Protein AF-0000000079382988 (afdb_homodimer)

Solvent-accessible surface area (backbone atoms only — not comparable to full-atom values): 29580 Å² total; per-residue (Å²): 130,78,81,57,63,56,57,67,66,56,51,52,54,51,56,72,70,46,50,72,68,53,40,51,51,52,42,60,50,43,35,82,81,36,66,88,46,69,82,50,52,55,66,58,42,53,50,49,33,30,74,67,66,71,32,39,59,64,40,53,51,49,50,37,53,73,70,66,39,56,65,53,32,42,70,72,69,65,40,53,71,67,56,51,47,50,44,54,57,13,34,80,64,78,56,56,67,56,50,52,49,52,52,53,50,45,73,71,50,49,72,68,56,41,50,51,48,53,60,61,42,44,78,76,38,69,79,50,80,69,59,92,82,54,51,59,64,57,48,48,54,52,33,38,74,68,66,61,40,46,88,88,36,55,64,62,60,43,51,50,32,57,74,70,65,36,60,69,59,41,51,52,51,47,48,52,50,52,47,49,50,52,48,50,53,34,50,53,51,48,52,53,49,43,46,55,74,61,50,77,87,74,85,76,70,70,78,60,73,75,64,87,70,79,86,82,78,81,66,88,69,84,70,74,70,71,85,38,44,50,39,67,62,30,62,59,70,48,80,76,75,74,76,75,80,77,74,82,123,130,77,81,58,61,56,58,66,66,56,52,52,54,50,56,72,70,47,51,72,68,52,41,52,51,52,41,59,50,42,35,80,81,37,67,87,46,70,81,48,53,56,65,57,41,53,51,50,32,30,75,67,65,71,32,37,60,64,41,53,50,47,51,36,52,73,71,66,38,58,66,53,33,41,69,73,69,65,39,52,72,67,57,51,46,49,44,55,56,12,32,78,64,80,56,56,67,56,50,54,49,53,50,52,50,46,74,73,50,49,72,67,55,41,50,51,46,53,60,62,42,44,78,75,38,69,80,52,81,72,57,90,84,54,50,58,64,58,49,50,53,52,35,37,75,67,65,63,40,47,89,89,35,55,62,62,60,43,52,50,31,57,72,70,66,37,60,69,60,43,50,52,50,47,48,53,51,50,48,50,50,52,47,51,53,35,49,53,52,48,51,52,49,45,45,55,72,62,49,77,87,76,84,77,71,69,79,64,73,75,64,88,70,78,86,82,73,83,66,87,74,74,75,74,72,71,83,43,40,50,39,66,61,29,62,59,69,46,81,77,75,75,76,76,81,78,73,83,126

InterPro domains:
  IPR001875 Death effector domain [PF01335] (9-81)
  IPR001875 Death effector domain [PF01335] (98-179)
  IPR001875 Death effector domain [PS50168] (6-78)
  IPR001875 Death effector domain [PS50168] (97-175)
  IPR001875 Death effector domain [SM00031] (6-78)
  IPR001875 Death effector domain [SM00031] (96-175)
  IPR011029 Death-like domain superfamily [G3DSA:1.10.533.10] (2-89)
  IPR011029 Death-like domain superfamily [G3DSA:1.10.533.10] (93-186)
  IPR011029 Death-like domain superfamily [SSF47986] (9-79)
  IPR011029 Death-like domain superfamily [SSF47986] (95-177)

Radius of gyration: 27.56 Å; Cα contacts (8 Å, |Δi|>4): 396; chains: 2; bounding box: 71×77×60 Å

Organism: Pavo cristatus (NCBI:txid9049)

Foldseek 3Di:
DPLPQDDLVLLVVVVVPDDPVLQVLLLLQCCVVCVPCNPPGSSVSSVVCSVVSLDGLLQVLVSCVLSVVQVSCCPRVVDGNVRNVVCVVVDFYSGAPLSSLQSVVLVVDDQVLLQQLLVVCCVVCVVQPPDNRDRSSNVVVSCVVVVCDDLQHCVSVLVSCVVVPNVVSNVSSVVSNVVLVVLVVVLVVVVVVVVVVPDPDDDPDCPPPDDPDPDDDCPPPPPPVPPPPVCVVCVRRPPDPPPDDPPPD/DPLPQDDLVLLVVVVVPDDPVLQVLLLLQCCVVCVPCNPPGSSVSSVVCSVVSLDGLLQVLVSCVLSVVQVSCCPRVVDGNVRNVVCVVVDFYSGAPLSSLQSVVLVVDDQVLLQQLLVVCCVVCVVQPPDNRDRSSNVVVSCVVVVCDDLQHCVSVLVSCVVVPNVVSNVSNVVSNVVLVVLVVVLVVVVVVVVVVPDPDDDPDPPPPDDPDPDDDDPPPPPCPDPPPVCVVCVRRPPDPPPDDPPPD

pLDDT: mean 73.17, std 24.28, range [19.59, 94.69]

Secondary structure (DSSP, 8-state):
-------HHHHHHHHHH--HHHHHHHHHHTTTT-GGGTTS-HHHHHHHHHHTT---HHHHHHHHHHTT-HHHHHHTS---HHHHHHHHHHS--SS-HHHHHHHHHHHH--HHHHHHHHHHHTTT-TT----TT--HHHHHHHHHHTTS-BTTB-HHHHHHHHHTT-HHHHHHHHHHHHHHHHHHHHHHHHHHHHHHHHS-SS------------S-------------SHHHHHHHHS-----------/-------HHHHHHHHHH--HHHHHHHHHHTTTT-GGGTTS-HHHHHHHHHHTT---HHHHHHHHHHTT-HHHHHHTS---HHHHHHHHHHS--SS-HHHHHHHHHHHH--HHHHHHHHHHHTTT-TT----TT--HHHHHHHHHHTTS-BTTB-HHHHHHHHHTT-HHHHHHHHHHHHHHHHHHHHHHHHHHHHHHHH--SS------------S-------------SHHHHHHHHS-----------

Nearest PDB structures (foldseek):
  8ym4-assembly1_H  TM=9.661E-01  e=4.777E-15  Homo sapiens
  8ym6-assembly1_I  TM=9.714E-01  e=2.505E-14  Homo sapiens
  8ym6-assembly1_O  TM=9.677E-01  e=5.873E-14  Homo sapiens
  8yni-assembly1_K  TM=9.560E-01  e=5.184E-13  Homo sapiens
  6m6o-assembly1_A  TM=8.059E-01  e=3.722E-13  Homo sapiens

Structure (mmCIF, N/CA/C/O backbone):
data_AF-0000000079382988-model_v1
#
loop_
_entity.id
_entity.type
_entity.pdbx_description
1 polymer 'CASP8 and FADD-like apoptosis regulator'
#
loop_
_atom_site.group_PDB
_atom_site.id
_atom_site.type_symbol
_atom_site.label_atom_id
_atom_site.label_alt_id
_atom_site.label_comp_id
_atom_site.label_asym_id
_atom_site.label_entity_id
_atom_site.label_seq_id
_atom_site.pdbx_PDB_ins_code
_atom_site.Cartn_x
_atom_site.Cartn_y
_atom_site.Cartn_z
_atom_site.occupancy
_atom_site.B_iso_or_equiv
_atom_site.auth_seq_id
_atom_site.auth_comp_id
_atom_site.auth_asym_id
_atom_site.auth_atom_id
_atom_site.pdbx_PDB_model_num
ATOM 1 N N . MET A 1 1 ? -2.197 -8.273 17.25 1 30.02 1 MET A N 1
ATOM 2 C CA . MET A 1 1 ? -2.762 -9.469 16.641 1 30.02 1 MET A CA 1
ATOM 3 C C . MET A 1 1 ? -1.728 -10.586 16.562 1 30.02 1 MET A C 1
ATOM 5 O O . MET A 1 1 ? -0.638 -10.398 16.016 1 30.02 1 MET A O 1
ATOM 9 N N . THR A 1 2 ? -1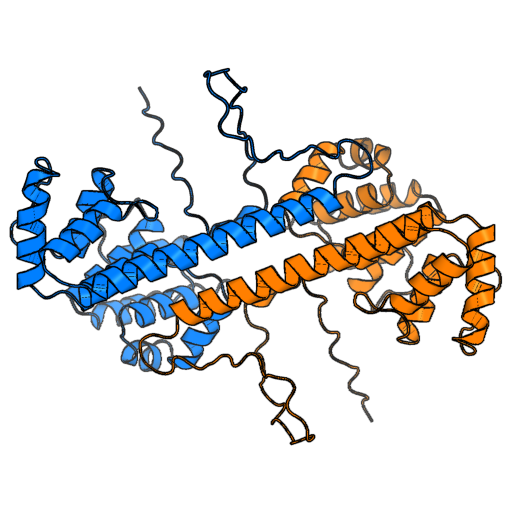.641 -11.367 17.5 1 36.91 2 THR A N 1
ATOM 10 C CA . THR A 1 2 ? -0.778 -12.523 17.734 1 36.91 2 THR A CA 1
ATOM 11 C C . THR A 1 2 ? -0.63 -13.344 16.453 1 36.91 2 THR A C 1
ATOM 13 O O . THR A 1 2 ? -1.626 -13.773 15.867 1 36.91 2 THR A O 1
ATOM 16 N N . LYS A 1 3 ? 0.309 -13.086 15.656 1 48.47 3 LYS A N 1
ATOM 17 C CA . LYS A 1 3 ? 0.659 -13.867 14.477 1 48.47 3 LYS A CA 1
ATOM 18 C C . LYS A 1 3 ? 0.378 -15.352 14.703 1 48.47 3 LYS A C 1
ATOM 20 O O . LYS A 1 3 ? 1.012 -15.992 15.547 1 48.47 3 LYS A O 1
ATOM 25 N N . CYS A 1 4 ? -0.885 -15.75 14.914 1 55.47 4 CYS A N 1
ATOM 26 C CA . CYS A 1 4 ? -1.25 -17.109 15.281 1 55.47 4 CYS A CA 1
ATOM 27 C C . CYS A 1 4 ? -0.63 -18.125 14.32 1 55.47 4 CYS A C 1
ATOM 29 O O . CYS A 1 4 ? -0.864 -18.062 13.109 1 55.47 4 CYS A O 1
ATOM 31 N N . GLN A 1 5 ? 0.523 -18.672 14.688 1 69.25 5 GLN A N 1
ATOM 32 C CA . GLN A 1 5 ? 1.224 -19.797 14.094 1 69.25 5 GLN A CA 1
ATOM 33 C C . GLN A 1 5 ? 0.253 -20.922 13.75 1 69.25 5 GLN A C 1
ATOM 35 O O . GLN A 1 5 ? -0.755 -21.109 14.43 1 69.25 5 GLN A O 1
ATOM 40 N N . VAL A 1 6 ? 0.289 -21.375 12.594 1 77.94 6 VAL A N 1
ATOM 41 C CA . VAL A 1 6 ? -0.535 -22.484 12.141 1 77.94 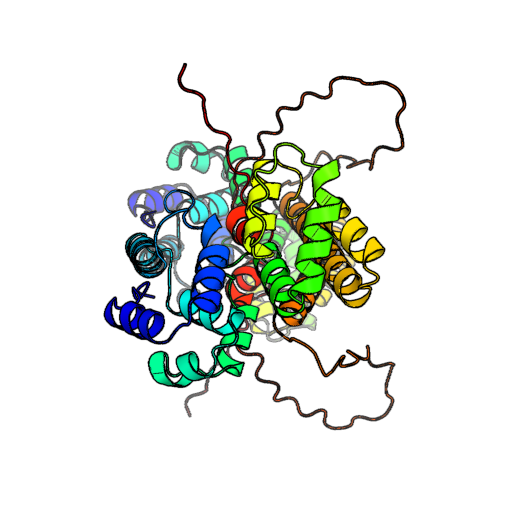6 VAL A CA 1
ATOM 42 C C . VAL A 1 6 ? -0.129 -23.766 12.875 1 77.94 6 VAL A C 1
ATOM 44 O O . VAL A 1 6 ? 1.05 -24.125 12.898 1 77.94 6 VAL A O 1
ATOM 47 N N . PRO A 1 7 ? -1.012 -24.344 13.57 1 80.69 7 PRO A N 1
ATOM 48 C CA . PRO A 1 7 ? -0.685 -25.609 14.25 1 80.69 7 PRO A CA 1
ATOM 49 C C . PRO A 1 7 ? -0.154 -26.672 13.297 1 80.69 7 PRO A C 1
ATOM 51 O O . PRO A 1 7 ? -0.667 -26.828 12.188 1 80.69 7 PRO A O 1
ATOM 54 N N . ALA A 1 8 ? 0.83 -27.359 13.727 1 82.75 8 ALA A N 1
ATOM 55 C CA . ALA A 1 8 ? 1.47 -28.391 12.93 1 82.75 8 ALA A CA 1
ATOM 56 C C . ALA A 1 8 ? 0.476 -29.5 12.562 1 82.75 8 ALA A C 1
ATOM 58 O O . ALA A 1 8 ? 0.608 -30.141 11.516 1 82.75 8 ALA A O 1
ATOM 59 N N . VAL A 1 9 ? -0.496 -29.688 13.438 1 83.25 9 VAL A N 1
ATOM 60 C CA . VAL A 1 9 ? -1.49 -30.734 13.211 1 83.25 9 VAL A CA 1
ATOM 61 C C . VAL A 1 9 ? -2.285 -30.422 11.945 1 83.25 9 VAL A C 1
ATOM 63 O O . VAL A 1 9 ? -2.609 -31.328 11.164 1 83.25 9 VAL A O 1
ATOM 66 N N . LEU A 1 10 ? -2.508 -29.219 11.734 1 85.5 10 LEU A N 1
ATOM 67 C CA . LEU A 1 10 ? -3.273 -28.812 10.562 1 85.5 10 LEU A CA 1
ATOM 68 C C . LEU A 1 10 ? -2.48 -29.047 9.281 1 85.5 10 LEU A C 1
ATOM 70 O O . LEU A 1 10 ? -3.033 -29.5 8.273 1 85.5 10 LEU A O 1
ATOM 74 N N . ILE A 1 11 ? -1.199 -28.812 9.422 1 87.62 11 ILE A N 1
ATOM 75 C CA . ILE A 1 11 ? -0.327 -29 8.266 1 87.62 11 ILE A CA 1
ATOM 76 C C . ILE A 1 11 ? -0.275 -30.484 7.91 1 87.62 11 ILE A C 1
ATOM 78 O O . ILE A 1 11 ? -0.345 -30.859 6.734 1 87.62 11 ILE A O 1
ATOM 82 N N . HIS A 1 12 ? -0.202 -31.25 8.969 1 88.81 12 HIS A N 1
ATOM 83 C CA . HIS A 1 12 ? -0.167 -32.688 8.75 1 88.81 12 HIS A CA 1
ATOM 84 C C . HIS A 1 12 ? -1.459 -33.188 8.109 1 88.81 12 HIS A C 1
ATOM 86 O O . HIS A 1 12 ? -1.426 -34 7.191 1 88.81 12 HIS A O 1
ATOM 92 N N . GLN A 1 13 ? -2.566 -32.719 8.578 1 88.88 13 GLN A N 1
ATOM 93 C CA . GLN A 1 13 ? -3.867 -33.094 8.039 1 88.88 13 GLN A CA 1
ATOM 94 C C . GLN A 1 13 ? -3.996 -32.719 6.57 1 88.88 13 GLN A C 1
ATOM 96 O O . GLN A 1 13 ? -4.508 -33.469 5.758 1 88.88 13 GLN A O 1
ATOM 101 N N . ILE A 1 14 ? -3.588 -31.609 6.281 1 89.88 14 ILE A N 1
ATOM 102 C CA . ILE A 1 14 ? -3.705 -31.109 4.914 1 89.88 14 ILE A CA 1
ATOM 103 C C . ILE A 1 14 ? -2.814 -31.922 3.984 1 89.88 14 ILE A C 1
ATOM 105 O O . ILE A 1 14 ? -3.229 -32.281 2.883 1 89.88 14 ILE A O 1
ATOM 109 N N . GLU A 1 15 ? -1.656 -32.188 4.438 1 88.25 15 GLU A N 1
ATOM 110 C CA . GLU A 1 15 ? -0.722 -32.938 3.611 1 88.25 15 GLU A CA 1
ATOM 111 C C . GLU A 1 15 ? -1.247 -34.344 3.336 1 88.25 15 GLU A C 1
ATOM 113 O O . GLU A 1 15 ? -1.048 -34.875 2.246 1 88.25 15 GLU A O 1
ATOM 118 N N . GLU A 1 16 ? -1.877 -34.938 4.285 1 87.81 16 GLU A N 1
ATOM 119 C CA . GLU A 1 16 ? -2.391 -36.281 4.152 1 87.81 16 GLU A CA 1
ATOM 120 C C . GLU A 1 16 ? -3.539 -36.344 3.146 1 87.81 16 GLU A C 1
ATOM 122 O O . GLU A 1 16 ? -3.752 -37.375 2.5 1 87.81 16 GLU A O 1
ATOM 127 N N . GLU A 1 17 ? -4.18 -35.25 2.998 1 90.5 17 GLU A N 1
ATOM 128 C CA . GLU A 1 17 ? -5.355 -35.25 2.129 1 90.5 17 GLU A CA 1
ATOM 129 C C . GLU A 1 17 ? -4.992 -34.781 0.72 1 90.5 17 GLU A C 1
ATOM 131 O O . GLU A 1 17 ? -5.773 -34.969 -0.217 1 90.5 17 GLU A O 1
ATOM 136 N N . LEU A 1 18 ? -3.9 -34.281 0.521 1 89.81 18 LEU A N 1
ATOM 137 C CA . LEU A 1 18 ? -3.502 -33.75 -0.779 1 89.81 18 LEU A CA 1
ATOM 138 C C . LEU A 1 18 ? -2.893 -34.844 -1.647 1 89.81 18 LEU A C 1
ATOM 140 O O . LEU A 1 18 ? -2.25 -35.75 -1.136 1 89.81 18 LEU A O 1
ATOM 144 N N . ASP A 1 19 ? -3.188 -34.812 -2.916 1 89.31 19 ASP A N 1
ATOM 145 C CA . ASP A 1 19 ? -2.58 -35.75 -3.857 1 89.31 19 ASP A CA 1
ATOM 146 C C . ASP A 1 19 ? -1.194 -35.281 -4.289 1 89.31 19 ASP A C 1
ATOM 148 O O . ASP A 1 19 ? -0.775 -34.156 -3.936 1 89.31 19 ASP A O 1
ATOM 152 N N . LYS A 1 20 ? -0.545 -36.062 -5.008 1 87.44 20 LYS A N 1
ATOM 153 C CA . LYS A 1 20 ? 0.827 -35.781 -5.418 1 87.44 20 LYS A CA 1
ATOM 154 C C . LYS A 1 20 ? 0.891 -34.531 -6.285 1 87.44 20 LYS A C 1
ATOM 156 O O . LYS A 1 20 ? 1.8 -33.688 -6.133 1 87.44 20 LYS A O 1
ATOM 161 N N . GLU A 1 21 ? -0.07 -34.438 -7.18 1 87.5 21 GLU A N 1
ATOM 162 C CA . GLU A 1 21 ? -0.09 -33.281 -8.062 1 87.5 21 GLU A CA 1
ATOM 163 C C . GLU A 1 21 ? -0.317 -32 -7.281 1 87.5 21 GLU A C 1
ATOM 165 O O . GLU A 1 21 ? 0.332 -30.984 -7.543 1 87.5 21 GLU A O 1
ATOM 170 N N . GLU A 1 22 ? -1.28 -32.125 -6.371 1 91.38 22 GLU A N 1
ATOM 171 C CA . GLU A 1 22 ? -1.596 -30.969 -5.543 1 91.38 22 GLU A CA 1
ATOM 172 C C . GLU A 1 22 ? -0.417 -30.594 -4.648 1 91.38 22 GLU A C 1
ATOM 174 O O . GLU A 1 22 ? -0.168 -29.406 -4.406 1 91.38 22 GLU A O 1
ATOM 179 N N . ASP A 1 23 ? 0.26 -31.578 -4.18 1 90.5 23 ASP A N 1
ATOM 180 C CA . ASP A 1 23 ? 1.457 -31.344 -3.375 1 90.5 23 ASP A CA 1
ATOM 181 C C . ASP A 1 23 ? 2.506 -30.562 -4.16 1 90.5 23 ASP A C 1
ATOM 183 O O . ASP A 1 23 ? 3.102 -29.609 -3.639 1 90.5 23 ASP A O 1
ATOM 187 N N . GLU A 1 24 ? 2.693 -31 -5.312 1 88.25 24 GLU A N 1
ATOM 188 C CA . GLU A 1 24 ? 3.67 -30.328 -6.164 1 88.25 24 GLU A CA 1
ATOM 189 C C . GLU A 1 24 ? 3.266 -28.891 -6.434 1 88.25 24 GLU A C 1
ATOM 191 O O . GLU A 1 24 ? 4.117 -28 -6.484 1 88.25 24 GLU A O 1
ATOM 196 N N . MET A 1 25 ? 1.979 -28.703 -6.598 1 91.12 25 MET A N 1
ATOM 197 C CA . MET A 1 25 ? 1.464 -27.359 -6.848 1 91.12 25 MET A CA 1
ATOM 198 C C . MET A 1 25 ? 1.735 -26.438 -5.656 1 91.12 25 MET A C 1
ATOM 200 O O . MET A 1 25 ? 2.193 -25.312 -5.832 1 91.12 25 MET A O 1
ATOM 204 N N . MET A 1 26 ? 1.5 -26.922 -4.496 1 90.56 26 MET A N 1
ATOM 205 C CA . MET A 1 26 ? 1.698 -26.141 -3.283 1 90.56 26 MET A CA 1
ATOM 206 C C . MET A 1 26 ? 3.174 -25.812 -3.082 1 90.56 26 MET A C 1
ATOM 208 O O . MET A 1 26 ? 3.52 -24.703 -2.689 1 90.56 26 MET A O 1
ATOM 212 N N . VAL A 1 27 ? 3.977 -26.766 -3.377 1 90.44 27 VAL A N 1
ATOM 213 C CA . VAL A 1 27 ? 5.414 -26.562 -3.236 1 90.44 27 VAL A CA 1
ATOM 214 C C . VAL A 1 27 ? 5.887 -25.5 -4.227 1 90.44 27 VAL A C 1
ATOM 216 O O . VAL A 1 27 ? 6.703 -24.641 -3.885 1 90.44 27 VAL A O 1
ATOM 219 N N . PHE A 1 28 ? 5.355 -25.625 -5.414 1 91.25 28 PHE A N 1
ATOM 220 C CA . PHE A 1 28 ? 5.707 -24.656 -6.441 1 91.25 28 PHE A CA 1
ATOM 221 C C . PHE A 1 28 ? 5.309 -23.25 -6.008 1 91.25 28 PHE A C 1
ATOM 223 O O . PHE A 1 28 ? 6.062 -22.297 -6.215 1 91.25 28 PHE A O 1
ATOM 230 N N . LEU A 1 29 ? 4.141 -23.109 -5.395 1 91.06 29 LEU A N 1
ATOM 231 C CA . LEU A 1 29 ? 3.625 -21.812 -4.98 1 91.06 29 LEU A CA 1
ATOM 232 C C . LEU A 1 29 ? 4.488 -21.203 -3.877 1 91.06 29 LEU A C 1
ATOM 234 O O . LEU A 1 29 ? 4.633 -19.984 -3.791 1 91.06 29 LEU A O 1
ATOM 238 N N . CYS A 1 30 ? 5.078 -22.062 -3.141 1 89 30 CYS A N 1
ATOM 239 C CA . CYS A 1 30 ? 5.828 -21.578 -1.984 1 89 30 CYS A CA 1
ATOM 240 C C . CYS A 1 30 ? 7.32 -21.531 -2.283 1 89 30 CYS A C 1
ATOM 242 O O . CYS A 1 30 ? 8.125 -21.25 -1.396 1 89 30 CYS A O 1
ATOM 244 N N . ARG A 1 31 ? 7.734 -21.75 -3.379 1 85.19 31 ARG A N 1
ATOM 245 C CA . ARG A 1 31 ? 9.148 -21.859 -3.738 1 85.19 31 ARG A CA 1
ATOM 246 C C . ARG A 1 31 ? 9.875 -20.547 -3.473 1 85.19 31 ARG A C 1
ATOM 248 O O . ARG A 1 31 ? 11.031 -20.547 -3.033 1 85.19 31 ARG A O 1
ATOM 255 N N . ASP A 1 32 ? 9.18 -19.5 -3.67 1 83.69 32 ASP A N 1
ATOM 256 C CA . ASP A 1 32 ? 9.805 -18.188 -3.506 1 83.69 32 ASP A CA 1
ATOM 257 C C . ASP A 1 32 ? 9.953 -17.844 -2.029 1 83.69 32 ASP A C 1
ATOM 259 O O . ASP A 1 32 ? 10.805 -17.016 -1.665 1 83.69 32 ASP A O 1
ATOM 263 N N . LEU A 1 33 ? 9.133 -18.359 -1.204 1 82.75 33 LEU A N 1
ATOM 264 C CA . LEU A 1 33 ? 9.172 -18.062 0.223 1 82.75 33 LEU A CA 1
ATOM 265 C C . LEU A 1 33 ? 10.289 -18.844 0.91 1 82.75 33 LEU A C 1
ATOM 267 O O . LEU A 1 33 ? 10.828 -18.391 1.928 1 82.75 33 LEU A O 1
ATOM 271 N N . ALA A 1 34 ? 10.57 -19.906 0.394 1 82.56 34 ALA A N 1
ATOM 272 C CA . ALA A 1 34 ? 11.617 -20.75 0.969 1 82.56 34 ALA A CA 1
ATOM 273 C C . ALA A 1 34 ? 12.547 -21.281 -0.116 1 82.56 34 ALA A C 1
ATOM 275 O O . ALA A 1 34 ? 12.523 -22.484 -0.429 1 82.56 34 ALA A O 1
ATOM 276 N N . PRO A 1 35 ? 13.414 -20.484 -0.58 1 78.38 35 PRO A N 1
ATOM 277 C CA . PRO A 1 35 ? 14.32 -20.938 -1.639 1 78.38 35 PRO A CA 1
ATOM 278 C C . PRO A 1 35 ? 15.32 -21.984 -1.151 1 78.38 35 PRO A C 1
ATOM 280 O O . PRO A 1 35 ? 15.844 -22.766 -1.95 1 78.38 35 PRO A O 1
ATOM 283 N N . ASP A 1 36 ? 15.461 -21.969 0.132 1 79.69 36 ASP A N 1
ATOM 284 C CA . ASP A 1 36 ? 16.422 -22.906 0.706 1 79.69 36 ASP A CA 1
ATOM 285 C C . ASP A 1 36 ? 15.852 -24.312 0.762 1 79.69 36 ASP A C 1
ATOM 287 O O . ASP A 1 36 ? 16.609 -25.297 0.817 1 79.69 36 ASP A O 1
ATOM 291 N N . LEU A 1 37 ? 14.547 -24.422 0.72 1 77.56 37 LEU A N 1
ATOM 292 C CA . LEU A 1 37 ? 13.906 -25.734 0.832 1 77.56 37 LEU A CA 1
ATOM 293 C C . LEU A 1 37 ? 13.352 -26.188 -0.515 1 77.56 37 LEU A C 1
ATOM 295 O O . LEU A 1 37 ? 12.266 -26.766 -0.582 1 77.56 37 LEU A O 1
ATOM 299 N N . ALA A 1 38 ? 14.008 -25.984 -1.534 1 70.19 38 ALA A N 1
ATOM 300 C CA . ALA A 1 38 ? 13.516 -26.266 -2.885 1 70.19 38 ALA A CA 1
ATOM 301 C C . ALA A 1 38 ? 13.234 -27.75 -3.074 1 70.19 38 ALA A C 1
ATOM 303 O O . ALA A 1 38 ? 12.336 -28.125 -3.828 1 70.19 38 ALA A O 1
ATOM 304 N N . THR A 1 39 ? 13.844 -28.516 -2.348 1 73.75 39 THR A N 1
ATOM 305 C CA . THR A 1 39 ? 13.695 -29.953 -2.57 1 73.75 39 THR A CA 1
ATOM 306 C C . THR A 1 39 ? 12.984 -30.609 -1.393 1 73.75 39 THR A C 1
ATOM 308 O O . THR A 1 39 ? 12.828 -31.828 -1.356 1 73.75 39 THR A O 1
ATOM 311 N N . ALA A 1 40 ? 12.57 -29.812 -0.592 1 78.88 40 ALA A N 1
ATOM 312 C CA . ALA A 1 40 ? 11.93 -30.391 0.585 1 78.88 40 ALA A CA 1
ATOM 313 C C . ALA A 1 40 ? 10.477 -30.75 0.297 1 78.88 40 ALA A C 1
ATOM 315 O O . ALA A 1 40 ? 9.867 -30.203 -0.627 1 78.88 40 ALA A O 1
ATOM 316 N N . GLY A 1 41 ? 10.086 -31.766 0.931 1 85.19 41 GLY A N 1
ATOM 317 C CA . GLY A 1 41 ? 8.68 -32.125 0.836 1 85.19 41 GLY A CA 1
ATOM 318 C C . GLY A 1 41 ? 7.746 -31.047 1.34 1 85.19 41 GLY A C 1
ATOM 319 O O . GLY A 1 41 ? 8.188 -30.078 1.979 1 85.19 41 GLY A O 1
ATOM 320 N N . LEU A 1 42 ? 6.531 -31.141 0.996 1 86.81 42 LEU A N 1
ATOM 321 C CA . LEU A 1 42 ? 5.539 -30.125 1.347 1 86.81 42 LEU A CA 1
ATOM 322 C C . LEU A 1 42 ? 5.465 -29.938 2.859 1 86.81 42 LEU A C 1
ATOM 324 O O . LEU A 1 42 ? 5.441 -28.812 3.348 1 86.81 42 LEU A O 1
ATOM 328 N N . LYS A 1 43 ? 5.441 -31.078 3.576 1 87.25 43 LYS A N 1
ATOM 329 C CA . LYS A 1 43 ? 5.32 -31.016 5.031 1 87.25 43 LYS A CA 1
ATOM 330 C C . LYS A 1 43 ? 6.488 -30.25 5.645 1 87.25 43 LYS A C 1
ATOM 332 O O . LYS A 1 43 ? 6.289 -29.375 6.48 1 87.25 43 LYS A O 1
ATOM 337 N N . GLU A 1 44 ? 7.602 -30.578 5.215 1 87.5 44 GLU A N 1
ATOM 338 C CA . GLU A 1 44 ? 8.797 -29.922 5.73 1 87.5 44 GLU A CA 1
ATOM 339 C C . GLU A 1 44 ? 8.82 -28.438 5.363 1 87.5 44 GLU A C 1
ATOM 341 O O . GLU A 1 44 ? 9.219 -27.594 6.172 1 87.5 44 GLU A O 1
ATOM 346 N N . LEU A 1 45 ? 8.352 -28.219 4.223 1 88.12 45 LEU A N 1
ATOM 347 C CA . LEU A 1 45 ? 8.344 -26.844 3.734 1 88.12 45 LEU A CA 1
ATOM 348 C C . LEU A 1 45 ? 7.367 -25.984 4.535 1 88.12 45 LEU A C 1
ATOM 350 O O . LEU A 1 45 ? 7.723 -24.906 5 1 88.12 45 LEU A O 1
ATOM 354 N N . LEU A 1 46 ? 6.148 -26.484 4.734 1 87.94 46 LEU A N 1
ATOM 355 C CA . LEU A 1 46 ? 5.113 -25.734 5.438 1 87.94 46 LEU A CA 1
ATOM 356 C C . LEU A 1 46 ? 5.484 -25.531 6.906 1 87.94 46 LEU A C 1
ATOM 358 O O . LEU A 1 46 ? 5.242 -24.469 7.477 1 87.94 46 LEU A O 1
ATOM 362 N N . VAL A 1 47 ? 6.078 -26.531 7.43 1 87.06 47 VAL A N 1
ATOM 363 C CA . VAL A 1 47 ? 6.5 -26.453 8.82 1 87.06 47 VAL A CA 1
ATOM 364 C C . VAL A 1 47 ? 7.613 -25.406 8.961 1 87.06 47 VAL A C 1
ATOM 366 O O . VAL A 1 47 ? 7.609 -24.609 9.898 1 87.06 47 VAL A O 1
ATOM 369 N N . ALA A 1 48 ? 8.516 -25.469 8.008 1 86.62 48 ALA A N 1
ATOM 370 C CA . ALA A 1 48 ? 9.609 -24.5 8.031 1 86.62 48 ALA A CA 1
ATOM 371 C C . ALA A 1 48 ? 9.086 -23.078 7.887 1 86.62 48 ALA A C 1
ATOM 373 O O . ALA A 1 48 ? 9.555 -22.172 8.57 1 86.62 48 ALA A O 1
ATOM 374 N N . LEU A 1 49 ? 8.141 -22.938 7.016 1 85.75 49 LEU A N 1
ATOM 375 C CA . LEU A 1 49 ? 7.566 -21.609 6.809 1 85.75 49 LEU A CA 1
ATOM 376 C C . LEU A 1 49 ? 6.82 -21.141 8.055 1 85.75 49 LEU A C 1
ATOM 378 O O . LEU A 1 49 ? 6.84 -19.953 8.383 1 85.75 49 LEU A O 1
ATOM 382 N N . ASN A 1 50 ? 6.168 -22.062 8.656 1 85.56 50 ASN A N 1
ATOM 383 C CA . ASN A 1 50 ? 5.465 -21.766 9.891 1 85.56 50 ASN A CA 1
ATOM 384 C C . ASN A 1 50 ? 6.43 -21.359 11 1 85.56 50 ASN A C 1
ATOM 386 O O . ASN A 1 50 ? 6.168 -20.406 11.75 1 85.56 50 ASN A O 1
ATOM 390 N N . GLU A 1 51 ? 7.496 -21.984 11.07 1 84 51 GLU A N 1
ATOM 391 C CA . GLU A 1 51 ? 8.508 -21.688 12.078 1 84 51 GLU A CA 1
ATOM 392 C C . GLU A 1 51 ? 9.141 -20.328 11.852 1 84 51 GLU A C 1
ATOM 394 O O . GLU A 1 51 ? 9.531 -19.641 12.805 1 84 51 GLU A O 1
ATOM 399 N N . ARG A 1 52 ? 9.227 -20.016 10.609 1 81.94 52 ARG A N 1
ATOM 400 C CA . ARG A 1 52 ? 9.812 -18.734 10.25 1 81.94 52 ARG A CA 1
ATOM 401 C C . ARG A 1 52 ? 8.773 -17.609 10.281 1 81.94 52 ARG A C 1
ATOM 403 O O . ARG A 1 52 ? 9.07 -16.469 9.938 1 81.94 52 ARG A O 1
ATOM 410 N N . ASP A 1 53 ? 7.594 -17.953 10.617 1 80.12 53 ASP A N 1
ATOM 411 C CA . ASP A 1 53 ? 6.484 -17.016 10.719 1 80.12 53 ASP A CA 1
ATOM 412 C C . ASP A 1 53 ? 6.137 -16.422 9.359 1 80.12 53 ASP A C 1
ATOM 414 O O . ASP A 1 53 ? 5.828 -15.227 9.258 1 80.12 53 ASP A O 1
ATOM 418 N N . LYS A 1 54 ? 6.355 -17.203 8.414 1 80.5 54 LYS A N 1
ATOM 419 C CA . LYS A 1 54 ? 6.035 -16.734 7.066 1 80.5 54 LYS A CA 1
ATOM 420 C C . LYS A 1 54 ? 4.703 -17.312 6.59 1 80.5 54 LYS A C 1
ATOM 422 O O . LYS A 1 54 ? 4.195 -16.922 5.539 1 80.5 54 LYS A O 1
ATOM 427 N N . LEU A 1 55 ? 4.25 -18.156 7.414 1 81.94 55 LEU A N 1
ATOM 428 C CA . LEU A 1 55 ? 2.988 -18.797 7.055 1 81.94 55 LEU A CA 1
ATOM 429 C C . LEU A 1 55 ? 1.906 -18.484 8.078 1 81.94 55 LEU A C 1
ATOM 431 O O . LEU A 1 55 ? 2.07 -18.781 9.273 1 81.94 55 LEU A O 1
ATOM 435 N N . SER A 1 56 ? 0.979 -17.844 7.66 1 81.62 56 SER A N 1
ATOM 436 C CA . SER A 1 56 ? -0.176 -17.562 8.508 1 81.62 56 SER A CA 1
ATOM 437 C C . SER A 1 56 ? -1.393 -18.375 8.07 1 81.62 56 SER A C 1
ATOM 439 O O . SER A 1 56 ? -1.354 -19.062 7.047 1 81.62 56 SER A O 1
ATOM 441 N N . LEU A 1 57 ? -2.42 -18.375 8.867 1 83.12 57 LEU A N 1
ATOM 442 C CA . LEU A 1 57 ? -3.662 -19.047 8.508 1 83.12 57 LEU A CA 1
ATOM 443 C C . LEU A 1 57 ? -4.211 -18.516 7.191 1 83.12 57 LEU A C 1
ATOM 445 O O . LEU A 1 57 ? -4.75 -19.281 6.387 1 83.12 57 LEU A O 1
ATOM 449 N N . LEU A 1 58 ? -3.953 -17.328 6.992 1 83.5 58 LEU A N 1
ATOM 450 C CA . LEU A 1 58 ? -4.402 -16.703 5.75 1 83.5 58 LEU A CA 1
ATOM 451 C C . LEU A 1 58 ? -3.6 -17.219 4.562 1 83.5 58 LEU A C 1
ATOM 453 O O . LEU A 1 58 ? -4.156 -17.469 3.49 1 83.5 58 LEU A O 1
ATOM 457 N N . GLY A 1 59 ? -2.334 -17.359 4.875 1 88 59 GLY A N 1
ATOM 458 C CA . GLY A 1 59 ? -1.48 -17.891 3.83 1 88 59 GLY A CA 1
ATOM 459 C C . GLY A 1 59 ? -1.833 -19.312 3.447 1 88 59 GLY A C 1
ATOM 460 O O . GLY A 1 59 ? -1.852 -19.656 2.264 1 88 59 GLY A O 1
ATOM 461 N N . LEU A 1 60 ? -2.098 -20.125 4.473 1 89.31 60 LEU A N 1
ATOM 462 C CA . LEU A 1 60 ? -2.477 -21.5 4.223 1 89.31 60 LEU A CA 1
ATOM 463 C C . LEU A 1 60 ? -3.801 -21.578 3.469 1 89.31 60 LEU A C 1
ATOM 465 O O . LEU A 1 60 ? -3.959 -22.406 2.566 1 89.31 60 LEU A O 1
ATOM 469 N N . SER A 1 61 ? -4.734 -20.703 3.875 1 90.5 61 SER A N 1
ATOM 470 C CA . SER A 1 61 ? -6.02 -20.656 3.184 1 90.5 61 SER A CA 1
ATOM 471 C C . SER A 1 61 ? -5.844 -20.266 1.72 1 90.5 61 SER A C 1
ATOM 473 O O . SER A 1 61 ? -6.539 -20.797 0.847 1 90.5 61 SER A O 1
ATOM 475 N N . GLU A 1 62 ? -4.957 -19.375 1.494 1 90.25 62 GLU A N 1
ATOM 476 C CA . GLU A 1 62 ? -4.68 -18.969 0.122 1 90.25 62 GLU A CA 1
ATOM 477 C C . GLU A 1 62 ? -4.129 -20.125 -0.702 1 90.25 62 GLU A C 1
ATOM 479 O O . GLU A 1 62 ? -4.539 -20.328 -1.846 1 90.25 62 GLU A O 1
ATOM 484 N N . LEU A 1 63 ? -3.227 -20.891 -0.119 1 91.12 63 LEU A N 1
ATOM 485 C CA . LEU A 1 63 ? -2.619 -22.031 -0.818 1 91.12 63 LEU A CA 1
ATOM 486 C C . LEU A 1 63 ? -3.674 -23.062 -1.2 1 91.12 63 LEU A C 1
ATOM 488 O O . LEU A 1 63 ? -3.711 -23.516 -2.344 1 91.12 63 LEU A O 1
ATOM 492 N N . LEU A 1 64 ? -4.539 -23.375 -0.214 1 91.62 64 LEU A N 1
ATOM 493 C CA . LEU A 1 64 ? -5.594 -24.344 -0.47 1 91.62 64 LEU A CA 1
ATOM 494 C C . LEU A 1 64 ? -6.574 -23.812 -1.515 1 91.62 64 LEU A C 1
ATOM 496 O O . LEU A 1 64 ? -7.094 -24.578 -2.326 1 91.62 64 LEU A O 1
ATOM 500 N N . TYR A 1 65 ? -6.82 -22.547 -1.477 1 90.81 65 TYR A N 1
ATOM 501 C CA . TYR A 1 65 ? -7.691 -21.906 -2.461 1 90.81 65 TYR A CA 1
ATOM 502 C C . TYR A 1 65 ? -7.098 -22.016 -3.861 1 90.81 65 TYR A C 1
ATOM 504 O O . TYR A 1 65 ? -7.809 -22.312 -4.82 1 90.81 65 TYR A O 1
ATOM 512 N N . ARG A 1 66 ? -5.832 -21.766 -3.951 1 90.12 66 ARG A N 1
ATOM 513 C CA . ARG A 1 66 ? -5.172 -21.766 -5.25 1 90.12 66 ARG A CA 1
ATOM 514 C C . ARG A 1 66 ? -5.109 -23.172 -5.84 1 90.12 66 ARG A C 1
ATOM 516 O O . ARG A 1 66 ? -5.152 -23.344 -7.059 1 90.12 66 ARG A O 1
ATOM 523 N N . VAL A 1 67 ? -4.957 -24.172 -4.988 1 91 67 VAL A N 1
ATOM 524 C CA . VAL A 1 67 ? -4.938 -25.547 -5.461 1 91 67 VAL A CA 1
ATOM 525 C C . VAL A 1 67 ? -6.367 -26.062 -5.629 1 91 67 VAL A C 1
ATOM 527 O O . VAL A 1 67 ? -6.578 -27.219 -6.023 1 91 67 VAL A O 1
ATOM 530 N N . LYS A 1 68 ? -7.445 -25.328 -5.359 1 90.44 68 LYS A N 1
ATOM 531 C CA . LYS A 1 68 ? -8.867 -25.562 -5.562 1 90.44 68 LYS A CA 1
ATOM 532 C C . LYS A 1 68 ? -9.375 -26.672 -4.645 1 90.44 68 LYS A C 1
ATOM 534 O O . LYS A 1 68 ? -10.211 -27.5 -5.043 1 90.44 68 LYS A O 1
ATOM 539 N N . ARG A 1 69 ? -8.727 -26.781 -3.539 1 92.12 69 ARG A N 1
ATOM 540 C CA . ARG A 1 69 ? -9.219 -27.719 -2.531 1 92.12 69 ARG A CA 1
ATOM 541 C C . ARG A 1 69 ? -10.078 -27 -1.494 1 92.12 69 ARG A C 1
ATOM 543 O O . ARG A 1 69 ? -9.695 -26.891 -0.329 1 92.12 69 ARG A O 1
ATOM 550 N N . TYR A 1 70 ? -11.258 -26.75 -1.926 1 90.5 70 TYR A N 1
ATOM 551 C CA . TYR A 1 70 ? -12.203 -26.016 -1.091 1 90.5 70 TYR A CA 1
ATOM 552 C C . TYR A 1 70 ? -12.781 -26.906 -0.002 1 90.5 70 TYR A C 1
ATOM 554 O O . TYR A 1 70 ? -13.242 -26.422 1.033 1 90.5 70 TYR A O 1
ATOM 562 N N . ASP A 1 71 ? -12.773 -28.125 -0.255 1 90.69 71 ASP A N 1
ATOM 563 C CA . ASP A 1 71 ? -13.242 -29.078 0.743 1 90.69 71 ASP A CA 1
ATOM 564 C C . ASP A 1 71 ? -12.398 -29.016 2.012 1 90.69 71 ASP A C 1
ATOM 566 O O . ASP A 1 71 ? -12.938 -28.922 3.119 1 90.69 71 ASP A O 1
ATOM 570 N N . LEU A 1 72 ? -11.086 -28.953 1.799 1 89.81 72 LEU A N 1
ATOM 571 C CA . LEU A 1 72 ? -10.18 -28.891 2.939 1 89.81 72 LEU A CA 1
ATOM 572 C C . LEU A 1 72 ? -10.305 -27.547 3.65 1 89.81 72 LEU A C 1
ATOM 574 O O . LEU A 1 72 ? -10.164 -27.469 4.875 1 89.81 72 LEU A O 1
ATOM 578 N N . LEU A 1 73 ? -10.594 -26.484 2.922 1 90.19 73 LEU A N 1
ATOM 579 C CA . LEU A 1 73 ? -10.797 -25.172 3.502 1 90.19 73 LEU A CA 1
ATOM 580 C C . LEU A 1 73 ? -11.977 -25.172 4.465 1 90.19 73 LEU A C 1
ATOM 582 O O . LEU A 1 73 ? -11.875 -24.641 5.578 1 90.19 73 LEU A O 1
ATOM 586 N N . ARG A 1 74 ? -12.953 -25.828 4.035 1 90.62 74 ARG A N 1
ATOM 587 C CA . ARG A 1 74 ? -14.172 -25.875 4.836 1 90.62 74 ARG A CA 1
ATOM 588 C C . ARG A 1 74 ? -14.023 -26.828 6.008 1 90.62 74 ARG A C 1
ATOM 590 O O . ARG A 1 74 ? -14.438 -26.516 7.125 1 90.62 74 ARG A O 1
ATOM 597 N N . ARG A 1 75 ? -13.414 -27.891 5.816 1 90.25 75 ARG A N 1
ATOM 598 C CA . ARG A 1 75 ? -13.359 -28.953 6.805 1 90.25 75 ARG A CA 1
ATOM 599 C C . ARG A 1 75 ? -12.281 -28.688 7.852 1 90.25 75 ARG A C 1
ATOM 601 O O . ARG A 1 75 ? -12.523 -28.844 9.047 1 90.25 75 ARG A O 1
ATOM 608 N N . ILE A 1 76 ? -11.133 -28.297 7.344 1 87 76 ILE A N 1
ATOM 609 C CA . ILE A 1 76 ? -9.984 -28.203 8.234 1 87 76 ILE A CA 1
ATOM 610 C C . ILE A 1 76 ? -9.875 -26.781 8.781 1 87 76 ILE A C 1
ATOM 612 O O . ILE A 1 76 ? -9.711 -26.578 9.984 1 87 76 ILE A O 1
ATOM 616 N N . LEU A 1 77 ? -9.984 -25.766 7.961 1 86.5 77 LEU A N 1
ATOM 617 C CA . LEU A 1 77 ? -9.805 -24.375 8.383 1 86.5 77 LEU A CA 1
ATOM 618 C C . LEU A 1 77 ? -11.141 -23.719 8.68 1 86.5 77 LEU A C 1
ATOM 620 O O . LEU A 1 77 ? -11.188 -22.594 9.188 1 86.5 77 LEU A O 1
ATOM 624 N N . LYS A 1 78 ? -12.227 -24.359 8.32 1 88.75 78 LYS A N 1
ATOM 625 C CA . LYS A 1 78 ? -13.57 -23.844 8.602 1 88.75 78 LYS A CA 1
ATOM 626 C C . LYS A 1 78 ? -13.797 -22.484 7.945 1 88.75 78 LYS A C 1
ATOM 628 O O . LYS A 1 78 ? -14.312 -21.562 8.578 1 88.75 78 LYS A O 1
ATOM 633 N N . THR A 1 79 ? -13.242 -22.359 6.832 1 89.56 79 THR A N 1
ATOM 634 C CA . THR A 1 79 ? -13.391 -21.125 6.066 1 89.56 79 THR A CA 1
ATOM 635 C C . THR A 1 79 ? -14 -21.406 4.695 1 89.56 79 THR A C 1
ATOM 637 O O . THR A 1 79 ? -13.742 -22.469 4.102 1 89.56 79 THR A O 1
ATOM 640 N N . GLU A 1 80 ? -14.781 -20.469 4.27 1 90.38 80 GLU A N 1
ATOM 641 C CA . GLU A 1 80 ? -15.445 -20.625 2.975 1 90.38 80 GLU A CA 1
ATOM 642 C C . GLU A 1 80 ? -14.656 -19.922 1.869 1 90.38 80 GLU A C 1
ATOM 644 O O . GLU A 1 80 ? -13.805 -19.078 2.146 1 90.38 80 GLU A O 1
ATOM 649 N N . LYS A 1 81 ? -15.023 -20.375 0.693 1 89.12 81 LYS A N 1
ATOM 650 C CA . LYS A 1 81 ? -14.391 -19.812 -0.498 1 89.12 81 LYS A CA 1
ATOM 651 C C . LYS A 1 81 ? -14.547 -18.297 -0.549 1 89.12 81 LYS A C 1
ATOM 653 O O . LYS A 1 81 ? -13.586 -17.578 -0.83 1 89.12 81 LYS A O 1
ATOM 658 N N . THR A 1 82 ? -15.633 -17.828 -0.265 1 86.12 82 THR A N 1
ATOM 659 C CA . THR A 1 82 ? -15.945 -16.406 -0.335 1 86.12 82 THR A CA 1
ATOM 660 C C . THR A 1 82 ? -15.117 -15.625 0.677 1 86.12 82 THR A C 1
ATOM 662 O O . THR A 1 82 ? -14.695 -14.5 0.398 1 86.12 82 THR A O 1
ATOM 665 N N . THR A 1 83 ? -14.945 -16.234 1.725 1 85.44 83 THR A N 1
ATOM 666 C CA . THR A 1 83 ? -14.172 -15.586 2.77 1 85.44 83 THR A CA 1
ATOM 667 C C . THR A 1 83 ? -12.703 -15.461 2.352 1 85.44 83 THR A C 1
ATOM 669 O O . THR A 1 83 ? -12.07 -14.438 2.609 1 85.44 83 THR A O 1
ATOM 672 N N . VAL A 1 84 ? -12.25 -16.484 1.735 1 86.5 84 VAL A N 1
ATOM 673 C CA . VAL A 1 84 ? -10.859 -16.453 1.293 1 86.5 84 VAL A CA 1
ATOM 674 C C . VAL A 1 84 ? -10.688 -15.398 0.208 1 86.5 84 VAL A C 1
ATOM 676 O O . VAL A 1 84 ? -9.703 -14.656 0.207 1 86.5 84 VAL A O 1
ATOM 679 N N . GLU A 1 85 ? -11.656 -15.281 -0.649 1 83.81 85 GLU A N 1
ATOM 680 C CA . GLU A 1 85 ? -11.602 -14.289 -1.719 1 83.81 85 GLU A CA 1
ATOM 681 C C . GLU A 1 85 ? -11.609 -12.875 -1.157 1 83.81 85 GLU A C 1
ATOM 683 O O . GLU A 1 85 ? -10.891 -12 -1.653 1 83.81 85 GLU A O 1
ATOM 688 N N . ALA A 1 86 ? -12.344 -12.727 -0.192 1 79.31 86 ALA A N 1
ATOM 689 C CA . ALA A 1 86 ? -12.383 -11.422 0.469 1 79.31 86 ALA A CA 1
ATOM 690 C C . ALA A 1 86 ? -11.047 -11.094 1.124 1 79.31 86 ALA A C 1
ATOM 692 O O . ALA A 1 86 ? -10.578 -9.953 1.055 1 79.31 86 ALA A O 1
ATOM 693 N N . ASN A 1 87 ? -10.539 -12.117 1.69 1 78.81 87 ASN A N 1
ATOM 694 C CA . ASN A 1 87 ? -9.25 -11.922 2.348 1 78.81 87 ASN A CA 1
ATOM 695 C C . ASN A 1 87 ? -8.148 -11.594 1.343 1 78.81 87 ASN A C 1
ATOM 697 O O . ASN A 1 87 ? -7.281 -10.766 1.621 1 78.81 87 ASN A O 1
ATOM 701 N N . LEU A 1 88 ? -8.227 -12.258 0.248 1 79.69 88 LEU A N 1
ATOM 702 C CA . LEU A 1 88 ? -7.215 -12.039 -0.78 1 79.69 88 LEU A CA 1
ATOM 703 C C . LEU A 1 88 ? -7.324 -10.633 -1.365 1 79.69 88 LEU A C 1
ATOM 705 O O . LEU A 1 88 ? -6.332 -10.078 -1.842 1 79.69 88 LEU A O 1
ATOM 709 N N . THR A 1 89 ? -8.492 -10.055 -1.333 1 74.12 89 THR A N 1
ATOM 710 C CA . THR A 1 89 ? -8.711 -8.703 -1.833 1 74.12 89 THR A CA 1
ATOM 711 C C . THR A 1 89 ? -8.266 -7.668 -0.801 1 74.12 89 THR A C 1
ATOM 713 O O . THR A 1 89 ? -7.762 -6.605 -1.158 1 74.12 89 THR A O 1
ATOM 716 N N . ARG A 1 90 ? -8.383 -8.094 0.401 1 70.19 90 ARG A N 1
ATOM 717 C CA . ARG A 1 90 ? -8.148 -7.117 1.464 1 70.19 90 ARG A CA 1
ATOM 718 C C . ARG A 1 90 ? -6.703 -7.172 1.949 1 70.19 90 ARG A C 1
ATOM 720 O O . ARG A 1 90 ? -6.141 -6.152 2.35 1 70.19 90 ARG A O 1
ATOM 727 N N . ASN A 1 91 ? -6.168 -8.32 1.867 1 72.12 91 ASN A N 1
ATOM 728 C CA . ASN A 1 91 ? -4.859 -8.516 2.475 1 72.12 91 ASN A CA 1
ATOM 729 C C . ASN A 1 91 ? -3.797 -8.844 1.427 1 72.12 91 ASN A C 1
ATOM 731 O O . ASN A 1 91 ? -4.121 -9.273 0.321 1 72.12 91 ASN A O 1
ATOM 735 N N . PRO A 1 92 ? -2.607 -8.484 1.86 1 74.31 92 PRO A N 1
ATOM 736 C CA . PRO A 1 92 ? -1.529 -8.883 0.952 1 74.31 92 PRO A CA 1
ATOM 737 C C . PRO A 1 92 ? -1.489 -10.383 0.702 1 74.31 92 PRO A C 1
ATOM 739 O O . PRO A 1 92 ? -1.754 -11.172 1.613 1 74.31 92 PRO A O 1
ATOM 742 N N . ARG A 1 93 ? -1.181 -10.656 -0.327 1 79.38 93 ARG A N 1
ATOM 743 C CA . ARG A 1 93 ? -1.156 -12.055 -0.732 1 79.38 93 ARG A CA 1
ATOM 744 C C . ARG A 1 93 ? 0.195 -12.688 -0.425 1 79.38 93 ARG A C 1
ATOM 746 O O . ARG A 1 93 ? 1.218 -12 -0.392 1 79.38 93 ARG A O 1
ATOM 753 N N . LEU A 1 94 ? 0.161 -13.938 -0.185 1 82 94 LEU A N 1
ATOM 754 C CA . LEU A 1 94 ? 1.377 -14.688 0.106 1 82 94 LEU A CA 1
ATOM 755 C C . LEU A 1 94 ? 2.08 -15.102 -1.183 1 82 94 LEU A C 1
ATOM 757 O O . LEU A 1 94 ? 3.309 -15.031 -1.274 1 82 94 LEU A O 1
ATOM 761 N N . VAL A 1 95 ? 1.29 -15.453 -2.133 1 88.88 95 VAL A N 1
ATOM 762 C CA . VAL A 1 95 ? 1.816 -16.016 -3.373 1 88.88 95 VAL A CA 1
ATOM 763 C C . VAL A 1 95 ? 1.811 -14.953 -4.469 1 88.88 95 VAL A C 1
ATOM 765 O O . VAL A 1 95 ? 0.802 -14.273 -4.676 1 88.88 95 VAL A O 1
ATOM 768 N N . PRO A 1 96 ? 2.938 -14.82 -5.082 1 87.81 96 PRO A N 1
ATOM 769 C CA . PRO A 1 96 ? 2.973 -13.859 -6.188 1 87.81 96 PRO A CA 1
ATOM 770 C C . PRO A 1 96 ? 2.021 -14.234 -7.324 1 87.81 96 PRO A C 1
ATOM 772 O O . PRO A 1 96 ? 1.756 -15.422 -7.543 1 87.81 96 PRO A O 1
ATOM 775 N N . ASP A 1 97 ? 1.542 -13.273 -8 1 86.94 97 ASP A N 1
ATOM 776 C CA . ASP A 1 97 ? 0.597 -13.484 -9.094 1 86.94 97 ASP A CA 1
ATOM 777 C C . ASP A 1 97 ? 1.209 -14.359 -10.188 1 86.94 97 ASP A C 1
ATOM 779 O O . ASP A 1 97 ? 0.503 -15.125 -10.844 1 86.94 97 ASP A O 1
ATOM 783 N N . TYR A 1 98 ? 2.467 -14.195 -10.375 1 90.69 98 TYR A N 1
ATOM 784 C CA . TYR A 1 98 ? 3.178 -14.992 -11.367 1 90.69 98 TYR A CA 1
ATOM 785 C C . TYR A 1 98 ? 3.031 -16.484 -11.086 1 90.69 98 TYR A C 1
ATOM 787 O O . TYR A 1 98 ? 2.719 -17.266 -11.992 1 90.69 98 TYR A O 1
ATOM 795 N N . ARG A 1 99 ? 3.287 -16.891 -9.883 1 91.88 99 ARG A N 1
ATOM 796 C CA . ARG A 1 99 ? 3.182 -18.297 -9.5 1 91.88 99 ARG A CA 1
ATOM 797 C C . ARG A 1 99 ? 1.749 -18.797 -9.641 1 91.88 99 ARG A C 1
ATOM 799 O O . ARG A 1 99 ? 1.521 -19.922 -10.078 1 91.88 99 ARG A O 1
ATOM 806 N N . VAL A 1 100 ? 0.824 -17.922 -9.227 1 91.25 100 VAL A N 1
ATOM 807 C CA . VAL A 1 100 ? -0.584 -18.281 -9.352 1 91.25 100 VAL A CA 1
ATOM 808 C C . VAL A 1 100 ? -0.925 -18.516 -10.82 1 91.25 100 VAL A C 1
ATOM 810 O O . VAL A 1 100 ? -1.609 -19.484 -11.156 1 91.25 100 VAL A O 1
ATOM 813 N N . LEU A 1 101 ? -0.443 -17.641 -11.711 1 92.38 101 LEU A N 1
ATOM 814 C CA . LEU A 1 101 ? -0.671 -17.766 -13.148 1 92.38 101 LEU A CA 1
ATOM 815 C C . LEU A 1 101 ? -0.145 -19.094 -13.664 1 92.38 101 LEU A C 1
ATOM 817 O O . LEU A 1 101 ? -0.839 -19.797 -14.406 1 92.38 101 LEU A O 1
ATOM 821 N N . MET A 1 102 ? 1.059 -19.469 -13.281 1 93.56 102 MET A N 1
ATOM 822 C CA . MET A 1 102 ? 1.683 -20.703 -13.742 1 93.56 102 MET A CA 1
ATOM 823 C C . MET A 1 102 ? 0.868 -21.922 -13.305 1 93.56 102 MET A C 1
ATOM 825 O O . MET A 1 102 ? 0.723 -22.875 -14.062 1 93.56 102 MET A O 1
ATOM 829 N N . VAL A 1 103 ? 0.388 -21.875 -12.086 1 92.94 103 VAL A N 1
ATOM 830 C CA . VAL A 1 103 ? -0.413 -23 -11.586 1 92.94 103 VAL A CA 1
ATOM 831 C C . VAL A 1 103 ? -1.719 -23.078 -12.375 1 92.94 103 VAL A C 1
ATOM 833 O O . VAL A 1 103 ? -2.17 -24.172 -12.719 1 92.94 103 VAL A O 1
ATOM 836 N N . GLU A 1 104 ? -2.322 -21.984 -12.625 1 91.38 104 GLU A N 1
ATOM 837 C CA . GLU A 1 104 ? -3.549 -21.969 -13.414 1 91.38 104 GLU A CA 1
ATOM 838 C C . GLU A 1 104 ? -3.314 -22.547 -14.812 1 91.38 104 GLU A C 1
ATOM 840 O O . GLU A 1 104 ? -4.148 -23.297 -15.328 1 91.38 104 GLU A O 1
ATOM 845 N N . ILE A 1 105 ? -2.234 -22.141 -15.453 1 93.69 105 ILE A N 1
ATOM 846 C CA . ILE A 1 105 ? -1.876 -22.672 -16.766 1 93.69 105 ILE A CA 1
ATOM 847 C C . ILE A 1 105 ? -1.668 -24.188 -16.672 1 93.69 105 ILE A C 1
ATOM 849 O O . ILE A 1 105 ? -2.141 -24.922 -17.531 1 93.69 105 ILE A O 1
ATOM 853 N N . ASN A 1 106 ? -0.983 -24.594 -15.625 1 92.69 106 ASN A N 1
ATOM 854 C CA . ASN A 1 106 ? -0.742 -26.016 -15.414 1 92.69 106 ASN A CA 1
ATOM 855 C C . ASN A 1 106 ? -2.049 -26.797 -15.344 1 92.69 106 ASN A C 1
ATOM 857 O O . ASN A 1 106 ? -2.152 -27.891 -15.898 1 92.69 106 ASN A O 1
ATOM 861 N N . GLU A 1 107 ? -3.018 -26.25 -14.672 1 89.56 107 GLU A N 1
ATOM 862 C CA . GLU A 1 107 ? -4.305 -26.922 -14.508 1 89.5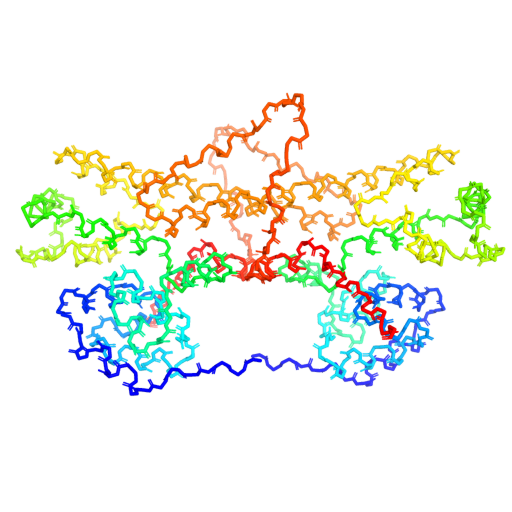6 107 GLU A CA 1
ATOM 863 C C . GLU A 1 107 ? -5.066 -26.984 -15.828 1 89.56 107 GLU A C 1
ATOM 865 O O . GLU A 1 107 ? -5.91 -27.875 -16.016 1 89.56 107 GLU A O 1
ATOM 870 N N . ASN A 1 108 ? -4.746 -26.078 -16.719 1 90.94 108 ASN A N 1
ATOM 871 C CA . ASN A 1 108 ? -5.477 -26.016 -17.969 1 90.94 108 ASN A CA 1
ATOM 872 C C . ASN A 1 108 ? -4.715 -26.703 -19.094 1 90.94 108 ASN A C 1
ATOM 874 O O . ASN A 1 108 ? -5.195 -26.766 -20.234 1 90.94 108 ASN A O 1
ATOM 878 N N . LEU A 1 109 ? -3.547 -27.188 -18.812 1 91.06 109 LEU A N 1
ATOM 879 C CA . LEU A 1 109 ? -2.725 -27.844 -19.812 1 91.06 109 LEU A CA 1
ATOM 880 C C . LEU A 1 109 ? -2.895 -29.359 -19.766 1 91.06 109 LEU A C 1
ATOM 882 O O . LEU A 1 109 ? -2.969 -29.938 -18.672 1 91.06 109 LEU A O 1
ATOM 886 N N . GLU A 1 110 ? -3.029 -29.922 -20.828 1 89.44 110 GLU A N 1
ATOM 887 C CA . GLU A 1 110 ? -3.109 -31.375 -20.906 1 89.44 110 GLU A CA 1
ATOM 888 C C . GLU A 1 110 ? -1.726 -32 -21.062 1 89.44 110 GLU A C 1
ATOM 890 O O . GLU A 1 110 ? -0.777 -31.312 -21.469 1 89.44 110 GLU A O 1
ATOM 895 N N . LYS A 1 111 ? -1.63 -33.188 -20.797 1 87.25 111 LYS A N 1
ATOM 896 C CA . LYS A 1 111 ? -0.356 -33.906 -20.828 1 87.25 111 LYS A CA 1
ATOM 897 C C . LYS A 1 111 ? 0.273 -33.844 -22.219 1 87.25 111 LYS A C 1
ATOM 899 O O . LYS A 1 111 ? 1.489 -33.688 -22.344 1 87.25 111 LYS A O 1
ATOM 904 N N . GLU A 1 112 ? -0.62 -33.969 -23.172 1 89.31 112 GLU A N 1
ATOM 905 C CA . GLU A 1 112 ? -0.124 -33.938 -24.547 1 89.31 112 GLU A CA 1
ATOM 906 C C . GLU A 1 112 ? 0.463 -32.562 -24.875 1 89.31 112 GLU A C 1
ATOM 908 O O . GLU A 1 112 ? 1.469 -32.469 -25.594 1 89.31 112 GLU A O 1
ATOM 913 N N . GLU A 1 113 ? -0.22 -31.641 -24.422 1 91.25 113 GLU A N 1
ATOM 914 C CA . GLU A 1 113 ? 0.238 -30.281 -24.672 1 91.25 113 GLU A CA 1
ATOM 915 C C . GLU A 1 113 ? 1.559 -30 -23.953 1 91.25 113 GLU A C 1
ATOM 917 O O . GLU A 1 113 ? 2.422 -29.297 -24.5 1 91.25 113 GLU A O 1
ATOM 922 N N . VAL A 1 114 ? 1.729 -30.531 -22.828 1 88.38 114 VAL A N 1
ATOM 923 C CA . VAL A 1 114 ? 2.969 -30.359 -22.078 1 88.38 114 VAL A CA 1
ATOM 924 C C . VAL A 1 114 ? 4.125 -31 -22.828 1 88.38 114 VAL A C 1
ATOM 926 O O . VAL A 1 114 ? 5.219 -30.438 -22.906 1 88.38 114 VAL A O 1
ATOM 929 N N . SER A 1 115 ? 3.842 -32.125 -23.328 1 87.62 115 SER A N 1
ATOM 930 C CA . SER A 1 115 ? 4.867 -32.812 -24.109 1 87.62 115 SER A CA 1
ATOM 931 C C . SER A 1 115 ? 5.285 -31.984 -25.312 1 87.62 115 SER A C 1
ATOM 933 O O . SER A 1 115 ? 6.465 -31.938 -25.672 1 87.62 115 SER A O 1
ATOM 935 N N . SER A 1 116 ? 4.266 -31.438 -25.938 1 88.12 116 SER A N 1
ATOM 936 C CA . SER A 1 116 ? 4.555 -30.562 -27.078 1 88.12 116 SER A CA 1
ATOM 937 C C . SER A 1 116 ? 5.41 -29.375 -26.672 1 88.12 116 SER A C 1
ATOM 939 O O . SER A 1 116 ? 6.301 -28.953 -27.406 1 88.12 116 SER A O 1
ATOM 941 N N . LEU A 1 117 ? 5.09 -28.828 -25.562 1 88.5 117 LEU A N 1
ATOM 942 C CA . LEU A 1 117 ? 5.852 -27.688 -25.047 1 88.5 117 LEU A CA 1
ATOM 943 C C . LEU A 1 117 ? 7.309 -28.078 -24.812 1 88.5 117 LEU A C 1
ATOM 945 O O . LEU A 1 117 ? 8.219 -27.328 -25.172 1 88.5 117 LEU A O 1
ATOM 949 N N . VAL A 1 118 ? 7.5 -29.188 -24.234 1 85.88 118 VAL A N 1
ATOM 950 C CA . VAL A 1 118 ? 8.844 -29.688 -23.953 1 85.88 118 VAL A CA 1
ATOM 951 C C . VAL A 1 118 ? 9.617 -29.844 -25.266 1 85.88 118 VAL A C 1
ATOM 953 O O . VAL A 1 118 ? 10.805 -29.516 -25.328 1 85.88 118 VAL A O 1
ATOM 956 N N . PHE A 1 119 ? 8.93 -30.375 -26.219 1 84.38 119 PHE A N 1
ATOM 957 C CA . PHE A 1 119 ? 9.539 -30.562 -27.516 1 84.38 119 PHE A CA 1
ATOM 958 C C . PHE A 1 119 ? 9.969 -29.234 -28.125 1 84.38 119 PHE A C 1
ATOM 960 O O . PHE A 1 119 ? 11.07 -29.109 -28.656 1 84.38 119 PHE A O 1
ATOM 967 N N . LEU A 1 120 ? 9.18 -28.25 -28.016 1 83.81 120 LEU A N 1
ATOM 968 C CA . LEU A 1 120 ? 9.438 -26.938 -28.594 1 83.81 120 LEU A CA 1
ATOM 969 C C . LEU A 1 120 ? 10.586 -26.234 -27.859 1 83.81 120 LEU A C 1
ATOM 971 O O . LEU A 1 120 ? 11.375 -25.516 -28.484 1 83.81 120 LEU A O 1
ATOM 975 N N . LEU A 1 121 ? 10.664 -26.391 -26.594 1 84.31 121 LEU A N 1
ATOM 976 C CA . LEU A 1 121 ? 11.648 -25.672 -25.781 1 84.31 121 LEU A CA 1
ATOM 977 C C . LEU A 1 121 ? 13.016 -26.344 -25.875 1 84.31 121 LEU A C 1
ATOM 979 O O . LEU A 1 121 ? 14.016 -25.797 -25.422 1 84.31 121 LEU A O 1
ATOM 983 N N . ARG A 1 122 ? 13.062 -27.547 -26.344 1 79.38 122 ARG A N 1
ATOM 984 C CA . ARG A 1 122 ? 14.328 -28.25 -26.516 1 79.38 122 ARG A CA 1
ATOM 985 C C . ARG A 1 122 ? 15.305 -27.422 -27.344 1 79.38 122 ARG A C 1
ATOM 987 O O . ARG A 1 122 ? 16.516 -27.438 -27.109 1 79.38 122 ARG A O 1
ATOM 994 N N . ASP A 1 123 ? 14.734 -26.703 -28.25 1 76 123 ASP A N 1
ATOM 995 C CA . ASP A 1 123 ? 15.547 -25.891 -29.141 1 76 123 ASP A CA 1
ATOM 996 C C . ASP A 1 123 ? 16.062 -24.641 -28.438 1 76 123 ASP A C 1
ATOM 998 O O . ASP A 1 123 ? 17.094 -24.078 -28.828 1 76 123 ASP A O 1
ATOM 1002 N N . PHE A 1 124 ? 15.312 -24.234 -27.547 1 73.31 124 PHE A N 1
ATOM 1003 C CA . PHE A 1 124 ? 15.664 -23 -26.859 1 73.31 124 PHE A CA 1
ATOM 1004 C C . PHE A 1 124 ? 16.531 -23.281 -25.656 1 73.31 124 PHE A C 1
ATOM 1006 O O . PHE A 1 124 ? 17.328 -22.422 -25.25 1 73.31 124 PHE A O 1
ATOM 1013 N N . ALA A 1 125 ? 16.312 -24.312 -25 1 69.75 125 ALA A N 1
ATOM 1014 C CA . ALA A 1 125 ? 17.062 -24.641 -23.797 1 69.75 125 ALA A CA 1
ATOM 1015 C C . ALA A 1 125 ? 17.703 -26.031 -23.891 1 69.75 125 ALA A C 1
ATOM 1017 O O . ALA A 1 125 ? 17.203 -26.984 -23.281 1 69.75 125 ALA A O 1
ATOM 1018 N N . PRO A 1 126 ? 18.719 -26.062 -24.672 1 65.25 126 PRO A N 1
ATOM 1019 C CA . PRO A 1 126 ? 19.328 -27.391 -24.812 1 65.25 126 PRO A CA 1
ATOM 1020 C C . PRO A 1 126 ? 19.875 -27.938 -23.5 1 65.25 126 PRO A C 1
ATOM 1022 O O . PRO A 1 126 ? 20.031 -29.156 -23.359 1 65.25 126 PRO A O 1
ATOM 1025 N N . ARG A 1 127 ? 20.188 -27.047 -22.719 1 63.97 127 ARG A N 1
ATOM 1026 C CA . ARG A 1 127 ? 20.75 -27.453 -21.422 1 63.97 127 ARG A CA 1
ATOM 1027 C C . ARG A 1 127 ? 19.656 -27.953 -20.484 1 63.97 127 ARG A C 1
ATOM 1029 O O . ARG A 1 127 ? 19.938 -28.406 -19.375 1 63.97 127 ARG A O 1
ATOM 1036 N N . MET A 1 128 ? 18.422 -27.75 -20.938 1 60.72 128 MET A N 1
ATOM 1037 C CA . MET A 1 128 ? 17.344 -28.172 -20.062 1 60.72 128 MET A CA 1
ATOM 1038 C C . MET A 1 128 ? 17.328 -29.688 -19.891 1 60.72 128 MET A C 1
ATOM 1040 O O . MET A 1 128 ? 17.422 -30.422 -20.859 1 60.72 128 MET A O 1
ATOM 1044 N N . LYS A 1 129 ? 17.906 -30.219 -18.906 1 58.72 129 LYS A N 1
ATOM 1045 C CA . LYS A 1 129 ? 17.719 -31.625 -18.594 1 58.72 129 LYS A CA 1
ATOM 1046 C C . LYS A 1 129 ? 16.234 -32.031 -18.719 1 58.72 129 LYS A C 1
ATOM 1048 O O . LYS A 1 129 ? 15.477 -31.875 -17.766 1 58.72 129 LYS A O 1
ATOM 1053 N N . MET A 1 130 ? 15.656 -31.766 -19.844 1 57.22 130 MET A N 1
ATOM 1054 C CA . MET A 1 130 ? 14.227 -32 -20 1 57.22 130 MET A CA 1
ATOM 1055 C C . MET A 1 130 ? 13.883 -33.469 -19.781 1 57.22 130 MET A C 1
ATOM 1057 O O . MET A 1 130 ? 14.375 -34.344 -20.5 1 57.22 130 MET A O 1
ATOM 1061 N N . ALA A 1 131 ? 13.766 -33.844 -18.609 1 54.97 131 ALA A N 1
ATOM 1062 C CA . ALA A 1 131 ? 13.266 -35.219 -18.391 1 54.97 131 ALA A CA 1
ATOM 1063 C C . ALA A 1 131 ? 11.875 -35.375 -19.016 1 54.97 131 ALA A C 1
ATOM 1065 O O . ALA A 1 131 ? 11.125 -34.406 -19.141 1 54.97 131 ALA A O 1
ATOM 1066 N N . LYS A 1 132 ? 11.602 -36.438 -19.875 1 56.84 132 LYS A N 1
ATOM 1067 C CA . LYS A 1 132 ? 10.398 -36.844 -20.594 1 56.84 132 LYS A CA 1
ATOM 1068 C C . LYS A 1 132 ? 9.141 -36.406 -19.844 1 56.84 132 LYS A C 1
ATOM 1070 O O . LYS A 1 132 ? 8.141 -36.062 -20.469 1 56.84 132 LYS A O 1
ATOM 1075 N N . ASP A 1 133 ? 9.023 -36.688 -18.5 1 57.41 133 ASP A N 1
ATOM 1076 C CA . ASP A 1 133 ? 7.742 -36.625 -17.812 1 57.41 133 ASP A CA 1
ATOM 1077 C C . ASP A 1 133 ? 7.672 -35.406 -16.891 1 57.41 133 ASP A C 1
ATOM 1079 O O . ASP A 1 133 ? 7.16 -35.469 -15.781 1 57.41 133 ASP A O 1
ATOM 1083 N N . LYS A 1 134 ? 8.031 -34.312 -17.578 1 71.19 134 LYS A N 1
ATOM 1084 C CA . LYS A 1 134 ? 8.086 -33.219 -16.609 1 71.19 134 LYS A CA 1
ATOM 1085 C C . LYS A 1 134 ? 6.781 -32.406 -16.609 1 71.19 134 LYS A C 1
ATOM 1087 O O . LYS A 1 134 ? 6.121 -32.312 -17.656 1 71.19 134 LYS A O 1
ATOM 1092 N N . SER A 1 135 ? 6.16 -32.375 -15.453 1 83.75 135 SER A N 1
ATOM 1093 C CA . SER A 1 135 ? 5.016 -31.469 -15.289 1 83.75 135 SER A CA 1
ATOM 1094 C C . SER A 1 135 ? 5.355 -30.062 -15.742 1 83.75 135 SER A C 1
ATOM 1096 O O . SER A 1 135 ? 6.527 -29.703 -15.867 1 83.75 135 SER A O 1
ATOM 1098 N N . PHE A 1 136 ? 4.375 -29.391 -16.297 1 91.5 136 PHE A N 1
ATOM 1099 C CA . PHE A 1 136 ? 4.559 -28.016 -16.734 1 91.5 136 PHE A CA 1
ATOM 1100 C C . PHE A 1 136 ? 5.281 -27.203 -15.664 1 91.5 136 PHE A C 1
ATOM 1102 O O . PHE A 1 136 ? 6.156 -26.391 -15.977 1 91.5 136 PHE A O 1
ATOM 1109 N N . LEU A 1 137 ? 4.941 -27.422 -14.391 1 90.69 137 LEU A N 1
ATOM 1110 C CA . LEU A 1 137 ? 5.527 -26.656 -13.289 1 90.69 137 LEU A CA 1
ATOM 1111 C C . LEU A 1 137 ? 7.023 -26.922 -13.188 1 90.69 137 LEU A C 1
ATOM 1113 O O . LEU A 1 137 ? 7.809 -26 -12.945 1 90.69 137 LEU A O 1
ATOM 1117 N N . ARG A 1 138 ? 7.383 -28.172 -13.344 1 86.06 138 ARG A N 1
ATOM 1118 C CA . ARG A 1 138 ? 8.805 -28.516 -13.32 1 86.06 138 ARG A CA 1
ATOM 1119 C C . ARG A 1 138 ? 9.547 -27.859 -14.477 1 86.06 138 ARG A C 1
ATOM 1121 O O . ARG A 1 138 ? 10.688 -27.438 -14.328 1 86.06 138 ARG A O 1
ATOM 1128 N N . LEU A 1 139 ? 8.883 -27.859 -15.57 1 87.69 139 LEU A N 1
ATOM 1129 C CA . LEU A 1 139 ? 9.445 -27.188 -16.734 1 87.69 139 LEU A CA 1
ATOM 1130 C C . LEU A 1 139 ? 9.695 -25.719 -16.453 1 87.69 139 LEU A C 1
ATOM 1132 O O . LEU A 1 139 ? 10.734 -25.172 -16.828 1 87.69 139 LEU A O 1
ATOM 1136 N N . VAL A 1 140 ? 8.727 -25.094 -15.836 1 90.75 140 VAL A N 1
ATOM 1137 C CA . VAL A 1 140 ? 8.836 -23.672 -15.523 1 90.75 140 VAL A CA 1
ATOM 1138 C C . VAL A 1 140 ? 10.016 -23.438 -14.586 1 90.75 140 VAL A C 1
ATOM 1140 O O . VAL A 1 140 ? 10.773 -22.469 -14.766 1 90.75 140 VAL A O 1
ATOM 1143 N N . ILE A 1 141 ? 10.195 -24.266 -13.609 1 88.12 141 ILE A N 1
ATOM 1144 C CA . ILE A 1 141 ? 11.289 -24.141 -12.656 1 88.12 141 ILE A CA 1
ATOM 1145 C C . ILE A 1 141 ? 12.625 -24.203 -13.398 1 88.12 141 ILE A C 1
ATOM 1147 O O . ILE A 1 141 ? 13.531 -23.406 -13.125 1 88.12 141 ILE A O 1
ATOM 1151 N N . GLU A 1 142 ? 12.688 -25.094 -14.289 1 86.56 142 GLU A N 1
ATOM 1152 C CA . GLU A 1 142 ? 13.914 -25.25 -15.062 1 86.56 142 GLU A CA 1
ATOM 1153 C C . GLU A 1 142 ? 14.18 -24.016 -15.93 1 86.56 142 GLU A C 1
ATOM 1155 O O . GLU A 1 142 ? 15.32 -23.562 -16.047 1 86.56 142 GLU A O 1
ATOM 1160 N N . LEU A 1 143 ? 13.148 -23.578 -16.547 1 88.12 143 LEU A N 1
ATOM 1161 C CA . LEU A 1 143 ? 13.281 -22.391 -17.375 1 88.12 143 LEU A CA 1
ATOM 1162 C C . LEU A 1 143 ? 13.68 -21.172 -16.547 1 88.12 143 LEU A C 1
ATOM 1164 O O . LEU A 1 143 ? 14.422 -20.312 -17.016 1 88.12 143 LEU A O 1
ATOM 1168 N N . GLU A 1 144 ? 13.164 -21.078 -15.359 1 88.12 144 GLU A N 1
ATOM 1169 C CA . GLU A 1 144 ? 13.547 -20 -14.445 1 88.12 144 GLU A CA 1
ATOM 1170 C C . GLU A 1 144 ? 15.023 -20.094 -14.062 1 88.12 144 GLU A C 1
ATOM 1172 O O . GLU A 1 144 ? 15.711 -19.078 -13.977 1 88.12 144 GLU A O 1
ATOM 1177 N N . LYS A 1 145 ? 15.461 -21.297 -13.836 1 84.44 145 LYS A N 1
ATOM 1178 C CA . LYS A 1 145 ? 16.859 -21.5 -13.5 1 84.44 145 LYS A CA 1
ATOM 1179 C C . LYS A 1 145 ? 17.781 -21.031 -14.625 1 84.44 145 LYS A C 1
ATOM 1181 O O . LYS A 1 145 ? 18.891 -20.562 -14.375 1 84.44 145 LYS A O 1
ATOM 1186 N N . LEU A 1 146 ? 17.25 -21.172 -15.82 1 84.5 146 LEU A N 1
ATOM 1187 C CA . LEU A 1 146 ? 18.016 -20.766 -16.984 1 84.5 146 LEU A CA 1
ATOM 1188 C C . LEU A 1 146 ? 17.781 -19.297 -17.312 1 84.5 146 LEU A C 1
ATOM 1190 O O . LEU A 1 146 ? 18.297 -18.781 -18.312 1 84.5 146 LEU A O 1
ATOM 1194 N N . ASN A 1 147 ? 16.969 -18.641 -16.562 1 86.94 147 ASN A N 1
ATOM 1195 C CA . ASN A 1 147 ? 16.625 -17.234 -16.719 1 86.94 147 ASN A CA 1
ATOM 1196 C C . ASN A 1 147 ? 15.922 -16.969 -18.047 1 86.94 147 ASN A C 1
ATOM 1198 O O . ASN A 1 147 ? 16.141 -15.938 -18.688 1 86.94 147 ASN A O 1
ATOM 1202 N N . LEU A 1 148 ? 15.258 -17.938 -18.484 1 86.75 148 LEU A N 1
ATOM 1203 C CA . LEU A 1 148 ? 14.508 -17.781 -19.734 1 86.75 148 LEU A CA 1
ATOM 1204 C C . LEU A 1 148 ? 13.086 -17.297 -19.453 1 86.75 148 LEU A C 1
ATOM 1206 O O . LEU A 1 148 ? 12.445 -16.719 -20.328 1 86.75 148 LEU A O 1
ATOM 1210 N N . VAL A 1 149 ? 12.625 -17.625 -18.328 1 90.06 149 VAL A N 1
ATOM 1211 C CA . VAL A 1 149 ? 11.281 -17.203 -17.938 1 90.06 149 VAL A CA 1
ATOM 1212 C C . VAL A 1 149 ? 11.344 -16.453 -16.609 1 90.06 149 VAL A C 1
ATOM 1214 O O . VAL A 1 149 ? 12.086 -16.828 -15.703 1 90.06 149 VAL A O 1
ATOM 1217 N N . ALA A 1 150 ? 10.672 -15.406 -16.531 1 89.38 150 ALA A N 1
ATOM 1218 C CA . ALA A 1 150 ? 10.555 -14.562 -15.344 1 89.38 150 ALA A CA 1
ATOM 1219 C C . ALA A 1 150 ? 9.188 -13.891 -15.281 1 89.38 150 ALA A C 1
ATOM 1221 O O . ALA A 1 150 ? 8.445 -13.883 -16.266 1 89.38 150 ALA A O 1
ATOM 1222 N N . PRO A 1 151 ? 8.805 -13.461 -14.164 1 88.81 151 PRO A N 1
ATOM 1223 C CA . PRO A 1 151 ? 7.5 -12.805 -14.047 1 88.81 151 PRO A CA 1
ATOM 1224 C C . PRO A 1 151 ? 7.32 -11.68 -15.062 1 88.81 151 PRO A C 1
ATOM 1226 O O . PRO A 1 151 ? 6.199 -11.414 -15.5 1 88.81 151 PRO A O 1
ATOM 1229 N N . ASN A 1 152 ? 8.43 -11.055 -15.406 1 87.69 152 ASN A N 1
ATOM 1230 C CA . ASN A 1 152 ? 8.359 -9.953 -16.359 1 87.69 152 ASN A CA 1
ATOM 1231 C C . ASN A 1 152 ? 8.789 -10.383 -17.75 1 87.69 152 ASN A C 1
ATOM 1233 O O . ASN A 1 152 ? 8.922 -9.555 -18.656 1 87.69 152 ASN A O 1
ATOM 1237 N N . GLN A 1 153 ? 9.078 -11.602 -17.922 1 91.12 153 GLN A N 1
ATOM 1238 C CA . GLN A 1 153 ? 9.531 -12.133 -19.203 1 91.12 153 GLN A CA 1
ATOM 1239 C C . GLN A 1 153 ? 8.789 -13.422 -19.547 1 91.12 153 GLN A C 1
ATOM 1241 O O . GLN A 1 153 ? 9.258 -14.516 -19.234 1 91.12 153 GLN A O 1
ATOM 1246 N N . LEU A 1 154 ? 7.734 -13.344 -20.219 1 94 154 LEU A N 1
ATOM 1247 C CA . LEU A 1 154 ? 6.906 -14.508 -20.516 1 94 154 LEU A CA 1
ATOM 1248 C C . LEU A 1 154 ? 6.723 -14.664 -22.016 1 94 154 LEU A C 1
ATOM 1250 O O . LEU A 1 154 ? 5.855 -15.414 -22.469 1 94 154 LEU A O 1
ATOM 1254 N N . ASP A 1 155 ? 7.609 -14.055 -22.781 1 91.56 155 ASP A N 1
ATOM 1255 C CA . ASP A 1 155 ? 7.484 -14.07 -24.234 1 91.56 155 ASP A CA 1
ATOM 1256 C C . ASP A 1 155 ? 7.699 -15.477 -24.797 1 91.56 155 ASP A C 1
ATOM 1258 O O . ASP A 1 155 ? 7.016 -15.891 -25.719 1 91.56 155 ASP A O 1
ATOM 1262 N N . LEU A 1 156 ? 8.648 -16.156 -24.188 1 91 156 LEU A N 1
ATOM 1263 C CA . LEU A 1 156 ? 8.961 -17.5 -24.656 1 91 156 LEU A CA 1
ATOM 1264 C C . LEU A 1 156 ? 7.758 -18.422 -24.484 1 91 156 LEU A C 1
ATOM 1266 O O . LEU A 1 156 ? 7.387 -19.141 -25.422 1 91 156 LEU A O 1
ATOM 1270 N N . ILE A 1 157 ? 7.121 -18.391 -23.328 1 92.19 157 ILE A N 1
ATOM 1271 C CA . ILE A 1 157 ? 5.977 -19.25 -23.031 1 92.19 157 ILE A CA 1
ATOM 1272 C C . ILE A 1 157 ? 4.805 -18.875 -23.938 1 92.19 157 ILE A C 1
ATOM 1274 O O . ILE A 1 157 ? 4.082 -19.734 -24.422 1 92.19 157 ILE A O 1
ATOM 1278 N N . GLU A 1 158 ? 4.66 -17.594 -24.156 1 93.75 158 GLU A N 1
ATOM 1279 C CA . GLU A 1 158 ? 3.607 -17.125 -25.062 1 93.75 158 GLU A CA 1
ATOM 1280 C C . GLU A 1 158 ? 3.789 -17.688 -26.453 1 93.75 158 GLU A C 1
ATOM 1282 O O . GLU A 1 158 ? 2.824 -18.141 -27.078 1 93.75 158 GLU A O 1
ATOM 1287 N N . ASN A 1 159 ? 5.012 -17.641 -26.922 1 91.88 159 ASN A N 1
ATOM 1288 C CA . ASN A 1 159 ? 5.316 -18.156 -28.25 1 91.88 159 ASN A CA 1
ATOM 1289 C C . ASN A 1 159 ? 5.035 -19.656 -28.344 1 91.88 159 ASN A C 1
ATOM 1291 O O . ASN A 1 159 ? 4.543 -20.141 -29.375 1 91.88 159 ASN A O 1
ATOM 1295 N N . CYS A 1 160 ? 5.371 -20.344 -27.312 1 92 160 CYS A N 1
ATOM 1296 C CA . CYS A 1 160 ? 5.094 -21.766 -27.266 1 92 160 CYS A CA 1
ATOM 1297 C C . CYS A 1 160 ? 3.596 -22.031 -27.328 1 92 160 CYS A C 1
ATOM 1299 O O . CYS A 1 160 ? 3.15 -22.922 -28.062 1 92 160 CYS A O 1
ATOM 1301 N N . PHE A 1 161 ? 2.84 -21.281 -26.578 1 94.5 161 PHE A N 1
ATOM 1302 C CA . PHE A 1 161 ? 1.395 -21.453 -26.578 1 94.5 161 PHE A CA 1
ATOM 1303 C C . PHE A 1 161 ? 0.792 -21.078 -27.922 1 94.5 161 PHE A C 1
ATOM 1305 O O . PHE A 1 161 ? -0.208 -21.656 -28.344 1 94.5 161 PHE A O 1
ATOM 1312 N N . ARG A 1 162 ? 1.383 -20.109 -28.562 1 93.5 162 ARG A N 1
ATOM 1313 C CA . ARG A 1 162 ? 0.955 -19.766 -29.906 1 93.5 162 ARG A CA 1
ATOM 1314 C C . ARG A 1 162 ? 1.161 -20.938 -30.859 1 93.5 162 ARG A C 1
ATOM 1316 O O . ARG A 1 162 ? 0.305 -21.219 -31.703 1 93.5 162 ARG A O 1
ATOM 1323 N N . ASN A 1 163 ? 2.258 -21.562 -30.688 1 91.5 163 ASN A N 1
ATOM 1324 C CA . ASN A 1 163 ? 2.6 -22.703 -31.547 1 91.5 163 ASN A CA 1
ATOM 1325 C C . ASN A 1 163 ? 1.653 -23.875 -31.328 1 91.5 163 ASN A C 1
ATOM 1327 O O . ASN A 1 163 ? 1.356 -24.625 -32.25 1 91.5 163 ASN A O 1
ATOM 1331 N N . ILE A 1 164 ? 1.13 -24.016 -30.156 1 92.12 164 ILE A N 1
ATOM 1332 C CA . ILE A 1 164 ? 0.227 -25.125 -29.875 1 92.12 164 ILE A CA 1
ATOM 1333 C C . ILE A 1 164 ? -1.221 -24.656 -29.984 1 92.12 164 ILE A C 1
ATOM 1335 O O . ILE A 1 164 ? -2.148 -25.391 -29.641 1 92.12 164 ILE A O 1
ATOM 1339 N N . HIS A 1 165 ? -1.454 -23.406 -30.375 1 92.62 165 HIS A N 1
ATOM 1340 C CA . HIS A 1 165 ? -2.752 -22.812 -30.672 1 92.62 165 HIS A CA 1
ATOM 1341 C C . HIS A 1 165 ? -3.621 -22.719 -29.422 1 92.62 165 HIS A C 1
ATOM 1343 O O . HIS A 1 165 ? -4.812 -23.031 -29.469 1 92.62 165 HIS A O 1
ATOM 1349 N N . ARG A 1 166 ? -3.059 -22.469 -28.391 1 93.62 166 ARG A N 1
ATOM 1350 C CA . ARG A 1 166 ? -3.801 -22.219 -27.156 1 93.62 166 ARG A CA 1
ATOM 1351 C C . ARG A 1 166 ? -3.922 -20.734 -26.875 1 93.62 166 ARG A C 1
ATOM 1353 O O . ARG A 1 166 ? -3.23 -20.203 -26 1 93.62 166 ARG A O 1
ATOM 1360 N N . ILE A 1 167 ? -4.914 -20.172 -27.469 1 93 167 ILE A N 1
ATOM 1361 C CA . ILE A 1 167 ? -5.133 -18.719 -27.391 1 93 167 ILE A CA 1
ATOM 1362 C C . ILE A 1 167 ? -5.66 -18.359 -26 1 93 167 ILE A C 1
ATOM 1364 O O . ILE A 1 167 ? -5.418 -17.25 -25.516 1 93 167 ILE A O 1
ATOM 1368 N N . ASP A 1 168 ? -6.43 -19.266 -25.484 1 92.75 168 ASP A N 1
ATOM 1369 C CA . ASP A 1 168 ? -6.98 -19.031 -24.156 1 92.75 168 ASP A CA 1
ATOM 1370 C C . ASP A 1 168 ? -5.871 -18.766 -23.141 1 92.75 168 ASP A C 1
ATOM 1372 O O . ASP A 1 168 ? -5.961 -17.828 -22.359 1 92.75 168 ASP A O 1
ATOM 1376 N N . LEU A 1 169 ? -4.816 -19.5 -23.234 1 93.75 169 LEU A N 1
ATOM 1377 C CA . LEU A 1 169 ? -3.713 -19.344 -22.281 1 93.75 169 LEU A CA 1
ATOM 1378 C C . LEU A 1 169 ? -2.924 -18.078 -22.578 1 93.75 169 LEU A C 1
ATOM 1380 O O . LEU A 1 169 ? -2.41 -17.438 -21.656 1 93.75 169 LEU A O 1
ATOM 1384 N N . ILE A 1 170 ? -2.863 -17.766 -23.812 1 94.62 170 ILE A N 1
ATOM 1385 C CA . ILE A 1 170 ? -2.193 -16.516 -24.188 1 94.62 170 ILE A CA 1
ATOM 1386 C C . ILE A 1 170 ? -2.951 -15.328 -23.594 1 94.62 170 ILE A C 1
ATOM 1388 O O . ILE A 1 170 ? -2.34 -14.375 -23.109 1 94.62 170 ILE A O 1
ATOM 1392 N N . LYS A 1 171 ? -4.215 -15.422 -23.719 1 93.94 171 LYS A N 1
ATOM 1393 C CA . LYS A 1 171 ? -5.043 -14.344 -23.188 1 93.94 171 LYS A CA 1
ATOM 1394 C C . LYS A 1 171 ? -4.84 -14.211 -21.672 1 93.94 171 LYS A C 1
ATOM 1396 O O . LYS A 1 171 ? -4.828 -13.102 -21.141 1 93.94 171 LYS A O 1
ATOM 1401 N N . LYS A 1 172 ? -4.73 -15.312 -21.062 1 92.5 172 LYS A N 1
ATOM 1402 C CA . LYS A 1 172 ? -4.484 -15.289 -19.625 1 92.5 172 LYS A CA 1
ATOM 1403 C C . LYS A 1 172 ? -3.154 -14.617 -19.297 1 92.5 172 LYS A C 1
ATOM 1405 O O . LYS A 1 172 ? -3.061 -13.836 -18.359 1 92.5 172 LYS A O 1
ATOM 1410 N N . ILE A 1 173 ? -2.166 -14.898 -20.047 1 94.69 173 ILE A N 1
ATOM 1411 C CA . ILE A 1 173 ? -0.846 -14.312 -19.844 1 94.69 173 ILE A CA 1
ATOM 1412 C C . ILE A 1 173 ? -0.902 -12.812 -20.141 1 94.69 173 ILE A C 1
ATOM 1414 O O . ILE A 1 173 ? -0.309 -12.008 -19.422 1 94.69 173 ILE A O 1
ATOM 1418 N N . GLU A 1 174 ? -1.611 -12.438 -21.156 1 93.44 174 GLU A N 1
ATOM 1419 C CA . GLU A 1 174 ? -1.758 -11.031 -21.516 1 93.44 174 GLU A CA 1
ATOM 1420 C C . GLU A 1 174 ? -2.471 -10.258 -20.406 1 93.44 174 GLU A C 1
ATOM 1422 O O . GLU A 1 174 ? -2.111 -9.117 -20.109 1 93.44 174 GLU A O 1
ATOM 1427 N N . LYS A 1 175 ? -3.455 -10.875 -19.938 1 92.25 175 LYS A N 1
ATOM 1428 C CA . LYS A 1 175 ? -4.16 -10.25 -18.828 1 92.25 175 LYS A CA 1
ATOM 1429 C C . LYS A 1 175 ? -3.225 -10.016 -17.641 1 92.25 175 LYS A C 1
ATOM 1431 O O . LYS A 1 175 ? -3.242 -8.953 -17.031 1 92.25 175 LYS A O 1
ATOM 1436 N N . TYR A 1 176 ? -2.492 -11.008 -17.375 1 90.19 176 TYR A N 1
ATOM 1437 C CA . TYR A 1 176 ? -1.496 -10.898 -16.312 1 90.19 176 TYR A CA 1
ATOM 1438 C C . TYR A 1 176 ? -0.546 -9.734 -16.578 1 90.19 176 TYR A C 1
ATOM 1440 O O . TYR A 1 176 ? -0.271 -8.93 -15.68 1 90.19 176 TYR A O 1
ATOM 1448 N N . LYS A 1 177 ? -0.112 -9.656 -17.766 1 92.31 177 LYS A N 1
ATOM 1449 C CA . LYS A 1 177 ? 0.817 -8.594 -18.141 1 92.31 177 LYS A CA 1
ATOM 1450 C C . LYS A 1 177 ? 0.166 -7.219 -18 1 92.31 177 LYS A C 1
ATOM 1452 O O . LYS A 1 177 ? 0.787 -6.277 -17.5 1 92.31 177 LYS A O 1
ATOM 1457 N N . GLN A 1 178 ? -1.006 -7.082 -18.453 1 92.19 178 GLN A N 1
ATOM 1458 C CA . GLN A 1 178 ? -1.726 -5.812 -18.406 1 92.19 178 GLN A CA 1
ATOM 1459 C C . GLN A 1 178 ? -1.958 -5.371 -16.953 1 92.19 178 GLN A C 1
ATOM 1461 O O . GLN A 1 178 ? -1.814 -4.191 -16.641 1 92.19 178 GLN A O 1
ATOM 1466 N N . GLU A 1 179 ? -2.361 -6.301 -16.203 1 89.19 179 GLU A N 1
ATOM 1467 C CA . GLU A 1 179 ? -2.588 -5.992 -14.805 1 89.19 179 GLU A CA 1
ATOM 1468 C C . GLU A 1 179 ? -1.298 -5.539 -14.125 1 89.19 179 GLU A C 1
ATOM 1470 O O . GLU A 1 179 ? -1.312 -4.617 -13.305 1 89.19 179 GLU A O 1
ATOM 1475 N N . GLY A 1 180 ? -0.26 -6.203 -14.469 1 86.75 180 GLY A N 1
ATOM 1476 C CA . GLY A 1 180 ? 1.03 -5.781 -13.945 1 86.75 180 GLY A CA 1
ATOM 1477 C C . GLY A 1 180 ? 1.401 -4.367 -14.344 1 86.75 180 GLY A C 1
ATOM 1478 O O . GLY A 1 180 ? 1.914 -3.602 -13.523 1 86.75 180 GLY A O 1
ATOM 1479 N N . LYS A 1 181 ? 1.136 -4.059 -15.57 1 89.31 181 LYS A N 1
ATOM 1480 C CA . LYS A 1 181 ? 1.432 -2.721 -16.062 1 89.31 181 LYS A CA 1
ATOM 1481 C C . LYS A 1 181 ? 0.612 -1.666 -15.328 1 89.31 181 LYS A C 1
ATOM 1483 O O . LYS A 1 181 ? 1.121 -0.59 -15.008 1 89.31 181 LYS A O 1
ATOM 1488 N N . ILE A 1 182 ? -0.643 -1.945 -15.109 1 87.69 182 ILE A N 1
ATOM 1489 C CA . ILE A 1 182 ? -1.522 -1.026 -14.398 1 87.69 182 ILE A CA 1
ATOM 1490 C C . ILE A 1 182 ? -0.984 -0.788 -12.984 1 87.69 182 ILE A C 1
ATOM 1492 O O . ILE A 1 182 ? -0.911 0.355 -12.531 1 87.69 182 ILE A O 1
ATOM 1496 N N . LEU A 1 183 ? -0.632 -1.823 -12.328 1 84.31 183 LEU A N 1
ATOM 1497 C CA . LEU A 1 183 ? -0.14 -1.72 -10.961 1 84.31 183 LEU A CA 1
ATOM 1498 C C . LEU A 1 183 ? 1.164 -0.931 -10.906 1 84.31 183 LEU A C 1
ATOM 1500 O O . LEU A 1 183 ? 1.348 -0.084 -10.031 1 84.31 183 LEU A O 1
ATOM 1504 N N . LEU A 1 184 ? 2.029 -1.211 -11.883 1 83.25 184 LEU A N 1
ATOM 1505 C CA . LEU A 1 184 ? 3.291 -0.479 -11.938 1 83.25 184 LEU A CA 1
ATOM 1506 C C . LEU A 1 184 ? 3.045 1.008 -12.172 1 83.25 184 LEU A C 1
ATOM 1508 O O . LEU A 1 184 ? 3.68 1.853 -11.539 1 83.25 184 LEU A O 1
ATOM 1512 N N . HIS A 1 185 ? 2.203 1.282 -13.086 1 88 185 HIS A N 1
ATOM 1513 C CA . HIS A 1 185 ? 1.86 2.674 -13.359 1 88 185 HIS A CA 1
ATOM 1514 C C . HIS A 1 185 ? 1.328 3.361 -12.102 1 88 185 HIS A C 1
ATOM 1516 O O . HIS A 1 185 ? 1.706 4.496 -11.805 1 88 185 HIS A O 1
ATOM 1522 N N . CYS A 1 186 ? 0.413 2.713 -11.398 1 82.5 186 CYS A N 1
ATOM 1523 C CA . CYS A 1 186 ? -0.129 3.254 -10.156 1 82.5 186 CYS A CA 1
ATOM 1524 C C . CYS A 1 186 ? 0.977 3.486 -9.133 1 82.5 186 CYS A C 1
ATOM 1526 O O . CYS A 1 186 ? 1.003 4.523 -8.469 1 82.5 186 CYS A O 1
ATOM 1528 N N . LEU A 1 187 ? 1.811 2.578 -9.039 1 80 187 LEU A N 1
ATOM 1529 C CA . LEU A 1 187 ? 2.904 2.691 -8.078 1 80 187 LEU A CA 1
ATOM 1530 C C . LEU A 1 187 ? 3.766 3.912 -8.383 1 80 187 LEU A C 1
ATOM 1532 O O . LEU A 1 187 ? 4.133 4.66 -7.469 1 80 187 LEU A O 1
ATOM 1536 N N . VAL A 1 188 ? 4.059 4.113 -9.586 1 82.31 188 VAL A N 1
ATOM 1537 C CA . VAL A 1 188 ? 4.883 5.246 -9.992 1 82.31 188 VAL A CA 1
ATOM 1538 C C . VAL A 1 188 ? 4.168 6.555 -9.656 1 82.31 188 VAL A C 1
ATOM 1540 O O . VAL A 1 188 ? 4.789 7.492 -9.141 1 82.31 188 VAL A O 1
ATOM 1543 N N . LEU A 1 189 ? 2.875 6.613 -9.906 1 83.69 189 LEU A N 1
ATOM 1544 C CA . LEU A 1 189 ? 2.096 7.812 -9.617 1 83.69 189 LEU A CA 1
ATOM 1545 C C . LEU A 1 189 ? 2.047 8.078 -8.117 1 83.69 189 LEU A C 1
ATOM 1547 O O . LEU A 1 189 ? 2.189 9.227 -7.684 1 83.69 189 LEU A O 1
ATOM 1551 N N . ILE A 1 190 ? 1.878 7.121 -7.367 1 80.12 190 ILE A N 1
ATOM 1552 C CA . ILE A 1 190 ? 1.775 7.25 -5.918 1 80.12 190 ILE A CA 1
ATOM 1553 C C . ILE A 1 190 ? 3.102 7.746 -5.348 1 80.12 190 ILE A C 1
ATOM 1555 O O . ILE A 1 190 ? 3.125 8.648 -4.508 1 80.12 190 ILE A O 1
ATOM 1559 N N . VAL A 1 191 ? 4.203 7.172 -5.844 1 78.31 191 VAL A N 1
ATOM 1560 C CA . VAL A 1 191 ? 5.52 7.582 -5.375 1 78.31 191 VAL A CA 1
ATOM 1561 C C . VAL A 1 191 ? 5.77 9.039 -5.754 1 78.31 191 VAL A C 1
ATOM 1563 O O . VAL A 1 191 ? 6.348 9.805 -4.973 1 78.31 191 VAL A O 1
ATOM 1566 N N . ARG A 1 192 ? 5.355 9.398 -6.938 1 80.94 192 ARG A N 1
ATOM 1567 C CA . ARG A 1 192 ? 5.535 10.781 -7.387 1 80.94 192 ARG A CA 1
ATOM 1568 C C . ARG A 1 192 ? 4.777 11.75 -6.488 1 80.94 192 ARG A C 1
ATOM 1570 O O . ARG A 1 192 ? 5.305 12.797 -6.113 1 80.94 192 ARG A O 1
ATOM 1577 N N . VAL A 1 193 ? 3.551 11.438 -6.156 1 82.19 193 VAL A N 1
ATOM 1578 C CA . VAL A 1 193 ? 2.729 12.281 -5.293 1 82.19 193 VAL A CA 1
ATOM 1579 C C . VAL A 1 193 ? 3.369 12.375 -3.908 1 82.19 193 VAL A C 1
ATOM 1581 O O . VAL A 1 193 ? 3.455 13.469 -3.334 1 82.19 193 VAL A O 1
ATOM 1584 N N . ARG A 1 194 ? 3.869 11.297 -3.365 1 75.69 194 ARG A N 1
ATOM 1585 C CA . ARG A 1 194 ? 4.469 11.281 -2.033 1 75.69 194 ARG A CA 1
ATOM 1586 C C . ARG A 1 194 ? 5.746 12.117 -1.999 1 75.69 194 ARG A C 1
ATOM 1588 O O . ARG A 1 194 ? 6.016 12.805 -1.015 1 75.69 194 ARG A O 1
ATOM 1595 N N . CYS A 1 195 ? 6.469 12.055 -3.064 1 73.94 195 CYS A N 1
ATOM 1596 C CA . CYS A 1 195 ? 7.699 12.836 -3.15 1 73.94 195 CYS A CA 1
ATOM 1597 C C . CYS A 1 195 ? 7.395 14.32 -3.24 1 73.94 195 CYS A C 1
ATOM 1599 O O . CYS A 1 195 ? 8.125 15.148 -2.689 1 73.94 195 CYS A O 1
ATOM 1601 N N . SER A 1 196 ? 6.348 14.664 -3.836 1 76 196 SER A N 1
ATOM 1602 C CA . SER A 1 196 ? 5.957 16.062 -3.98 1 76 196 SER A CA 1
ATOM 1603 C C . SER A 1 196 ? 5.52 16.656 -2.645 1 76 196 SER A C 1
ATOM 1605 O O . SER A 1 196 ? 5.746 17.844 -2.381 1 76 196 SER A O 1
ATOM 1607 N N . LEU A 1 197 ? 4.922 15.852 -1.775 1 71.62 197 LEU A N 1
ATOM 1608 C CA . LEU A 1 197 ? 4.43 16.312 -0.484 1 71.62 197 LEU A CA 1
ATOM 1609 C C . LEU A 1 197 ? 5.582 16.578 0.479 1 71.62 197 LEU A C 1
ATOM 1611 O O . LEU A 1 197 ? 5.43 17.312 1.46 1 71.62 197 LEU A O 1
ATOM 1615 N N . THR A 1 198 ? 6.66 15.852 0.393 1 67 198 THR A N 1
ATOM 1616 C CA . THR A 1 198 ? 7.801 16.031 1.287 1 67 198 THR A CA 1
ATOM 1617 C C . THR A 1 198 ? 8.703 17.156 0.797 1 67 198 THR A C 1
ATOM 1619 O O . THR A 1 198 ? 9.438 17.75 1.585 1 67 198 THR A O 1
ATOM 1622 N N . LYS A 1 199 ? 8.922 17.188 -0.609 1 57.06 199 LYS A N 1
ATOM 1623 C CA . LYS A 1 199 ? 9.844 18.203 -1.117 1 57.06 199 LYS A CA 1
ATOM 1624 C C . LYS A 1 199 ? 9.211 19.594 -1.071 1 57.06 199 LYS A C 1
ATOM 1626 O O . LYS A 1 199 ? 8.148 19.812 -1.654 1 57.06 199 LYS A O 1
ATOM 1631 N N . ASP A 1 200 ? 9.086 20.453 -0.135 1 46.22 200 ASP A N 1
ATOM 1632 C CA . ASP A 1 200 ? 8.883 21.891 -0.213 1 46.22 200 ASP A CA 1
ATOM 1633 C C . ASP A 1 200 ? 9.133 22.406 -1.629 1 46.22 200 ASP A C 1
ATOM 1635 O O . ASP A 1 200 ? 9.734 21.719 -2.449 1 46.22 200 ASP A O 1
ATOM 1639 N N . LYS A 1 201 ? 9.703 24.016 -1.902 1 36.94 201 LYS A N 1
ATOM 1640 C CA . LYS A 1 201 ? 9.789 24.969 -3.006 1 36.94 201 LYS A CA 1
ATOM 1641 C C . LYS A 1 201 ? 10.516 24.359 -4.203 1 36.94 201 LYS A C 1
ATOM 1643 O O . LYS A 1 201 ? 10.359 24.828 -5.332 1 36.94 201 LYS A O 1
ATOM 1648 N N . ALA A 1 202 ? 11.898 24.094 -4.234 1 29.8 202 ALA A N 1
ATOM 1649 C CA . ALA A 1 202 ? 12.594 24.531 -5.438 1 29.8 202 ALA A CA 1
ATOM 1650 C C . ALA A 1 202 ? 12.258 23.641 -6.625 1 29.8 202 ALA A C 1
ATOM 1652 O O . ALA A 1 202 ? 11.914 24.141 -7.703 1 29.8 202 ALA A O 1
ATOM 1653 N N . THR A 1 203 ? 13.086 22.562 -6.918 1 27.67 203 THR A N 1
ATOM 1654 C CA . THR A 1 203 ? 13.438 22.125 -8.266 1 27.67 203 THR A CA 1
ATOM 1655 C C . THR A 1 203 ? 12.305 21.297 -8.867 1 27.67 203 THR A C 1
ATOM 1657 O O . THR A 1 203 ? 11.938 20.25 -8.328 1 27.67 203 THR A O 1
ATOM 1660 N N . SER A 1 204 ? 11.25 21.953 -9.359 1 30.5 204 SER A N 1
ATOM 1661 C CA . SER A 1 204 ? 10.344 21.469 -10.391 1 30.5 204 SER A CA 1
ATOM 1662 C C . SER A 1 204 ? 11.016 20.406 -11.266 1 30.5 204 SER A C 1
ATOM 1664 O O . SER A 1 204 ? 11.688 20.75 -12.242 1 30.5 204 SER A O 1
ATOM 1666 N N . GLN A 1 205 ? 11.977 19.672 -10.945 1 26.88 205 GLN A N 1
ATOM 1667 C CA . GLN A 1 205 ? 12.609 18.812 -11.945 1 26.88 205 GLN A CA 1
ATOM 1668 C C . GLN A 1 205 ? 11.562 18.141 -12.828 1 26.88 205 GLN A C 1
ATOM 1670 O O . GLN A 1 205 ? 10.508 17.719 -12.352 1 26.88 205 GLN A O 1
ATOM 1675 N N . SER A 1 206 ? 11.594 18.5 -14.164 1 27.14 206 SER A N 1
ATOM 1676 C CA . SER A 1 206 ? 11.258 17.953 -15.477 1 27.14 206 SER A CA 1
ATOM 1677 C C . SER A 1 206 ? 11.32 16.422 -15.477 1 27.14 206 SER A C 1
ATOM 1679 O O . SER A 1 206 ? 12.406 15.844 -15.461 1 27.14 206 SER A O 1
ATOM 1681 N N . ILE A 1 207 ? 10.938 15.844 -14.664 1 28.28 207 ILE A N 1
ATOM 1682 C CA . ILE A 1 207 ? 10.977 14.461 -15.133 1 28.28 207 ILE A CA 1
ATOM 1683 C C . ILE A 1 207 ? 10.492 14.391 -16.578 1 28.28 207 ILE A C 1
ATOM 1685 O O . ILE A 1 207 ? 9.289 14.516 -16.844 1 28.28 207 ILE A O 1
ATOM 1689 N N . PHE A 1 208 ? 11.234 15.305 -17.5 1 24.77 208 PHE A N 1
ATOM 1690 C CA . PHE A 1 208 ? 11.297 15.109 -18.938 1 24.77 208 PHE A CA 1
ATOM 1691 C C . PHE A 1 208 ? 11.305 13.625 -19.281 1 24.77 208 PHE A C 1
ATOM 1693 O O . PHE A 1 208 ? 12.148 12.875 -18.781 1 24.77 208 PHE A O 1
ATOM 1700 N N . VAL A 1 209 ? 10.266 13.125 -19.375 1 25.91 209 VAL A N 1
ATOM 1701 C CA . VAL A 1 209 ? 10.211 11.984 -20.297 1 25.91 209 VAL A CA 1
ATOM 1702 C C . VAL A 1 209 ? 11.164 12.219 -21.453 1 25.91 209 VAL A C 1
ATOM 1704 O O . VAL A 1 209 ? 11.039 13.203 -22.188 1 25.91 209 VAL A O 1
ATOM 1707 N N . ASP A 1 210 ? 12.586 12.062 -21.219 1 25.77 210 ASP A N 1
ATOM 1708 C CA . ASP A 1 210 ? 13.508 11.953 -22.344 1 25.77 210 ASP A CA 1
ATOM 1709 C C . ASP A 1 210 ? 12.773 11.5 -23.609 1 25.77 210 ASP A C 1
ATOM 1711 O O . ASP A 1 210 ? 11.992 10.547 -23.562 1 25.77 210 ASP A O 1
ATOM 1715 N N . ARG A 1 211 ? 12.523 12.43 -24.547 1 24.06 211 ARG A N 1
ATOM 1716 C CA . ARG A 1 211 ? 12.602 12.156 -25.984 1 24.06 211 ARG A CA 1
ATOM 1717 C C . ARG A 1 211 ? 13.68 11.125 -26.281 1 24.06 211 ARG A C 1
ATOM 1719 O O . ARG A 1 211 ? 14.648 10.992 -25.531 1 24.06 211 ARG A O 1
ATOM 1726 N N . PRO A 1 212 ? 13.625 10.406 -27.5 1 23.8 212 PRO A N 1
ATOM 1727 C CA . PRO A 1 212 ? 14.617 9.469 -28.031 1 23.8 212 PRO A CA 1
ATOM 1728 C C . PRO A 1 212 ? 16.031 10.039 -28.031 1 23.8 212 PRO A C 1
ATOM 1730 O O . PRO A 1 212 ? 16.328 10.938 -28.828 1 23.8 212 PRO A O 1
ATOM 1733 N N . PRO A 1 213 ? 16.641 10.672 -26.938 1 23.02 213 PRO A N 1
ATOM 1734 C CA . PRO A 1 213 ? 17.984 11.086 -27.344 1 23.02 213 PRO A CA 1
ATOM 1735 C C . PRO A 1 213 ? 18.766 9.977 -28.047 1 23.02 213 PRO A C 1
ATOM 1737 O O . PRO A 1 213 ? 18.422 8.797 -27.922 1 23.02 213 PRO A O 1
ATOM 1740 N N . GLY A 1 214 ? 19.516 10.297 -29.359 1 23.47 214 GLY A N 1
ATOM 1741 C CA . GLY A 1 214 ? 20.734 9.602 -29.781 1 23.47 214 GLY A CA 1
ATOM 1742 C C . GLY A 1 214 ? 21.594 9.141 -28.609 1 23.47 214 GLY A C 1
ATOM 1743 O O . GLY A 1 214 ? 21.125 9.094 -27.469 1 23.47 214 GLY A O 1
ATOM 1744 N N . GLN A 1 215 ? 23.031 9.758 -28.578 1 19.59 215 GLN A N 1
ATOM 1745 C CA . GLN A 1 215 ? 24.234 9.125 -28.062 1 19.59 215 GLN A CA 1
ATOM 1746 C C . GLN A 1 215 ? 24.141 8.906 -26.547 1 19.59 215 GLN A C 1
ATOM 1748 O O . GLN A 1 215 ? 23.406 9.617 -25.859 1 19.59 215 GLN A O 1
ATOM 1753 N N . PRO A 1 216 ? 25.078 7.883 -25.859 1 23 216 PRO A N 1
ATOM 1754 C CA . PRO A 1 216 ? 25.297 7.008 -24.703 1 23 216 PRO A CA 1
ATOM 1755 C C . PRO A 1 216 ? 25.578 7.781 -23.422 1 23 216 PRO A C 1
ATOM 1757 O O . PRO A 1 216 ? 25.906 7.176 -22.391 1 23 216 PRO A O 1
ATOM 1760 N N . GLY A 1 217 ? 25.344 9.094 -23.281 1 20.06 217 GLY A N 1
ATOM 1761 C CA . GLY A 1 217 ? 26.234 9.5 -22.203 1 20.06 217 GLY A CA 1
ATOM 1762 C C . GLY A 1 217 ? 25.828 8.922 -20.859 1 20.06 217 GLY A C 1
ATOM 1763 O O . GLY A 1 217 ? 24.688 8.5 -20.672 1 20.06 217 GLY A O 1
ATOM 1764 N N . SER A 1 218 ? 26.797 8.578 -19.859 1 20.5 218 SER A N 1
ATOM 1765 C CA . SER A 1 218 ? 27.016 7.781 -18.656 1 20.5 218 SER A CA 1
ATOM 1766 C C . SER A 1 218 ? 26.172 8.297 -17.5 1 20.5 218 SER A C 1
ATOM 1768 O O . SER A 1 218 ? 26.391 9.422 -17.031 1 20.5 218 SER A O 1
ATOM 1770 N N . CYS A 1 219 ? 25.016 8.617 -17.625 1 23.03 219 CYS A N 1
ATOM 1771 C CA . CYS A 1 219 ? 24.328 9.18 -16.469 1 23.03 219 CYS A CA 1
ATOM 1772 C C . CYS A 1 219 ? 24.594 8.344 -15.219 1 23.03 219 CYS A C 1
ATOM 1774 O O . CYS A 1 219 ? 24.562 7.109 -15.281 1 23.03 219 CYS A O 1
ATOM 1776 N N . PRO A 1 220 ? 25.344 8.906 -14.125 1 24.33 220 PRO A N 1
ATOM 1777 C CA . PRO A 1 220 ? 25.797 8.055 -13.031 1 24.33 220 PRO A CA 1
ATOM 1778 C C . PRO A 1 220 ? 24.641 7.293 -12.359 1 24.33 220 PRO A C 1
ATOM 1780 O O . PRO A 1 220 ? 23.516 7.789 -12.312 1 24.33 220 PRO A O 1
ATOM 1783 N N . THR A 1 221 ? 24.5 6.02 -12.516 1 22.64 221 THR A N 1
ATOM 1784 C CA . THR A 1 221 ? 23.719 4.824 -12.227 1 22.64 221 THR A CA 1
ATOM 1785 C C . THR A 1 221 ? 23.484 4.688 -10.719 1 22.64 221 THR A C 1
ATOM 1787 O O . THR A 1 221 ? 22.984 3.66 -10.258 1 22.64 221 THR A O 1
ATOM 1790 N N . SER A 1 222 ? 24.109 5.645 -9.828 1 23.08 222 SER A N 1
ATOM 1791 C CA . SER A 1 222 ? 24.062 5.078 -8.484 1 23.08 222 SER A CA 1
ATOM 1792 C C . SER A 1 222 ? 22.625 5.004 -7.965 1 23.08 222 SER A C 1
ATOM 1794 O O . SER A 1 222 ? 22.016 6.031 -7.684 1 23.08 222 SER A O 1
ATOM 1796 N N . THR A 1 223 ? 21.844 4.285 -8.523 1 25.81 223 THR A N 1
ATOM 1797 C CA . THR A 1 223 ? 20.453 3.889 -8.383 1 25.81 223 THR A CA 1
ATOM 1798 C C . THR A 1 223 ? 20.156 3.408 -6.965 1 25.81 223 THR A C 1
ATOM 1800 O O . THR A 1 223 ? 20.141 2.205 -6.703 1 25.81 223 THR A O 1
ATOM 1803 N N . ARG A 1 224 ? 20.938 3.896 -5.906 1 23.88 224 ARG A N 1
ATOM 1804 C CA . ARG A 1 224 ? 20.734 3.35 -4.57 1 23.88 224 ARG A CA 1
ATOM 1805 C C . ARG A 1 224 ? 19.297 3.58 -4.098 1 23.88 224 ARG A C 1
ATOM 1807 O O . ARG A 1 224 ? 18.938 4.699 -3.736 1 23.88 224 ARG A O 1
ATOM 1814 N N . PHE A 1 225 ? 18.406 3.16 -4.871 1 26.83 225 PHE A N 1
ATOM 1815 C CA . PHE A 1 225 ? 17 3.197 -4.5 1 26.83 225 PHE A CA 1
ATOM 1816 C C . PHE A 1 225 ? 16.797 2.594 -3.115 1 26.83 225 PHE A C 1
ATOM 1818 O O . PHE A 1 225 ? 17.188 1.454 -2.863 1 26.83 225 PHE A O 1
ATOM 1825 N N . SER A 1 226 ? 17.094 3.328 -2.08 1 25.11 226 SER A N 1
ATOM 1826 C CA . SER A 1 226 ? 16.906 2.871 -0.708 1 25.11 226 SER A CA 1
ATOM 1827 C C . SER A 1 226 ? 15.586 2.129 -0.552 1 25.11 226 SER A C 1
ATOM 1829 O O . SER A 1 226 ? 14.609 2.428 -1.249 1 25.11 226 SER A O 1
ATOM 1831 N N . PRO A 1 227 ? 15.602 0.851 0.047 1 30.88 227 PRO A N 1
ATOM 1832 C CA . PRO A 1 227 ? 14.57 -0.157 0.303 1 30.88 227 PRO A CA 1
ATOM 1833 C C . PRO A 1 227 ? 13.352 0.417 1.017 1 30.88 227 PRO A C 1
ATOM 1835 O O . PRO A 1 227 ? 12.625 -0.316 1.694 1 30.88 227 PRO A O 1
ATOM 1838 N N . CYS A 1 228 ? 13.078 1.706 0.914 1 28.47 228 CYS A N 1
ATOM 1839 C CA . CYS A 1 228 ? 12.008 2.404 1.614 1 28.47 228 CYS A CA 1
ATOM 1840 C C . CYS A 1 228 ? 10.742 1.554 1.665 1 28.47 228 CYS A C 1
ATOM 1842 O O . CYS A 1 228 ? 10.594 0.609 0.887 1 28.47 228 CYS A O 1
ATOM 1844 N N . VAL A 1 229 ? 9.75 2.035 2.48 1 33.25 229 VAL A N 1
ATOM 1845 C CA . VAL A 1 229 ? 8.43 1.544 2.869 1 33.25 229 VAL A CA 1
ATOM 1846 C C . VAL A 1 229 ? 7.613 1.218 1.624 1 33.25 229 VAL A C 1
ATOM 1848 O O . VAL A 1 229 ? 6.453 0.807 1.726 1 33.25 229 VAL A O 1
ATOM 1851 N N . LEU A 1 230 ? 8.008 1.565 0.42 1 35.97 230 LEU A N 1
ATOM 1852 C CA . LEU A 1 230 ? 7.574 0.94 -0.824 1 35.97 230 LEU A CA 1
ATOM 1853 C C . LEU A 1 230 ? 7.539 -0.578 -0.687 1 35.97 230 LEU A C 1
ATOM 1855 O O . LEU A 1 230 ? 7.199 -1.284 -1.638 1 35.97 230 LEU A O 1
ATOM 1859 N N . TYR A 1 231 ? 8.227 -0.979 0.33 1 35.5 231 TYR A N 1
ATOM 1860 C CA . TYR A 1 231 ? 8.305 -2.412 0.587 1 35.5 231 TYR A CA 1
ATOM 1861 C C . TYR A 1 231 ? 6.914 -3.021 0.733 1 35.5 231 TYR A C 1
ATOM 1863 O O . TYR A 1 231 ? 6.625 -4.066 0.147 1 35.5 231 TYR A O 1
ATOM 1871 N N . SER A 1 232 ? 6.219 -2.33 1.752 1 38.72 232 SER A N 1
ATOM 1872 C CA . SER A 1 232 ? 4.98 -3.066 1.999 1 38.72 232 SER A CA 1
ATOM 1873 C C . SER A 1 232 ? 4.051 -3.004 0.792 1 38.72 232 SER A C 1
ATOM 1875 O O . SER A 1 232 ? 3.393 -3.99 0.458 1 38.72 232 SER A O 1
ATOM 1877 N N . PHE A 1 233 ? 3.918 -1.786 0.241 1 40 233 PHE A N 1
ATOM 1878 C CA . PHE A 1 233 ? 3.176 -1.748 -1.013 1 40 233 PHE A CA 1
ATOM 1879 C C . PHE A 1 233 ? 3.904 -2.533 -2.098 1 40 233 PHE A C 1
ATOM 1881 O O . PHE A 1 233 ? 3.275 -3.234 -2.891 1 40 233 PHE A O 1
ATOM 1888 N N . TRP A 1 234 ? 5.234 -2.336 -2.285 1 39.78 234 TRP A N 1
ATOM 1889 C CA . TRP A 1 234 ? 6.059 -3.088 -3.225 1 39.78 234 TRP A CA 1
ATOM 1890 C C . TRP A 1 234 ? 6.012 -4.582 -2.916 1 39.78 234 TRP A C 1
ATOM 1892 O O . TRP A 1 234 ? 6.039 -5.41 -3.828 1 39.78 234 TRP A O 1
ATOM 1902 N N . GLU A 1 235 ? 6.164 -4.887 -1.649 1 43.62 235 GLU A N 1
ATOM 1903 C CA . GLU A 1 235 ? 6.004 -6.309 -1.375 1 43.62 235 GLU A CA 1
ATOM 1904 C C . GLU A 1 235 ? 4.695 -6.84 -1.951 1 43.62 235 GLU A C 1
ATOM 1906 O O . GLU A 1 235 ? 4.594 -8.023 -2.297 1 43.62 235 GLU A O 1
ATOM 1911 N N . LEU A 1 236 ? 3.779 -5.996 -1.913 1 37.56 236 LEU A N 1
ATOM 1912 C CA . LEU A 1 236 ? 2.504 -6.48 -2.43 1 37.56 236 LEU A CA 1
ATOM 1913 C C . LEU A 1 236 ? 2.566 -6.672 -3.941 1 37.56 236 LEU A C 1
ATOM 1915 O O . LEU A 1 236 ? 1.85 -7.508 -4.496 1 37.56 236 LEU A O 1
ATOM 1919 N N . THR A 1 237 ? 3.225 -5.652 -4.645 1 38.09 237 THR A N 1
ATOM 1920 C CA . THR A 1 237 ? 3.154 -5.816 -6.094 1 38.09 237 THR A CA 1
ATOM 1921 C C . THR A 1 237 ? 4.5 -6.27 -6.652 1 38.09 237 THR A C 1
ATOM 1923 O O . THR A 1 237 ? 4.566 -6.797 -7.766 1 38.09 237 THR A O 1
ATOM 1926 N N . MET A 1 238 ? 5.633 -5.625 -6.316 1 36.25 238 MET A N 1
ATOM 1927 C CA . MET A 1 238 ? 6.836 -5.844 -7.113 1 36.25 238 MET A CA 1
ATOM 1928 C C . MET A 1 238 ? 7.617 -7.047 -6.598 1 36.25 238 MET A C 1
ATOM 1930 O O . MET A 1 238 ? 7.605 -7.336 -5.398 1 36.25 238 MET A O 1
ATOM 1934 N N . PRO A 1 239 ? 8.141 -7.871 -7.527 1 32.97 239 PRO A N 1
ATOM 1935 C CA . PRO A 1 239 ? 9.039 -9 -7.273 1 32.97 239 PRO A CA 1
ATOM 1936 C C . PRO A 1 239 ? 10.234 -8.617 -6.41 1 32.97 239 PRO A C 1
ATOM 1938 O O . PRO A 1 239 ? 10.758 -7.504 -6.52 1 32.97 239 PRO A O 1
ATOM 1941 N N . LEU A 1 240 ? 10.367 -9.055 -5.18 1 31.39 240 LEU A N 1
ATOM 1942 C CA . LEU A 1 240 ? 11.594 -9.023 -4.391 1 31.39 240 LEU A CA 1
ATOM 1943 C C . LEU A 1 240 ? 12.812 -9.258 -5.273 1 31.39 240 LEU A C 1
ATOM 1945 O O . LEU A 1 240 ? 12.867 -10.234 -6.023 1 31.39 240 LEU A O 1
ATOM 1949 N N . LYS A 1 241 ? 13.484 -8.266 -5.715 1 31.53 241 LYS A N 1
ATOM 1950 C CA . LYS A 1 241 ? 14.781 -8.555 -6.328 1 31.53 241 LYS A CA 1
ATOM 1951 C C . LYS A 1 241 ? 15.625 -9.453 -5.434 1 31.53 241 LYS A C 1
ATOM 1953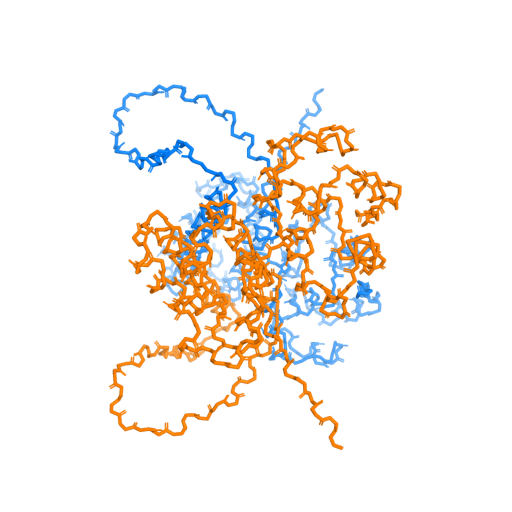 O O . LYS A 1 241 ? 15.828 -9.156 -4.254 1 31.53 241 LYS A O 1
ATOM 1958 N N . TYR A 1 242 ? 15.805 -10.672 -5.781 1 26.73 242 TYR A N 1
ATOM 1959 C CA . TYR A 1 242 ? 16.859 -11.578 -5.348 1 26.73 242 TYR A CA 1
ATOM 1960 C C . TYR A 1 242 ? 18.219 -10.883 -5.371 1 26.73 242 TYR A C 1
ATOM 1962 O O . TYR A 1 242 ? 18.656 -10.398 -6.414 1 26.73 242 TYR A O 1
ATOM 1970 N N . ASP A 1 243 ? 18.547 -10.172 -4.305 1 29.17 243 ASP A N 1
ATOM 1971 C CA . ASP A 1 243 ? 19.984 -9.922 -4.23 1 29.17 243 ASP A CA 1
ATOM 1972 C C . ASP A 1 243 ? 20.781 -11.156 -4.625 1 29.17 243 ASP A C 1
ATOM 1974 O O . ASP A 1 243 ? 20.453 -12.273 -4.215 1 29.17 243 ASP A O 1
ATOM 1978 N N . GLY A 1 244 ? 21.531 -11.133 -5.746 1 24.45 244 GLY A N 1
ATOM 1979 C CA . GLY A 1 244 ? 22.5 -12.094 -6.234 1 24.45 244 GLY A CA 1
ATOM 1980 C C . GLY A 1 244 ? 23.406 -12.633 -5.141 1 24.45 244 GLY A C 1
ATOM 1981 O O . GLY A 1 244 ? 23.547 -12.008 -4.082 1 24.45 244 GLY A O 1
ATOM 1982 N N . PHE A 1 245 ? 23.797 -13.961 -5.266 1 24.72 245 PHE A N 1
ATOM 1983 C CA . PHE A 1 245 ? 24.828 -14.773 -4.629 1 24.72 245 PHE A CA 1
ATOM 1984 C C . PHE A 1 245 ? 26.156 -14.039 -4.609 1 24.72 245 PHE A C 1
ATOM 1986 O O . PHE A 1 245 ? 26.719 -13.734 -5.664 1 24.72 245 PHE A O 1
ATOM 1993 N N . LYS A 1 246 ? 26.516 -13.359 -3.613 1 27.97 246 LYS A N 1
ATOM 1994 C CA . LYS A 1 246 ? 27.953 -13.148 -3.449 1 27.97 246 LYS A CA 1
ATOM 1995 C C . LYS A 1 246 ? 28.719 -14.469 -3.539 1 27.97 246 LYS A C 1
ATOM 1997 O O . LYS A 1 246 ? 28.438 -15.406 -2.789 1 27.97 246 LYS A O 1
ATOM 2002 N N . GLU A 1 247 ? 29.172 -14.82 -4.719 1 19.97 247 GLU A N 1
ATOM 2003 C CA . GLU A 1 247 ? 30.219 -15.82 -4.863 1 19.97 247 GLU A CA 1
ATOM 2004 C C . GLU A 1 247 ? 31.359 -15.578 -3.863 1 19.97 247 GLU A C 1
ATOM 2006 O O . GLU A 1 247 ? 31.953 -14.508 -3.854 1 19.97 247 GLU A O 1
ATOM 2011 N N . THR A 1 248 ? 31.328 -16.016 -2.619 1 21.8 248 THR A N 1
ATOM 2012 C CA . THR A 1 248 ? 32.594 -16.297 -1.923 1 21.8 248 THR A CA 1
ATOM 2013 C C . THR A 1 248 ? 33.562 -17.016 -2.842 1 21.8 248 THR A C 1
ATOM 2015 O O . THR A 1 248 ? 33.312 -18.141 -3.273 1 21.8 248 THR A O 1
ATOM 2018 N N . SER A 1 249 ? 34.375 -16.219 -3.686 1 20.25 249 SER A N 1
ATOM 2019 C CA . SER A 1 249 ? 35.75 -16.672 -3.818 1 20.25 249 SER A CA 1
ATOM 2020 C C . SER A 1 249 ? 36.562 -16.375 -2.553 1 20.25 249 SER A C 1
ATOM 2022 O O . SER A 1 249 ? 36.375 -15.328 -1.933 1 20.25 249 SER A O 1
ATOM 2024 N N . MET B 1 1 ? 11.195 -6.242 14.516 1 29.06 1 MET B N 1
ATOM 2025 C CA . MET B 1 1 ? 11.633 -4.867 14.734 1 29.06 1 MET B CA 1
ATOM 2026 C C . MET B 1 1 ? 10.906 -4.25 15.922 1 29.06 1 MET B C 1
ATOM 2028 O O . MET B 1 1 ? 9.672 -4.238 15.969 1 29.06 1 MET B O 1
ATOM 2032 N N . THR B 1 2 ? 11.391 -4.332 17.047 1 37.22 2 THR B N 1
ATOM 2033 C CA . THR B 1 2 ? 10.961 -3.859 18.359 1 37.22 2 THR B CA 1
ATOM 2034 C C . THR B 1 2 ? 10.414 -2.436 18.266 1 37.22 2 THR B C 1
ATOM 2036 O O . THR B 1 2 ? 11.109 -1.532 17.781 1 37.22 2 THR B O 1
ATOM 2039 N N . LYS B 1 3 ? 9.195 -2.266 18.062 1 48.25 3 LYS B N 1
ATOM 2040 C CA . LYS B 1 3 ? 8.508 -0.975 18.078 1 48.25 3 LYS B CA 1
ATOM 2041 C C . LYS B 1 3 ? 9.141 -0.034 19.109 1 48.25 3 LYS B C 1
ATOM 2043 O O . LYS B 1 3 ? 9.086 -0.293 20.312 1 48.25 3 LYS B O 1
ATOM 2048 N N . CYS B 1 4 ? 10.43 0.329 18.953 1 55 4 CYS B N 1
ATOM 2049 C CA . CYS B 1 4 ? 11.172 1.1 19.938 1 55 4 CYS B CA 1
ATOM 2050 C C . CYS B 1 4 ? 10.398 2.346 20.359 1 55 4 CYS B C 1
ATOM 2052 O O . CYS B 1 4 ? 10.062 3.182 19.516 1 55 4 CYS B O 1
ATOM 2054 N N . GLN B 1 5 ? 9.648 2.25 21.438 1 69.25 5 GLN B N 1
ATOM 2055 C CA . GLN B 1 5 ? 8.984 3.312 22.188 1 69.25 5 GLN B CA 1
ATOM 2056 C C . GLN B 1 5 ? 9.906 4.52 22.359 1 69.25 5 GLN B C 1
ATOM 2058 O O . GLN B 1 5 ? 11.125 4.367 22.438 1 69.25 5 GLN B O 1
ATOM 2063 N N . VAL B 1 6 ? 9.453 5.625 22.031 1 78 6 VAL B N 1
ATOM 2064 C CA . VAL B 1 6 ? 10.195 6.871 22.203 1 78 6 VAL B CA 1
ATOM 2065 C C . VAL B 1 6 ? 10.398 7.156 23.688 1 78 6 VAL B C 1
ATOM 2067 O O . VAL B 1 6 ? 9.438 7.168 24.469 1 78 6 VAL B O 1
ATOM 2070 N N . PRO B 1 7 ? 11.594 7.246 24.109 1 80.81 7 PRO B N 1
ATOM 2071 C CA . PRO B 1 7 ? 11.844 7.57 25.516 1 80.81 7 PRO B CA 1
ATOM 2072 C C . PRO B 1 7 ? 11.172 8.867 25.953 1 80.81 7 PRO B C 1
ATOM 2074 O O . PRO B 1 7 ? 11.164 9.852 25.203 1 80.81 7 PRO B O 1
ATOM 2077 N N . ALA B 1 8 ? 10.617 8.844 27.094 1 82.69 8 ALA B N 1
ATOM 2078 C CA . ALA B 1 8 ? 9.914 10 27.656 1 82.69 8 ALA B CA 1
ATOM 2079 C C . ALA B 1 8 ? 10.836 11.203 27.781 1 82.69 8 ALA B C 1
ATOM 2081 O O . ALA B 1 8 ? 10.391 12.352 27.688 1 82.69 8 ALA B O 1
ATOM 2082 N N . VAL B 1 9 ? 12.117 10.914 27.984 1 83.19 9 VAL B N 1
ATOM 2083 C CA . VAL B 1 9 ? 13.094 11.984 28.156 1 83.19 9 VAL B CA 1
ATOM 2084 C C . VAL B 1 9 ? 13.18 12.805 26.875 1 83.19 9 VAL B C 1
ATOM 2086 O O . VAL B 1 9 ? 13.305 14.031 26.922 1 83.19 9 VAL B O 1
ATOM 2089 N N . LEU B 1 10 ? 13.055 12.172 25.812 1 85.62 10 LEU B N 1
ATOM 2090 C CA . LEU B 1 10 ? 13.141 12.859 24.516 1 85.62 10 LEU B CA 1
ATOM 2091 C C . LEU B 1 10 ? 11.93 13.758 24.312 1 85.62 10 LEU B C 1
ATOM 2093 O O . LEU B 1 10 ? 12.07 14.875 23.797 1 85.62 10 LEU B O 1
ATOM 2097 N N . ILE B 1 11 ? 10.82 13.25 24.766 1 87.69 11 ILE B N 1
ATOM 2098 C CA . ILE B 1 11 ? 9.594 14.023 24.641 1 87.69 11 ILE B CA 1
ATOM 2099 C C . ILE B 1 11 ? 9.68 15.281 25.5 1 87.69 11 ILE B C 1
ATOM 2101 O O . ILE B 1 11 ? 9.297 16.375 25.047 1 87.69 11 ILE B O 1
ATOM 2105 N N . HIS B 1 12 ? 10.227 15.062 26.656 1 88.81 12 HIS B N 1
ATOM 2106 C CA . HIS B 1 12 ? 10.375 16.203 27.562 1 88.81 12 HIS B CA 1
ATOM 2107 C C . HIS B 1 12 ? 11.328 17.234 26.984 1 88.81 12 HIS B C 1
ATOM 2109 O O . HIS B 1 12 ? 11.062 18.438 27.062 1 88.81 12 HIS B O 1
ATOM 2115 N N . GLN B 1 13 ? 12.398 16.797 26.438 1 89 13 GLN B N 1
ATOM 2116 C CA . GLN B 1 13 ? 13.391 17.703 25.828 1 89 13 GLN B CA 1
ATOM 2117 C C . GLN B 1 13 ? 12.789 18.469 24.672 1 89 13 GLN B C 1
ATOM 2119 O O . GLN B 1 13 ? 13.031 19.672 24.516 1 89 13 GLN B O 1
ATOM 2124 N N . ILE B 1 14 ? 12.094 17.828 23.906 1 89.94 14 ILE B N 1
ATOM 2125 C CA . ILE B 1 14 ? 11.508 18.469 22.734 1 89.94 14 ILE B CA 1
ATOM 2126 C C . ILE B 1 14 ? 10.477 19.5 23.156 1 89.94 14 ILE B C 1
ATOM 2128 O O . ILE B 1 14 ? 10.438 20.609 22.609 1 89.94 14 ILE B O 1
ATOM 2132 N N . GLU B 1 15 ? 9.711 19.141 24.094 1 88.25 15 GLU B N 1
ATOM 2133 C CA . GLU B 1 15 ? 8.68 20.062 24.562 1 88.25 15 GLU B CA 1
ATOM 2134 C C . GLU B 1 15 ? 9.289 21.328 25.172 1 88.25 15 GLU B C 1
ATOM 2136 O O . GLU B 1 15 ? 8.742 22.422 25.016 1 88.25 15 GLU B O 1
ATOM 2141 N N . GLU B 1 16 ? 10.359 21.188 25.828 1 87.88 16 GLU B N 1
ATOM 2142 C CA . GLU B 1 16 ? 11.016 22.312 26.484 1 87.88 16 GLU B CA 1
ATOM 2143 C C . GLU B 1 16 ? 11.594 23.281 25.453 1 87.88 16 GLU B C 1
ATOM 2145 O O . GLU B 1 16 ? 11.703 24.484 25.719 1 87.88 16 GLU B O 1
ATOM 2150 N N . GLU B 1 17 ? 11.891 22.766 24.328 1 90.56 17 GLU B N 1
ATOM 2151 C CA . GLU B 1 17 ? 12.539 23.594 23.312 1 90.56 17 GLU B CA 1
ATOM 2152 C C . GLU B 1 17 ? 11.516 24.188 22.359 1 90.56 17 GLU B C 1
ATOM 2154 O O . GLU B 1 17 ? 11.828 25.109 21.609 1 90.56 17 GLU B O 1
ATOM 2159 N N . LEU B 1 18 ? 10.367 23.75 22.359 1 89.81 18 LEU B N 1
ATOM 2160 C CA . LEU B 1 18 ? 9.352 24.203 21.422 1 89.81 18 LEU B CA 1
ATOM 2161 C C . LEU B 1 18 ? 8.648 25.453 21.953 1 89.81 18 LEU B C 1
ATOM 2163 O O . LEU B 1 18 ? 8.492 25.609 23.172 1 89.81 18 LEU B O 1
ATOM 2167 N N . ASP B 1 19 ? 8.344 26.391 21.094 1 89.38 19 ASP B N 1
ATOM 2168 C CA . ASP B 1 19 ? 7.582 27.578 21.469 1 89.38 19 ASP B CA 1
ATOM 2169 C C . ASP B 1 19 ? 6.086 27.281 21.5 1 89.38 19 ASP B C 1
ATOM 2171 O O . ASP B 1 19 ? 5.656 26.188 21.109 1 89.38 19 ASP B O 1
ATOM 2175 N N . LYS B 1 20 ? 5.352 28.203 21.906 1 87.44 20 LYS B N 1
ATOM 2176 C CA . LYS B 1 20 ? 3.908 28.031 22.078 1 87.44 20 LYS B CA 1
ATOM 2177 C C . LYS B 1 20 ? 3.238 27.75 20.734 1 87.44 20 LYS B C 1
ATOM 2179 O O . LYS B 1 20 ? 2.348 26.906 20.641 1 87.44 20 LYS B O 1
ATOM 2184 N N . GLU B 1 21 ? 3.689 28.5 19.75 1 87.38 21 GLU B N 1
ATOM 2185 C CA . GLU B 1 21 ? 3.104 28.328 18.422 1 87.38 21 GLU B CA 1
ATOM 2186 C C . GLU B 1 21 ? 3.395 26.938 17.875 1 87.38 21 GLU B C 1
ATOM 2188 O O . GLU B 1 21 ? 2.512 26.297 17.297 1 87.38 21 GLU B O 1
ATOM 2193 N N . GLU B 1 22 ? 4.656 26.578 18.078 1 91.31 22 GLU B N 1
ATOM 2194 C CA . GLU B 1 22 ? 5.07 25.25 17.594 1 91.31 22 GLU B CA 1
ATOM 2195 C C . GLU B 1 22 ? 4.344 24.141 18.359 1 91.31 22 GLU B C 1
ATOM 2197 O O . GLU B 1 22 ? 4.004 23.109 17.781 1 91.31 22 GLU B O 1
ATOM 2202 N N . ASP B 1 23 ? 4.137 24.375 19.609 1 90.44 23 ASP B N 1
ATOM 2203 C CA . ASP B 1 23 ? 3.389 23.422 20.422 1 90.44 23 ASP B CA 1
ATOM 2204 C C . ASP B 1 23 ? 1.975 23.234 19.875 1 90.44 23 ASP B C 1
ATOM 2206 O O . ASP B 1 23 ? 1.496 22.094 19.781 1 90.44 23 ASP B O 1
ATOM 2210 N N . GLU B 1 24 ? 1.402 24.297 19.609 1 88.25 24 GLU B N 1
ATOM 2211 C CA . GLU B 1 24 ? 0.043 24.234 19.078 1 88.25 24 GLU B CA 1
ATOM 2212 C C . GLU B 1 24 ? 0.006 23.5 17.734 1 88.25 24 GLU B C 1
ATOM 2214 O O . GLU B 1 24 ? -0.932 22.75 17.453 1 88.25 24 GLU B O 1
ATOM 2219 N N . MET B 1 25 ? 1.021 23.734 16.953 1 91.06 25 MET B N 1
ATOM 2220 C CA . MET B 1 25 ? 1.108 23.078 15.641 1 91.06 25 MET B CA 1
ATOM 2221 C C . MET B 1 25 ? 1.213 21.562 15.797 1 91.06 25 MET B C 1
ATOM 2223 O O . MET B 1 25 ? 0.52 20.828 15.109 1 91.06 25 MET B O 1
ATOM 2227 N N . MET B 1 26 ? 2.023 21.141 16.703 1 90.56 26 MET B N 1
ATOM 2228 C CA . MET B 1 26 ? 2.227 19.719 16.922 1 90.56 26 MET B CA 1
ATOM 2229 C C . MET B 1 26 ? 0.954 19.062 17.453 1 90.56 26 MET B C 1
ATOM 2231 O O . MET B 1 26 ? 0.607 17.953 17.047 1 90.56 26 MET B O 1
ATOM 2235 N N . VAL B 1 27 ? 0.304 19.781 18.312 1 90.44 27 VAL B N 1
ATOM 2236 C CA . VAL B 1 27 ? -0.939 19.266 18.875 1 90.44 27 VAL B CA 1
ATOM 2237 C C . VAL B 1 27 ? -1.988 19.125 17.766 1 90.44 27 VAL B C 1
ATOM 2239 O O . VAL B 1 27 ? -2.725 18.141 17.719 1 90.44 27 VAL B O 1
ATOM 2242 N N . PHE B 1 28 ? -2.014 20.141 16.938 1 91.38 28 PHE B N 1
ATOM 2243 C CA . PHE B 1 28 ? -2.955 20.109 15.828 1 91.38 28 PHE B CA 1
ATOM 2244 C C . PHE B 1 28 ? -2.689 18.922 14.922 1 91.38 28 PHE B C 1
ATOM 2246 O O . PHE B 1 28 ? -3.623 18.25 14.461 1 91.38 28 PHE B O 1
ATOM 2253 N N . LEU B 1 29 ? -1.427 18.625 14.664 1 91.12 29 LEU B N 1
ATOM 2254 C CA . LEU B 1 29 ? -1.039 17.547 13.766 1 91.12 29 LEU B CA 1
ATOM 2255 C C . LEU B 1 29 ? -1.434 16.188 14.352 1 91.12 29 LEU B C 1
ATOM 2257 O O . LEU B 1 29 ? -1.759 15.266 13.609 1 91.12 29 LEU B O 1
ATOM 2261 N N . CYS B 1 30 ? -1.46 16.156 15.625 1 89 30 CYS B N 1
ATOM 2262 C CA . CYS B 1 30 ? -1.71 14.867 16.266 1 89 30 CYS B CA 1
ATOM 2263 C C . CYS B 1 30 ? -3.162 14.758 16.719 1 89 30 CYS B C 1
ATOM 2265 O O . CYS B 1 30 ? -3.541 13.781 17.375 1 89 30 CYS B O 1
ATOM 2267 N N . ARG B 1 31 ? -3.965 15.578 16.422 1 85.25 31 ARG B N 1
ATOM 2268 C CA . ARG B 1 31 ? -5.344 15.625 16.891 1 85.25 31 ARG B CA 1
ATOM 2269 C C . ARG B 1 31 ? -6.121 14.391 16.453 1 85.25 31 ARG B C 1
ATOM 2271 O O . ARG B 1 31 ? -6.941 13.859 17.203 1 85.25 31 ARG B O 1
ATOM 2278 N N . ASP B 1 32 ? -5.793 13.953 15.305 1 83.69 32 ASP B N 1
ATOM 2279 C CA . ASP B 1 32 ? -6.52 12.812 14.758 1 83.69 32 ASP B CA 1
ATOM 2280 C C . ASP B 1 32 ? -6.078 11.508 15.414 1 83.69 32 ASP B C 1
ATOM 2282 O O . ASP B 1 32 ? -6.82 10.523 15.422 1 83.69 32 ASP B O 1
ATOM 2286 N N . LEU B 1 33 ? -4.891 11.453 15.898 1 82.81 33 LEU B N 1
ATOM 2287 C CA . LEU B 1 33 ? -4.359 10.242 16.516 1 82.81 33 LEU B CA 1
ATOM 2288 C C . LEU B 1 33 ? -4.902 10.07 17.938 1 82.81 33 LEU B C 1
ATOM 2290 O O . LEU B 1 33 ? -5.012 8.953 18.438 1 82.81 33 LEU B O 1
ATOM 2294 N N . ALA B 1 34 ? -5.164 11.117 18.516 1 82.44 34 ALA B N 1
ATOM 2295 C CA . ALA B 1 34 ? -5.676 11.086 19.891 1 82.44 34 ALA B CA 1
ATOM 2296 C C . ALA B 1 34 ? -6.863 12.031 20.047 1 82.44 34 ALA B C 1
ATOM 2298 O O . ALA B 1 34 ? -6.746 13.078 20.688 1 82.44 34 ALA B O 1
ATOM 2299 N N . PRO B 1 35 ? -7.98 11.625 19.609 1 78.19 35 PRO B N 1
ATOM 2300 C CA . PRO B 1 35 ? -9.148 12.508 19.703 1 78.19 35 PRO B CA 1
ATOM 2301 C C . PRO B 1 35 ? -9.617 12.688 21.156 1 78.19 35 PRO B C 1
ATOM 2303 O O . PRO B 1 35 ? -10.273 13.688 21.469 1 78.19 35 PRO B O 1
ATOM 2306 N N . ASP B 1 36 ? -9.195 11.773 21.938 1 79.56 36 ASP B N 1
ATOM 2307 C CA . ASP B 1 36 ? -9.617 11.828 23.328 1 79.56 36 ASP B CA 1
ATOM 2308 C C . ASP B 1 36 ? -8.82 12.875 24.094 1 79.56 36 ASP B C 1
ATOM 2310 O O . ASP B 1 36 ? -9.266 13.367 25.141 1 79.56 36 ASP B O 1
ATOM 2314 N N . LEU B 1 37 ? -7.656 13.227 23.594 1 77.31 37 LEU B N 1
ATOM 2315 C CA . LEU B 1 37 ? -6.797 14.172 24.281 1 77.31 37 LEU B CA 1
ATOM 2316 C C . LEU B 1 37 ? -6.809 15.531 23.594 1 77.31 37 LEU B C 1
ATOM 2318 O O . LEU B 1 37 ? -5.773 16.188 23.5 1 77.31 37 LEU B O 1
ATOM 2322 N N . ALA B 1 38 ? -7.863 15.984 23.172 1 70 38 ALA B N 1
ATOM 2323 C CA . ALA B 1 38 ? -7.973 17.219 22.391 1 70 38 ALA B CA 1
ATOM 2324 C C . ALA B 1 38 ? -7.516 18.422 23.188 1 70 38 ALA B C 1
ATOM 2326 O O . ALA B 1 38 ? -6.977 19.391 22.641 1 70 38 ALA B O 1
ATOM 2327 N N . THR B 1 39 ? -7.59 18.328 24.406 1 73.62 39 THR B N 1
ATOM 2328 C CA . THR B 1 39 ? -7.277 19.5 25.219 1 73.62 39 THR B CA 1
ATOM 2329 C C . THR B 1 39 ? -6.012 19.266 26.047 1 73.62 39 THR B C 1
ATOM 2331 O O . THR B 1 39 ? -5.629 20.109 26.859 1 73.62 39 THR B O 1
ATOM 2334 N N . ALA B 1 40 ? -5.457 18.25 25.75 1 78.88 40 ALA B N 1
ATOM 2335 C CA . ALA B 1 40 ? -4.27 17.953 26.547 1 78.88 40 ALA B CA 1
ATOM 2336 C C . ALA B 1 40 ? -3.045 18.672 26 1 78.88 40 ALA B C 1
ATOM 2338 O O . ALA B 1 40 ? -3.018 19.062 24.828 1 78.88 40 ALA B O 1
ATOM 2339 N N . GLY B 1 41 ? -2.225 19.016 26.906 1 85.12 41 GLY B N 1
ATOM 2340 C CA . GLY B 1 41 ? -0.961 19.609 26.5 1 85.12 41 GLY B CA 1
ATOM 2341 C C . GLY B 1 41 ? -0.136 18.688 25.609 1 85.12 41 GLY B C 1
ATOM 2342 O O . GLY B 1 41 ? -0.434 17.484 25.5 1 85.12 41 GLY B O 1
ATOM 2343 N N . LEU B 1 42 ? 0.802 19.219 24.953 1 86.81 42 LEU B N 1
ATOM 2344 C CA . LEU B 1 42 ? 1.631 18.484 24.016 1 86.81 42 LEU B CA 1
ATOM 2345 C C . LEU B 1 42 ? 2.318 17.312 24.719 1 86.81 42 LEU B C 1
ATOM 2347 O O . LEU B 1 42 ? 2.332 16.188 24.188 1 86.81 42 LEU B O 1
ATOM 2351 N N . LYS B 1 43 ? 2.875 17.594 25.906 1 87.31 43 LYS B N 1
ATOM 2352 C CA . LYS B 1 43 ? 3.6 16.562 26.641 1 87.31 43 LYS B CA 1
ATOM 2353 C C . LYS B 1 43 ? 2.691 15.375 26.953 1 87.31 43 LYS B C 1
ATOM 2355 O O . LYS B 1 43 ? 3.061 14.227 26.719 1 87.31 43 LYS B O 1
ATOM 2360 N N . GLU B 1 44 ? 1.589 15.703 27.438 1 87.56 44 GLU B N 1
ATOM 2361 C CA . GLU B 1 44 ? 0.635 14.656 27.781 1 87.56 44 GLU B CA 1
ATOM 2362 C C . GLU B 1 44 ? 0.175 13.891 26.547 1 87.56 44 GLU B C 1
ATOM 2364 O O . GLU B 1 44 ? 0.015 12.664 26.594 1 87.56 44 GLU B O 1
ATOM 2369 N N . LEU B 1 45 ? 0.039 14.617 25.547 1 88.12 45 LEU B N 1
ATOM 2370 C CA . LEU B 1 45 ? -0.429 14.016 24.312 1 88.12 45 LEU B CA 1
ATOM 2371 C C . LEU B 1 45 ? 0.615 13.055 23.734 1 88.12 45 LEU B C 1
ATOM 2373 O O . LEU B 1 45 ? 0.298 11.914 23.406 1 88.12 45 LEU B O 1
ATOM 2377 N N . LEU B 1 46 ? 1.871 13.492 23.656 1 88 46 LEU B N 1
ATOM 2378 C CA . LEU B 1 46 ? 2.941 12.68 23.094 1 88 46 LEU B CA 1
ATOM 2379 C C . LEU B 1 46 ? 3.215 11.453 23.953 1 88 46 LEU B C 1
ATOM 2381 O O . LEU B 1 46 ? 3.473 10.367 23.422 1 88 46 LEU B O 1
ATOM 2385 N N . VAL B 1 47 ? 3.102 11.664 25.203 1 87 47 VAL B N 1
ATOM 2386 C CA . VAL B 1 47 ? 3.314 10.547 26.125 1 87 47 VAL B CA 1
ATOM 2387 C C . VAL B 1 47 ? 2.197 9.523 25.953 1 87 47 VAL B C 1
ATOM 2389 O O . VAL B 1 47 ? 2.451 8.312 25.938 1 87 47 VAL B O 1
ATOM 2392 N N . ALA B 1 48 ? 1.008 10.047 25.844 1 86.62 48 ALA B N 1
ATOM 2393 C CA . ALA B 1 48 ? -0.131 9.148 25.656 1 86.62 48 ALA B CA 1
ATOM 2394 C C . ALA B 1 48 ? -0.004 8.367 24.359 1 86.62 48 ALA B C 1
ATOM 2396 O O . ALA B 1 48 ? -0.295 7.172 24.312 1 86.62 48 ALA B O 1
ATOM 2397 N N . LEU B 1 49 ? 0.405 9.062 23.344 1 85.81 49 LEU B N 1
ATOM 2398 C CA . LEU B 1 49 ? 0.571 8.406 22.062 1 85.81 49 LEU B CA 1
ATOM 2399 C C . LEU B 1 49 ? 1.679 7.359 22.109 1 85.81 49 LEU B C 1
ATOM 2401 O O . LEU B 1 49 ? 1.577 6.305 21.484 1 85.81 49 LEU B O 1
ATOM 2405 N N . ASN B 1 50 ? 2.701 7.707 22.828 1 85.62 50 ASN B N 1
ATOM 2406 C CA . ASN B 1 50 ? 3.801 6.77 23.016 1 85.62 50 ASN B CA 1
ATOM 2407 C C . ASN B 1 50 ? 3.352 5.527 23.781 1 85.62 50 ASN B C 1
ATOM 2409 O O . ASN B 1 50 ? 3.727 4.406 23.438 1 85.62 50 ASN B O 1
ATOM 2413 N N . GLU B 1 51 ? 2.553 5.707 24.703 1 83.94 51 GLU B N 1
ATOM 2414 C CA . GLU B 1 51 ? 2.045 4.602 25.516 1 83.94 51 GLU B CA 1
ATOM 2415 C C . GLU B 1 51 ? 1.125 3.697 24.703 1 83.94 51 GLU B C 1
ATOM 2417 O O . GLU B 1 51 ? 1.062 2.49 24.953 1 83.94 51 GLU B O 1
ATOM 2422 N N . ARG B 1 52 ? 0.457 4.328 23.828 1 81.94 52 ARG B N 1
ATOM 2423 C CA . ARG B 1 52 ? -0.468 3.586 22.969 1 81.94 52 ARG B CA 1
ATOM 2424 C C . ARG B 1 52 ? 0.249 3.004 21.766 1 81.94 52 ARG B C 1
ATOM 2426 O O . ARG B 1 52 ? -0.38 2.395 20.891 1 81.94 52 ARG B O 1
ATOM 2433 N N . ASP B 1 53 ? 1.49 3.234 21.672 1 80.19 53 ASP B N 1
ATOM 2434 C CA . ASP B 1 53 ? 2.328 2.729 20.594 1 80.19 53 ASP B CA 1
ATOM 2435 C C . ASP B 1 53 ? 1.924 3.338 19.25 1 80.19 53 ASP B C 1
ATOM 2437 O O . ASP B 1 53 ? 1.909 2.65 18.234 1 80.19 53 ASP B O 1
ATOM 2441 N N . LYS B 1 54 ? 1.483 4.504 19.359 1 80.81 54 LYS B N 1
ATOM 2442 C CA . LYS B 1 54 ? 1.09 5.191 18.125 1 80.81 54 LYS B CA 1
ATOM 2443 C C . LYS B 1 54 ? 2.164 6.18 17.688 1 80.81 54 LYS B C 1
ATOM 2445 O O . LYS B 1 54 ? 2.074 6.758 16.609 1 80.81 54 LYS B O 1
ATOM 2450 N N . LEU B 1 55 ? 3.094 6.258 18.547 1 81.94 55 LEU B N 1
ATOM 2451 C CA . LEU B 1 55 ? 4.172 7.191 18.25 1 81.94 55 LEU B CA 1
ATOM 2452 C C . LEU B 1 55 ? 5.508 6.465 18.141 1 81.94 55 LEU B C 1
ATOM 2454 O O . LEU B 1 55 ? 5.926 5.785 19.094 1 81.94 55 LEU B O 1
ATOM 2458 N N . SER B 1 56 ? 6.031 6.531 17.062 1 81.56 56 SER B N 1
ATOM 2459 C CA . SER B 1 56 ? 7.359 5.969 16.844 1 81.56 56 SER B CA 1
ATOM 2460 C C . SER B 1 56 ? 8.398 7.066 16.625 1 81.56 56 SER B C 1
ATOM 2462 O O . SER B 1 56 ? 8.055 8.242 16.547 1 81.56 56 SER B O 1
ATOM 2464 N N . LEU B 1 57 ? 9.648 6.699 16.641 1 83.12 57 LEU B N 1
ATOM 2465 C CA . LEU B 1 57 ? 10.719 7.656 16.359 1 83.12 57 LEU B CA 1
ATOM 2466 C C . LEU B 1 57 ? 10.523 8.312 15 1 83.12 57 LEU B C 1
ATOM 2468 O O . LEU B 1 57 ? 10.789 9.508 14.844 1 83.12 57 LEU B O 1
ATOM 2472 N N . LEU B 1 58 ? 9.977 7.578 14.18 1 83.31 58 LEU B N 1
ATOM 2473 C CA . LEU B 1 58 ? 9.711 8.102 12.844 1 83.31 58 LEU B CA 1
ATOM 2474 C C . LEU B 1 58 ? 8.586 9.133 12.875 1 83.31 58 LEU B C 1
ATOM 2476 O O . LEU B 1 58 ? 8.656 10.156 12.195 1 83.31 58 LEU B O 1
ATOM 2480 N N . GLY B 1 59 ? 7.637 8.758 13.695 1 88 59 GLY B N 1
ATOM 2481 C CA . GLY B 1 59 ? 6.535 9.695 13.844 1 88 59 GLY B CA 1
ATOM 2482 C C . GLY B 1 59 ? 6.953 11.016 14.469 1 88 59 GLY B C 1
ATOM 2483 O O . GLY B 1 59 ? 6.527 12.078 14.023 1 88 59 GLY B O 1
ATOM 2484 N N . LEU B 1 60 ? 7.785 10.914 15.5 1 89.25 60 LEU B N 1
ATOM 2485 C CA . LEU B 1 60 ? 8.281 12.117 16.156 1 89.25 60 LEU B CA 1
ATOM 2486 C C . LEU B 1 60 ? 9.133 12.953 15.211 1 89.25 60 LEU B C 1
ATOM 2488 O O . LEU B 1 60 ? 9.039 14.18 15.203 1 89.25 60 LEU B O 1
ATOM 2492 N N . SER B 1 61 ? 9.969 12.242 14.422 1 90.56 61 SER B N 1
ATOM 2493 C CA . SER B 1 61 ? 10.781 12.938 13.438 1 90.56 61 SER B CA 1
ATOM 2494 C C . SER B 1 61 ? 9.922 13.656 12.406 1 90.56 61 SER B C 1
ATOM 2496 O O . SER B 1 61 ? 10.25 14.766 11.969 1 90.56 61 SER B O 1
ATOM 2498 N N . GLU B 1 62 ? 8.867 13.016 12.039 1 90.31 62 GLU B N 1
ATOM 2499 C CA . GLU B 1 62 ? 7.945 13.633 11.086 1 90.31 62 GLU B CA 1
ATOM 2500 C C . GLU B 1 62 ? 7.324 14.898 11.672 1 90.31 62 GLU B C 1
ATOM 2502 O O . GLU B 1 62 ? 7.227 15.922 10.984 1 90.31 62 GLU B O 1
ATOM 2507 N N . LEU B 1 63 ? 6.934 14.859 12.938 1 91.19 63 LEU B N 1
ATOM 2508 C CA . LEU B 1 63 ? 6.312 16 13.586 1 91.19 63 LEU B CA 1
ATOM 2509 C C . LEU B 1 63 ? 7.27 17.188 13.641 1 91.19 63 LEU B C 1
ATOM 2511 O O . LEU B 1 63 ? 6.895 18.312 13.297 1 91.19 63 LEU B O 1
ATOM 2515 N N . LEU B 1 64 ? 8.523 16.891 14.031 1 91.62 64 LEU B N 1
ATOM 2516 C CA . LEU B 1 64 ? 9.531 17.938 14.109 1 91.62 64 LEU B CA 1
ATOM 2517 C C . LEU B 1 64 ? 9.836 18.5 12.719 1 91.62 64 LEU B C 1
ATOM 2519 O O . LEU B 1 64 ? 10.086 19.688 12.578 1 91.62 64 LEU B O 1
ATOM 2523 N N . TYR B 1 65 ? 9.82 17.641 11.742 1 90.88 65 TYR B N 1
ATOM 2524 C CA . TYR B 1 65 ? 10.039 18.062 10.367 1 90.88 65 TYR B CA 1
ATOM 2525 C C . TYR B 1 65 ? 8.922 18.984 9.898 1 90.88 65 TYR B C 1
ATOM 2527 O O . TYR B 1 65 ? 9.188 20 9.25 1 90.88 65 TYR B O 1
ATOM 2535 N N . ARG B 1 66 ? 7.727 18.641 10.242 1 90.12 66 ARG B N 1
ATOM 2536 C CA . ARG B 1 66 ? 6.578 19.406 9.781 1 90.12 66 ARG B CA 1
ATOM 2537 C C . ARG B 1 66 ? 6.535 20.781 10.453 1 90.12 66 ARG B C 1
ATOM 2539 O O . ARG B 1 66 ? 6.078 21.75 9.859 1 90.12 66 ARG B O 1
ATOM 2546 N N . VAL B 1 67 ? 6.965 20.844 11.703 1 91 67 VAL B N 1
ATOM 2547 C CA . VAL B 1 67 ? 7.004 22.125 12.406 1 91 67 VAL B CA 1
ATOM 2548 C C . VAL B 1 67 ? 8.289 22.875 12.055 1 91 67 VAL B C 1
ATOM 2550 O O . VAL B 1 67 ? 8.523 23.984 12.539 1 91 67 VAL B O 1
ATOM 2553 N N . LYS B 1 68 ? 9.211 22.375 11.203 1 90.44 68 LYS B N 1
ATOM 2554 C CA . LYS B 1 68 ? 10.422 22.969 10.641 1 90.44 68 LYS B CA 1
ATOM 2555 C C . LYS B 1 68 ? 11.477 23.188 11.719 1 90.44 68 LYS B C 1
ATOM 2557 O O . LYS B 1 68 ? 12.195 24.188 11.703 1 90.44 68 LYS B O 1
ATOM 2562 N N . ARG B 1 69 ? 11.406 22.375 12.711 1 92.12 69 ARG B N 1
ATOM 2563 C CA . ARG B 1 69 ? 12.453 22.406 13.727 1 92.12 69 ARG B CA 1
ATOM 2564 C C . ARG B 1 69 ? 13.523 21.359 13.445 1 92.12 69 ARG B C 1
ATOM 2566 O O . ARG B 1 69 ? 13.664 20.391 14.195 1 92.12 69 ARG B O 1
ATOM 2573 N N . TYR B 1 70 ? 14.32 21.719 12.508 1 90.56 70 TYR B N 1
ATOM 2574 C CA . TYR B 1 70 ? 15.367 20.812 12.055 1 90.56 70 TYR B CA 1
ATOM 2575 C C . TYR B 1 70 ? 16.516 20.781 13.055 1 90.56 70 TYR B C 1
ATOM 2577 O O . TYR B 1 70 ? 17.281 19.812 13.102 1 90.56 70 TYR B O 1
ATOM 2585 N N . ASP B 1 71 ? 16.641 21.797 13.766 1 90.75 71 ASP B N 1
ATOM 2586 C CA . ASP B 1 71 ? 17.688 21.844 14.797 1 90.75 71 ASP B CA 1
ATOM 2587 C C . ASP B 1 71 ? 17.484 20.75 15.836 1 90.75 71 ASP B C 1
ATOM 2589 O O . ASP B 1 71 ? 18.422 20.031 16.172 1 90.75 71 ASP B O 1
ATOM 2593 N N . LEU B 1 72 ? 16.219 20.609 16.234 1 89.94 72 LEU B N 1
ATOM 2594 C CA . LEU B 1 72 ? 15.898 19.578 17.234 1 89.94 72 LEU B CA 1
ATOM 2595 C C . LEU B 1 72 ? 16.062 18.188 16.641 1 89.94 72 LEU B C 1
ATOM 2597 O O . LEU B 1 72 ? 16.453 17.25 17.344 1 89.94 72 LEU B O 1
ATOM 2601 N N . LEU B 1 73 ? 15.805 18.016 15.367 1 90.06 73 LEU B N 1
ATOM 2602 C CA . LEU B 1 73 ? 15.984 16.75 14.688 1 90.06 73 LEU B CA 1
ATOM 2603 C C . LEU B 1 73 ? 17.438 16.312 14.727 1 90.06 73 LEU B C 1
ATOM 2605 O O . LEU B 1 73 ? 17.734 15.148 15.039 1 90.06 73 LEU B O 1
ATOM 2609 N N . ARG B 1 74 ? 18.234 17.25 14.516 1 90.62 74 ARG B N 1
ATOM 2610 C CA . ARG B 1 74 ? 19.672 16.953 14.469 1 90.62 74 ARG B CA 1
ATOM 2611 C C . ARG B 1 74 ? 20.234 16.781 15.875 1 90.62 74 ARG B C 1
ATOM 2613 O O . ARG B 1 74 ? 21.031 15.867 16.109 1 90.62 74 ARG B O 1
ATOM 2620 N N . ARG B 1 75 ? 19.812 17.516 16.766 1 90.25 75 ARG B N 1
ATOM 2621 C CA . ARG B 1 75 ? 20.406 17.547 18.109 1 90.25 75 ARG B CA 1
ATOM 2622 C C . ARG B 1 75 ? 19.859 16.422 18.969 1 90.25 75 ARG B C 1
ATOM 2624 O O . ARG B 1 75 ? 20.625 15.742 19.656 1 90.25 75 ARG B O 1
ATOM 2631 N N . ILE B 1 76 ? 18.547 16.281 18.906 1 87.06 76 ILE B N 1
ATOM 2632 C CA . ILE B 1 76 ? 17.906 15.375 19.859 1 87.06 76 ILE B CA 1
ATOM 2633 C C . ILE B 1 76 ? 17.781 13.992 19.219 1 87.06 76 ILE B C 1
ATOM 2635 O O . ILE B 1 76 ? 18.125 12.984 19.844 1 87.06 76 ILE B O 1
ATOM 2639 N N . LEU B 1 77 ? 17.312 13.898 18 1 86.69 77 LEU B N 1
ATOM 2640 C CA . LEU B 1 77 ? 17.062 12.609 17.344 1 86.69 77 LEU B CA 1
ATOM 2641 C C . LEU B 1 77 ? 18.25 12.203 16.484 1 86.69 77 LEU B C 1
ATOM 2643 O O . LEU B 1 77 ? 18.297 11.086 15.961 1 86.69 77 LEU B O 1
ATOM 2647 N N . LYS B 1 78 ? 19.188 13.094 16.25 1 88.81 78 LYS B N 1
ATOM 2648 C CA . LYS B 1 78 ? 20.391 12.805 15.469 1 88.81 78 LYS B CA 1
ATOM 2649 C C . LYS B 1 78 ? 20.031 12.375 14.047 1 88.81 78 LYS B C 1
ATOM 2651 O O . LYS B 1 78 ? 20.594 11.398 13.539 1 88.81 78 LYS B O 1
ATOM 2656 N N . THR B 1 79 ? 19.047 12.961 13.562 1 89.44 79 THR B N 1
ATOM 2657 C CA . THR B 1 79 ? 18.594 12.672 12.203 1 89.44 79 THR B CA 1
ATOM 2658 C C . THR B 1 79 ? 18.594 13.945 11.359 1 89.44 79 THR B C 1
ATOM 2660 O O . THR B 1 79 ? 18.312 15.031 11.867 1 89.44 79 THR B O 1
ATOM 2663 N N . GLU B 1 80 ? 18.906 13.742 10.117 1 90.31 80 GLU B N 1
ATOM 2664 C CA . GLU B 1 80 ? 18.953 14.883 9.203 1 90.31 80 GLU B CA 1
ATOM 2665 C C . GLU B 1 80 ? 17.641 15.016 8.43 1 90.31 80 GLU B C 1
ATOM 2667 O O . GLU B 1 80 ? 16.859 14.078 8.367 1 90.31 80 GLU B O 1
ATOM 2672 N N . LYS B 1 81 ? 17.562 16.219 7.91 1 89.19 81 LYS B N 1
ATOM 2673 C CA . LYS B 1 81 ? 16.375 16.547 7.117 1 89.19 81 LYS B CA 1
ATOM 2674 C C . LYS B 1 81 ? 16.203 15.562 5.961 1 89.19 81 LYS B C 1
ATOM 2676 O O . LYS B 1 81 ? 15.094 15.078 5.715 1 89.19 81 LYS B O 1
ATOM 2681 N N . THR B 1 82 ? 17.203 15.266 5.332 1 86.12 82 THR B N 1
ATOM 2682 C CA . THR B 1 82 ? 17.172 14.391 4.164 1 86.12 82 THR B CA 1
ATOM 2683 C C . THR B 1 82 ? 16.734 12.984 4.551 1 86.12 82 THR B C 1
ATOM 2685 O O . THR B 1 82 ? 16.016 12.32 3.795 1 86.12 82 THR B O 1
ATOM 2688 N N . THR B 1 83 ? 17.156 12.641 5.645 1 85.56 83 THR B N 1
ATOM 2689 C CA . THR B 1 83 ? 16.797 11.312 6.121 1 85.56 83 THR B CA 1
ATOM 2690 C C . THR B 1 83 ? 15.305 11.227 6.43 1 85.56 83 THR B C 1
ATOM 2692 O O . THR B 1 83 ? 14.664 10.219 6.137 1 85.56 83 THR B O 1
ATOM 2695 N N . VAL B 1 84 ? 14.836 12.281 6.996 1 86.81 84 VAL B N 1
ATOM 2696 C CA . VAL B 1 84 ? 13.414 12.297 7.324 1 86.81 84 VAL B CA 1
ATOM 2697 C C . VAL B 1 84 ? 12.586 12.289 6.039 1 86.81 84 VAL B C 1
ATOM 2699 O O . VAL B 1 84 ? 11.578 11.586 5.945 1 86.81 84 VAL B O 1
ATOM 2702 N N . GLU B 1 85 ? 13.039 12.992 5.055 1 83.94 85 GLU B N 1
ATOM 2703 C CA . GLU B 1 85 ? 12.336 13.047 3.773 1 83.94 85 GLU B CA 1
ATOM 2704 C C . GLU B 1 85 ? 12.312 11.672 3.1 1 83.94 85 GLU B C 1
ATOM 2706 O O . GLU B 1 85 ? 11.305 11.281 2.516 1 83.94 85 GLU B O 1
ATOM 2711 N N . ALA B 1 86 ? 13.352 11.047 3.229 1 79.25 86 ALA B N 1
ATOM 2712 C CA . ALA B 1 86 ? 13.43 9.695 2.676 1 79.25 86 ALA B CA 1
ATOM 2713 C C . ALA B 1 86 ? 12.477 8.75 3.398 1 79.25 86 ALA B C 1
ATOM 2715 O O . ALA B 1 86 ? 11.82 7.918 2.768 1 79.25 86 ALA B O 1
ATOM 2716 N N . ASN B 1 87 ? 12.469 8.961 4.652 1 78.81 87 ASN B N 1
ATOM 2717 C CA . ASN B 1 87 ? 11.586 8.117 5.449 1 78.81 87 ASN B CA 1
ATOM 2718 C C . ASN B 1 87 ? 10.117 8.375 5.117 1 78.81 87 ASN B C 1
ATOM 2720 O O . ASN B 1 87 ? 9.312 7.441 5.074 1 78.81 87 ASN B O 1
ATOM 2724 N N . LEU B 1 88 ? 9.836 9.609 4.93 1 79.75 88 LEU B N 1
ATOM 2725 C CA . LEU B 1 88 ? 8.453 9.977 4.629 1 79.75 88 LEU B CA 1
ATOM 2726 C C . LEU B 1 88 ? 8.031 9.438 3.268 1 79.75 88 LEU B C 1
ATOM 2728 O O . LEU B 1 88 ? 6.844 9.203 3.033 1 79.75 88 LEU B O 1
ATOM 2732 N N . THR B 1 89 ? 8.969 9.242 2.391 1 73.94 89 THR B N 1
ATOM 2733 C CA . THR B 1 89 ? 8.688 8.695 1.067 1 73.94 89 THR B CA 1
ATOM 2734 C C . THR B 1 89 ? 8.547 7.18 1.126 1 73.94 89 THR B C 1
ATOM 2736 O O . THR B 1 89 ? 7.746 6.594 0.397 1 73.94 89 THR B O 1
ATOM 2739 N N . ARG B 1 90 ? 9.25 6.656 2.053 1 70.19 90 ARG B N 1
ATOM 2740 C CA . ARG B 1 90 ? 9.328 5.199 2.082 1 70.19 90 ARG B CA 1
ATOM 2741 C C . ARG B 1 90 ? 8.273 4.617 3.023 1 70.19 90 ARG B C 1
ATOM 2743 O O . ARG B 1 90 ? 7.766 3.518 2.791 1 70.19 90 ARG B O 1
ATOM 2750 N N . ASN B 1 91 ? 7.977 5.371 4 1 72.31 91 ASN B N 1
ATOM 2751 C CA . ASN B 1 91 ? 7.125 4.828 5.055 1 72.31 91 ASN B CA 1
ATOM 2752 C C . ASN B 1 91 ? 5.797 5.578 5.141 1 72.31 91 ASN B C 1
ATOM 2754 O O . ASN B 1 91 ? 5.688 6.711 4.676 1 72.31 91 ASN B O 1
ATOM 2758 N N . PRO B 1 92 ? 4.867 4.793 5.648 1 74.19 92 PRO B N 1
ATOM 2759 C CA . PRO B 1 92 ? 3.596 5.492 5.875 1 74.19 92 PRO B CA 1
ATOM 2760 C C . PRO B 1 92 ? 3.74 6.695 6.801 1 74.19 92 PRO B C 1
ATOM 2762 O O . PRO B 1 92 ? 4.52 6.656 7.754 1 74.19 92 PRO B O 1
ATOM 2765 N N . ARG B 1 93 ? 3.078 7.543 6.531 1 79.5 93 ARG B N 1
ATOM 2766 C CA . ARG B 1 93 ? 3.146 8.781 7.293 1 79.5 93 ARG B CA 1
ATOM 2767 C C . ARG B 1 93 ? 2.211 8.742 8.5 1 79.5 93 ARG B C 1
ATOM 2769 O O . ARG B 1 93 ? 1.194 8.047 8.477 1 79.5 93 ARG B O 1
ATOM 2776 N N . LEU B 1 94 ? 2.588 9.438 9.484 1 81.88 94 LEU B N 1
ATOM 2777 C CA . LEU B 1 94 ? 1.788 9.516 10.703 1 81.88 94 LEU B CA 1
ATOM 2778 C C . LEU B 1 94 ? 0.688 10.562 10.57 1 81.88 94 LEU B C 1
ATOM 2780 O O . LEU B 1 94 ? -0.445 10.336 11 1 81.88 94 LEU B O 1
ATOM 2784 N N . VAL B 1 95 ? 1.036 11.625 9.938 1 88.81 95 VAL B N 1
ATOM 2785 C CA . VAL B 1 95 ? 0.142 12.773 9.852 1 88.81 95 VAL B CA 1
ATOM 2786 C C . VAL B 1 95 ? -0.532 12.805 8.484 1 88.81 95 VAL B C 1
ATOM 2788 O O . VAL B 1 95 ? 0.134 12.68 7.453 1 88.81 95 VAL B O 1
ATOM 2791 N N . PRO B 1 96 ? -1.814 12.922 8.523 1 87.94 96 PRO B N 1
ATOM 2792 C CA . PRO B 1 96 ? -2.512 13.031 7.242 1 87.94 96 PRO B CA 1
ATOM 2793 C C . PRO B 1 96 ? -2.1 14.273 6.449 1 87.94 96 PRO B C 1
ATOM 2795 O O . PRO B 1 96 ? -1.737 15.289 7.039 1 87.94 96 PRO B O 1
ATOM 2798 N N . ASP B 1 97 ? -2.156 14.18 5.184 1 86.94 97 ASP B N 1
ATOM 2799 C CA . ASP B 1 97 ? -1.757 15.273 4.301 1 86.94 97 ASP B CA 1
ATOM 2800 C C . ASP B 1 97 ? -2.609 16.516 4.547 1 86.94 97 ASP B C 1
ATOM 2802 O O . ASP B 1 97 ? -2.129 17.641 4.406 1 86.94 97 ASP B O 1
ATOM 2806 N N . TYR B 1 98 ? -3.826 16.281 4.883 1 90.62 98 TYR B N 1
ATOM 2807 C CA . TYR B 1 98 ? -4.734 17.391 5.176 1 90.62 98 TYR B CA 1
ATOM 2808 C C . TYR B 1 98 ? -4.195 18.25 6.312 1 90.62 98 TYR B C 1
ATOM 2810 O O . TYR B 1 98 ? -4.168 19.469 6.211 1 90.62 98 TYR B O 1
ATOM 2818 N N . ARG B 1 99 ? -3.807 17.641 7.398 1 91.94 99 ARG B N 1
ATOM 2819 C CA . ARG B 1 99 ? -3.277 18.359 8.555 1 91.94 99 ARG B CA 1
ATOM 2820 C C . ARG B 1 99 ? -1.981 19.094 8.203 1 91.94 99 ARG B C 1
ATOM 2822 O O . ARG B 1 99 ? -1.756 20.219 8.641 1 91.94 99 ARG B O 1
ATOM 2829 N N . VAL B 1 100 ? -1.161 18.375 7.426 1 91.25 100 VAL B N 1
ATOM 2830 C CA . VAL B 1 100 ? 0.09 18.984 6.992 1 91.25 100 VAL B CA 1
ATOM 2831 C C . VAL B 1 100 ? -0.204 20.234 6.172 1 91.25 100 VAL B C 1
ATOM 2833 O O . VAL B 1 100 ?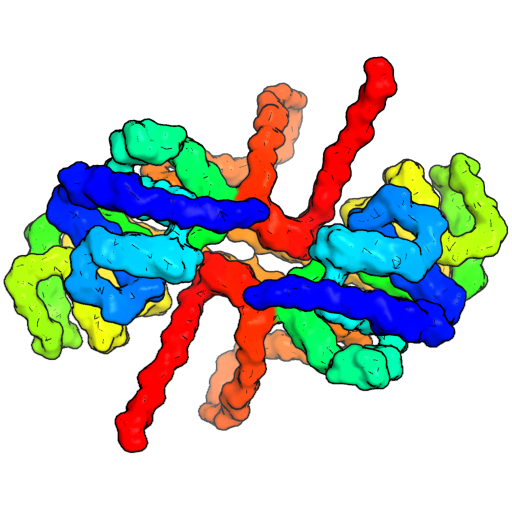 0.44 21.281 6.359 1 91.25 100 VAL B O 1
ATOM 2836 N N . LEU B 1 101 ? -1.19 20.156 5.258 1 92.31 101 LEU B N 1
ATOM 2837 C CA . LEU B 1 101 ? -1.591 21.297 4.43 1 92.31 101 LEU B CA 1
ATOM 2838 C C . LEU B 1 101 ? -2.023 22.469 5.297 1 92.31 101 LEU B C 1
ATOM 2840 O O . LEU B 1 101 ? -1.602 23.609 5.062 1 92.31 101 LEU B O 1
ATOM 2844 N N . MET B 1 102 ? -2.848 22.219 6.289 1 93.56 102 MET B N 1
ATOM 2845 C CA . MET B 1 102 ? -3.359 23.281 7.164 1 93.56 102 MET B CA 1
ATOM 2846 C C . MET B 1 102 ? -2.221 23.969 7.902 1 93.56 102 MET B C 1
ATOM 2848 O O . MET B 1 102 ? -2.238 25.188 8.078 1 93.56 102 MET B O 1
ATOM 2852 N N . VAL B 1 103 ? -1.272 23.188 8.359 1 92.81 103 VAL B N 1
ATOM 2853 C CA . VAL B 1 103 ? -0.139 23.766 9.07 1 92.81 103 VAL B CA 1
ATOM 2854 C C . VAL B 1 103 ? 0.685 24.625 8.117 1 92.81 103 VAL B C 1
ATOM 2856 O O . VAL B 1 103 ? 1.144 25.703 8.492 1 92.81 103 VAL B O 1
ATOM 2859 N N . GLU B 1 104 ? 0.9 24.172 6.961 1 91.38 104 GLU B N 1
ATOM 2860 C CA . GLU B 1 104 ? 1.633 24.953 5.969 1 91.38 104 GLU B CA 1
ATOM 2861 C C . GLU B 1 104 ? 0.93 26.266 5.676 1 91.38 104 GLU B C 1
ATOM 2863 O O . GLU B 1 104 ? 1.58 27.312 5.539 1 91.38 104 GLU B O 1
ATOM 2868 N N . ILE B 1 105 ? -0.376 26.234 5.508 1 93.69 105 ILE B N 1
ATOM 2869 C CA . ILE B 1 105 ? -1.162 27.438 5.277 1 93.69 105 ILE B CA 1
ATOM 2870 C C . ILE B 1 105 ? -1.021 28.375 6.469 1 93.69 105 ILE B C 1
ATOM 2872 O O . ILE B 1 105 ? -0.836 29.578 6.297 1 93.69 105 ILE B O 1
ATOM 2876 N N . ASN B 1 106 ? -1.085 27.797 7.652 1 92.75 106 ASN B N 1
ATOM 2877 C CA . ASN B 1 106 ? -0.932 28.578 8.875 1 92.75 106 ASN B CA 1
ATOM 2878 C C . ASN B 1 106 ? 0.4 29.328 8.891 1 92.75 106 ASN B C 1
ATOM 2880 O O . ASN B 1 106 ? 0.459 30.5 9.297 1 92.75 106 ASN B O 1
ATOM 2884 N N . GLU B 1 107 ? 1.436 28.672 8.461 1 89.56 107 GLU B N 1
ATOM 2885 C CA . GLU B 1 107 ? 2.768 29.266 8.469 1 89.56 107 GLU B CA 1
ATOM 2886 C C . GLU B 1 107 ? 2.877 30.375 7.438 1 89.56 107 GLU B C 1
ATOM 2888 O O . GLU B 1 107 ? 3.705 31.281 7.578 1 89.56 107 GLU B O 1
ATOM 2893 N N . ASN B 1 108 ? 2.029 30.312 6.426 1 90.88 108 ASN B N 1
ATOM 2894 C CA . ASN B 1 108 ? 2.115 31.281 5.348 1 90.88 108 ASN B CA 1
ATOM 2895 C C . ASN B 1 108 ? 1.088 32.406 5.52 1 90.88 108 ASN B C 1
ATOM 2897 O O . ASN B 1 108 ? 1.037 33.344 4.711 1 90.88 108 ASN B O 1
ATOM 2901 N N . LEU B 1 109 ? 0.279 32.312 6.535 1 91.06 109 LEU B N 1
ATOM 2902 C CA . LEU B 1 109 ? -0.759 33.281 6.773 1 91.06 109 LEU B CA 1
ATOM 2903 C C . LEU B 1 109 ? -0.294 34.344 7.789 1 91.06 109 LEU B C 1
ATOM 2905 O O . LEU B 1 109 ? 0.355 34 8.781 1 91.06 109 LEU B O 1
ATOM 2909 N N . GLU B 1 110 ? -0.524 35.5 7.52 1 89.44 110 GLU B N 1
ATOM 2910 C CA . GLU B 1 110 ? -0.211 36.562 8.453 1 89.44 110 GLU B CA 1
ATOM 2911 C C . GLU B 1 110 ? -1.381 36.844 9.391 1 89.44 110 GLU B C 1
ATOM 2913 O O . GLU B 1 110 ? -2.52 36.469 9.102 1 89.44 110 GLU B O 1
ATOM 2918 N N . LYS B 1 111 ? -1.116 37.469 10.43 1 87.31 111 LYS B N 1
ATOM 2919 C CA . LYS B 1 111 ? -2.117 37.719 11.461 1 87.31 111 LYS B CA 1
ATOM 2920 C C . LYS B 1 111 ? -3.289 38.531 10.891 1 87.31 111 LYS B C 1
ATOM 2922 O O . LYS B 1 111 ? -4.445 38.281 11.234 1 87.31 111 LYS B O 1
ATOM 2927 N N . GLU B 1 112 ? -2.902 39.469 10.047 1 89.25 112 GLU B N 1
ATOM 2928 C CA . GLU B 1 112 ? -3.943 40.281 9.445 1 89.25 112 GLU B CA 1
ATOM 2929 C C . GLU B 1 112 ? -4.867 39.469 8.555 1 89.25 112 GLU B C 1
ATOM 2931 O O . GLU B 1 112 ? -6.078 39.688 8.523 1 89.25 112 GLU B O 1
ATOM 2936 N N . GLU B 1 113 ? -4.242 38.625 7.871 1 91.31 113 GLU B N 1
ATOM 2937 C CA . GLU B 1 113 ? -5.012 37.781 6.977 1 91.31 113 GLU B CA 1
ATOM 2938 C C . GLU B 1 113 ? -5.918 36.844 7.766 1 91.31 113 GLU B C 1
ATOM 2940 O O . GLU B 1 113 ? -7.043 36.562 7.348 1 91.31 113 GLU B O 1
ATOM 2945 N N . VAL B 1 114 ? -5.473 36.375 8.867 1 88.38 114 VAL B N 1
ATOM 2946 C CA . VAL B 1 114 ? -6.27 35.5 9.711 1 88.38 114 VAL B CA 1
ATOM 2947 C C . VAL B 1 114 ? -7.492 36.25 10.234 1 88.38 114 VAL B C 1
ATOM 2949 O O . VAL B 1 114 ? -8.594 35.688 10.273 1 88.38 114 VAL B O 1
ATOM 2952 N N . SER B 1 115 ? -7.23 37.406 10.617 1 87.56 115 SER B N 1
ATOM 2953 C CA . SER B 1 115 ? -8.336 38.25 11.102 1 87.56 115 SER B CA 1
ATOM 2954 C C . SER B 1 115 ? -9.391 38.438 10.016 1 87.56 115 SER B C 1
ATOM 2956 O O . SER B 1 115 ? -10.594 38.438 10.305 1 87.56 115 SER B O 1
ATOM 2958 N N . SER B 1 116 ? -8.883 38.688 8.82 1 88 116 SER B N 1
ATOM 2959 C CA . SER B 1 116 ? -9.797 38.812 7.695 1 88 116 SER B CA 1
ATOM 2960 C C . SER B 1 116 ? -10.602 37.531 7.473 1 88 116 SER B C 1
ATOM 2962 O O . SER B 1 116 ? -11.789 37.594 7.141 1 88 116 SER B O 1
ATOM 2964 N N . LEU B 1 117 ? -9.938 36.438 7.574 1 88.44 117 LEU B N 1
ATOM 2965 C CA . LEU B 1 117 ? -10.609 35.156 7.402 1 88.44 117 LEU B CA 1
ATOM 2966 C C . LEU B 1 117 ? -11.711 34.969 8.445 1 88.44 117 LEU B C 1
ATOM 2968 O O . LEU B 1 117 ? -12.812 34.531 8.117 1 88.44 117 LEU B O 1
ATOM 2972 N N . VAL B 1 118 ? -11.414 35.312 9.633 1 85.81 118 VAL B N 1
ATOM 2973 C CA . VAL B 1 118 ? -12.375 35.188 10.727 1 85.81 118 VAL B CA 1
ATOM 2974 C C . VAL B 1 118 ? -13.602 36.062 10.43 1 85.81 118 VAL B C 1
ATOM 2976 O O . VAL B 1 118 ? -14.734 35.656 10.68 1 85.81 118 VAL B O 1
ATOM 2979 N N . PHE B 1 119 ? -13.312 37.219 9.961 1 84.38 119 PHE B N 1
ATOM 2980 C CA . PHE B 1 119 ? -14.383 38.156 9.625 1 84.38 119 PHE B CA 1
ATOM 2981 C C . PHE B 1 119 ? -15.281 37.562 8.539 1 84.38 119 PHE B C 1
ATOM 2983 O O . PHE B 1 119 ? -16.5 37.656 8.625 1 84.38 119 PHE B O 1
ATOM 2990 N N . LEU B 1 120 ? -14.719 36.969 7.555 1 83.81 120 LEU B N 1
ATOM 2991 C CA . LEU B 1 120 ? -15.445 36.438 6.418 1 83.81 120 LEU B CA 1
ATOM 2992 C C . LEU B 1 120 ? -16.266 35.219 6.84 1 83.81 120 LEU B C 1
ATOM 2994 O O . LEU B 1 120 ? -17.375 35 6.332 1 83.81 120 LEU B O 1
ATOM 2998 N N . LEU B 1 121 ? -15.773 34.406 7.703 1 84.12 121 LEU B N 1
ATOM 2999 C CA . LEU B 1 121 ? -16.422 33.156 8.094 1 84.12 121 LEU B CA 1
ATOM 3000 C C . LEU B 1 121 ? -17.547 33.438 9.094 1 84.12 121 LEU B C 1
ATOM 3002 O O . LEU B 1 121 ? -18.328 32.531 9.391 1 84.12 121 LEU B O 1
ATOM 3006 N N . ARG B 1 122 ? -17.547 34.562 9.703 1 79.19 122 ARG B N 1
ATOM 3007 C CA . ARG B 1 122 ? -18.609 34.938 10.641 1 79.19 122 ARG B CA 1
ATOM 3008 C C . ARG B 1 122 ? -19.984 34.75 10 1 79.19 122 ARG B C 1
ATOM 3010 O O . ARG B 1 122 ? -20.953 34.375 10.672 1 79.19 122 ARG B O 1
ATOM 3017 N N . ASP B 1 123 ? -20 35.031 8.742 1 75.75 123 ASP B N 1
ATOM 3018 C CA . ASP B 1 123 ? -21.266 34.938 8.008 1 75.75 123 ASP B CA 1
ATOM 3019 C C . ASP B 1 123 ? -21.656 33.469 7.754 1 75.75 123 ASP B C 1
ATOM 3021 O O . ASP B 1 123 ? -22.828 33.156 7.582 1 75.75 123 ASP B O 1
ATOM 3025 N N . PHE B 1 124 ? -20.688 32.719 7.652 1 73 124 PHE B N 1
ATOM 3026 C CA . PHE B 1 124 ? -20.922 31.328 7.312 1 73 124 PHE B CA 1
ATOM 3027 C C . PHE B 1 124 ? -21.125 30.5 8.57 1 73 124 PHE B C 1
ATOM 3029 O O . PHE B 1 124 ? -21.828 29.484 8.547 1 73 124 PHE B O 1
ATOM 3036 N N . ALA B 1 125 ? -20.438 30.797 9.578 1 69.56 125 ALA B N 1
ATOM 3037 C CA . ALA B 1 125 ? -20.531 30.016 10.812 1 69.56 125 ALA B CA 1
ATOM 3038 C C . ALA B 1 125 ? -20.859 30.922 12 1 69.56 125 ALA B C 1
ATOM 3040 O O . ALA B 1 125 ? -19.984 31.234 12.812 1 69.56 125 ALA B O 1
ATOM 3041 N N . PRO B 1 126 ? -22.078 31.297 12.031 1 65.25 126 PRO B N 1
ATOM 3042 C CA . PRO B 1 126 ? -22.422 32.188 13.141 1 65.25 126 PRO B CA 1
ATOM 3043 C C . PRO B 1 126 ? -22.234 31.547 14.508 1 65.25 126 PRO B C 1
ATOM 3045 O O . PRO B 1 126 ? -22.062 32.25 15.508 1 65.25 126 PRO B O 1
ATOM 3048 N N . ARG B 1 127 ? -22.344 30.328 14.461 1 63.97 127 ARG B N 1
ATOM 3049 C CA . ARG B 1 127 ? -22.203 29.594 15.719 1 63.97 127 ARG B CA 1
ATOM 3050 C C . ARG B 1 127 ? -20.734 29.5 16.125 1 63.97 127 ARG B C 1
ATOM 3052 O O . ARG B 1 127 ? -20.422 29 17.203 1 63.97 127 ARG B O 1
ATOM 3059 N N . MET B 1 128 ? -19.906 29.906 15.211 1 60.62 128 MET B N 1
ATOM 3060 C CA . MET B 1 128 ? -18.484 29.781 15.531 1 60.62 128 MET B CA 1
ATOM 3061 C C . MET B 1 128 ? -18.109 30.719 16.688 1 60.62 128 MET B C 1
ATOM 3063 O O . MET B 1 128 ? -18.453 31.891 16.672 1 60.62 128 MET B O 1
ATOM 3067 N N . LYS B 1 129 ? -18.094 30.281 17.875 1 58.94 129 LYS B N 1
ATOM 3068 C CA . LYS B 1 129 ? -17.516 31.078 18.953 1 58.94 129 LYS B CA 1
ATOM 3069 C C . LYS B 1 129 ? -16.203 31.719 18.531 1 58.94 129 LYS B C 1
ATOM 3071 O O . LYS B 1 129 ? -15.141 31.109 18.641 1 58.94 129 LYS B O 1
ATOM 3076 N N . MET B 1 130 ? -16.219 32.469 17.469 1 57.34 130 MET B N 1
ATOM 3077 C CA . MET B 1 130 ? -14.984 33 16.922 1 57.34 130 MET B CA 1
ATOM 3078 C C . MET B 1 130 ? -14.312 33.938 17.938 1 57.34 130 MET B C 1
ATOM 3080 O O . MET B 1 130 ? -14.883 34.938 18.359 1 57.34 130 MET B O 1
ATOM 3084 N N . ALA B 1 131 ? -13.625 33.375 18.812 1 54.91 131 ALA B N 1
ATOM 3085 C CA . ALA B 1 131 ? -12.828 34.25 19.672 1 54.91 131 ALA B CA 1
ATOM 3086 C C . ALA B 1 131 ? -11.836 35.062 18.859 1 54.91 131 ALA B C 1
ATOM 3088 O O . ALA B 1 131 ? -11.414 34.656 17.781 1 54.91 131 ALA B O 1
ATOM 3089 N N . LYS B 1 132 ? -11.758 36.438 18.984 1 56.78 132 LYS B N 1
ATOM 3090 C CA . LYS B 1 132 ? -10.922 37.469 18.359 1 56.78 132 LYS B CA 1
ATOM 3091 C C . LYS B 1 132 ? -9.57 36.906 17.953 1 56.78 132 LYS B C 1
ATOM 3093 O O . LYS B 1 132 ? -9.023 37.281 16.922 1 56.78 132 LYS B O 1
ATOM 3098 N N . ASP B 1 133 ? -8.859 36.156 18.859 1 57.34 133 ASP B N 1
ATOM 3099 C CA . ASP B 1 133 ? -7.441 35.875 18.656 1 57.34 133 ASP B CA 1
ATOM 3100 C C . ASP B 1 133 ? -7.219 34.406 18.266 1 57.34 133 ASP B C 1
ATOM 3102 O O . ASP B 1 133 ? -6.285 33.781 18.766 1 57.34 133 ASP B O 1
ATOM 3106 N N . LYS B 1 134 ? -8.008 34.094 17.266 1 71.56 134 LYS B N 1
ATOM 3107 C CA . LYS B 1 134 ? -7.859 32.656 17.047 1 71.56 134 LYS B CA 1
ATOM 3108 C C . LYS B 1 134 ? -6.859 32.344 15.93 1 71.56 134 LYS B C 1
ATOM 3110 O O . LYS B 1 134 ? -6.738 33.125 14.984 1 71.56 134 LYS B O 1
ATOM 3115 N N . SER B 1 135 ? -5.812 31.625 16.281 1 83.69 135 SER B N 1
ATOM 3116 C CA . SER B 1 135 ? -4.906 31.125 15.258 1 83.69 135 SER B CA 1
ATOM 3117 C C . SER B 1 135 ? -5.672 30.391 14.156 1 83.69 135 SER B C 1
ATOM 3119 O O . SER B 1 135 ? -6.828 30.016 14.344 1 83.69 135 SER B O 1
ATOM 3121 N N . PHE B 1 136 ? -5.164 30.516 12.953 1 91.5 136 PHE B N 1
ATOM 3122 C CA . PHE B 1 136 ? -5.781 29.844 11.828 1 91.5 136 PHE B CA 1
ATOM 3123 C C . PHE B 1 136 ? -6.105 28.391 12.18 1 91.5 136 PHE B C 1
ATOM 3125 O O . PHE B 1 136 ? -7.168 27.875 11.812 1 91.5 136 PHE B O 1
ATOM 3132 N N . LEU B 1 137 ? -5.219 27.719 12.898 1 90.5 137 LEU B N 1
ATOM 3133 C CA . LEU B 1 137 ? -5.398 26.328 13.25 1 90.5 137 LEU B CA 1
ATOM 3134 C C . LEU B 1 137 ? -6.621 26.141 14.148 1 90.5 137 LEU B C 1
ATOM 3136 O O . LEU B 1 137 ? -7.379 25.188 13.977 1 90.5 137 LEU B O 1
ATOM 3140 N N . ARG B 1 138 ? -6.762 27.031 15.102 1 86 138 ARG B N 1
ATOM 3141 C CA . ARG B 1 138 ? -7.934 26.984 15.969 1 86 138 ARG B CA 1
ATOM 3142 C C . ARG B 1 138 ? -9.219 27.188 15.172 1 86 138 ARG B C 1
ATOM 3144 O O . ARG B 1 138 ? -10.242 26.562 15.453 1 86 138 ARG B O 1
ATOM 3151 N N . LEU B 1 139 ? -9.117 28.094 14.25 1 87.62 139 LEU B N 1
ATOM 3152 C CA . LEU B 1 139 ? -10.25 28.328 13.367 1 87.62 139 LEU B CA 1
ATOM 3153 C C . LEU B 1 139 ? -10.625 27.062 12.602 1 87.62 139 LEU B C 1
ATOM 3155 O O . LEU B 1 139 ? -11.805 26.75 12.461 1 87.62 139 LEU B O 1
ATOM 3159 N N . VAL B 1 140 ? -9.633 26.391 12.102 1 90.75 140 VAL B N 1
ATOM 3160 C CA . VAL B 1 140 ? -9.859 25.172 11.336 1 90.75 140 VAL B CA 1
ATOM 3161 C C . VAL B 1 140 ? -10.539 24.125 12.211 1 90.75 140 VAL B C 1
ATOM 3163 O O . VAL B 1 140 ? -11.469 23.438 11.773 1 90.75 140 VAL B O 1
ATOM 3166 N N . ILE B 1 141 ? -10.102 23.984 13.43 1 88.12 141 ILE B N 1
ATOM 3167 C CA . ILE B 1 141 ? -10.68 23.016 14.352 1 88.12 141 ILE B CA 1
ATOM 3168 C C . ILE B 1 141 ? -12.156 23.312 14.555 1 88.12 141 ILE B C 1
ATOM 3170 O O . ILE B 1 141 ? -12.992 22.406 14.547 1 88.12 141 ILE B O 1
ATOM 3174 N N . GLU B 1 142 ? -12.438 24.547 14.711 1 86.44 142 GLU B N 1
ATOM 3175 C CA . GLU B 1 142 ? -13.82 24.953 14.898 1 86.44 142 GLU B CA 1
ATOM 3176 C C . GLU B 1 142 ? -14.664 24.656 13.664 1 86.44 142 GLU B C 1
ATOM 3178 O O . GLU B 1 142 ? -15.805 24.219 13.773 1 86.44 142 GLU B O 1
ATOM 3183 N N . LEU B 1 143 ? -14.109 24.984 12.547 1 88 143 LEU B N 1
ATOM 3184 C CA . LEU B 1 143 ? -14.812 24.719 11.297 1 88 143 LEU B CA 1
ATOM 3185 C C . LEU B 1 143 ? -15.039 23.219 11.102 1 88 143 LEU B C 1
ATOM 3187 O O . LEU B 1 143 ? -16.062 22.812 10.555 1 88 143 LEU B O 1
ATOM 3191 N N . GLU B 1 144 ? -14.094 22.422 11.5 1 88.12 144 GLU B N 1
ATOM 3192 C CA . GLU B 1 144 ? -14.234 20.969 11.438 1 88.12 144 GLU B CA 1
ATOM 3193 C C . GLU B 1 144 ? -15.352 20.484 12.352 1 88.12 144 GLU B C 1
ATOM 3195 O O . GLU B 1 144 ? -16.109 19.578 11.992 1 88.12 144 GLU B O 1
ATOM 3200 N N . LYS B 1 145 ? -15.406 21.062 13.508 1 84.38 145 LYS B N 1
ATOM 3201 C CA . LYS B 1 145 ? -16.453 20.688 14.461 1 84.38 145 LYS B CA 1
ATOM 3202 C C . LYS B 1 145 ? -17.828 20.984 13.891 1 84.38 145 LYS B C 1
ATOM 3204 O O . LYS B 1 145 ? -18.797 20.266 14.18 1 84.38 145 LYS B O 1
ATOM 3209 N N . LEU B 1 146 ? -17.875 22.016 13.078 1 84.5 146 LEU B N 1
ATOM 3210 C CA . LEU B 1 146 ? -19.141 22.391 12.461 1 84.5 146 LEU B CA 1
ATOM 3211 C C . LEU B 1 146 ? -19.344 21.656 11.141 1 84.5 146 LEU B C 1
ATOM 3213 O O . LEU B 1 146 ? -20.328 21.891 10.438 1 84.5 146 LEU B O 1
ATOM 3217 N N . ASN B 1 147 ? -18.438 20.828 10.766 1 86.88 147 ASN B N 1
ATOM 3218 C CA . ASN B 1 147 ? -18.484 20.031 9.539 1 86.88 147 ASN B CA 1
ATOM 3219 C C . ASN B 1 147 ? -18.484 20.922 8.297 1 86.88 147 ASN B C 1
ATOM 3221 O O . ASN B 1 147 ? -19.141 20.594 7.305 1 86.88 147 ASN B O 1
ATOM 3225 N N . LEU B 1 148 ? -17.906 22.016 8.43 1 86.62 148 LEU B N 1
ATOM 3226 C CA . LEU B 1 148 ? -17.828 22.922 7.285 1 86.62 148 LEU B CA 1
ATOM 3227 C C . LEU B 1 148 ? -16.547 22.672 6.492 1 86.62 148 LEU B C 1
ATOM 3229 O O . LEU B 1 148 ? -16.469 23 5.305 1 86.62 148 LEU B O 1
ATOM 3233 N N . VAL B 1 149 ? -15.586 22.203 7.156 1 90.06 149 VAL B N 1
ATOM 3234 C CA . VAL B 1 149 ? -14.312 21.906 6.512 1 90.06 149 VAL B CA 1
ATOM 3235 C C . VAL B 1 149 ? -13.93 20.453 6.766 1 90.06 149 VAL B C 1
ATOM 3237 O O . VAL B 1 149 ? -14.117 19.938 7.871 1 90.06 149 VAL B O 1
ATOM 3240 N N . ALA B 1 150 ? -13.516 19.797 5.785 1 89.56 150 ALA B N 1
ATOM 3241 C CA . ALA B 1 150 ? -13.047 18.422 5.824 1 89.56 150 ALA B CA 1
ATOM 3242 C C . ALA B 1 150 ? -11.945 18.188 4.793 1 89.56 150 ALA B C 1
ATOM 3244 O O . ALA B 1 150 ? -11.734 19 3.898 1 89.56 150 ALA B O 1
ATOM 3245 N N . PRO B 1 151 ? -11.195 17.188 4.965 1 88.75 151 PRO B N 1
ATOM 3246 C CA . PRO B 1 151 ? -10.125 16.906 3.998 1 88.75 151 PRO B CA 1
ATOM 3247 C C . PRO B 1 151 ? -10.633 16.875 2.557 1 88.75 151 PRO B C 1
ATOM 3249 O O . PRO B 1 151 ? -9.891 17.219 1.633 1 88.75 151 PRO B O 1
ATOM 3252 N N . ASN B 1 152 ? -11.875 16.469 2.402 1 87.69 152 ASN B N 1
ATOM 3253 C CA . ASN B 1 152 ? -12.445 16.391 1.061 1 87.69 152 ASN B CA 1
ATOM 3254 C C . ASN B 1 152 ? -13.344 17.578 0.76 1 87.69 152 ASN B C 1
ATOM 3256 O O . ASN B 1 152 ? -14.023 17.609 -0.271 1 87.69 152 ASN B O 1
ATOM 3260 N N . GLN B 1 153 ? -13.445 18.469 1.65 1 91.06 153 GLN B N 1
ATOM 3261 C CA . GLN B 1 153 ? -14.297 19.641 1.495 1 91.06 153 GLN B CA 1
ATOM 3262 C C . GLN B 1 153 ? -13.547 20.906 1.875 1 91.06 153 GLN B C 1
ATOM 3264 O O . GLN B 1 153 ? -13.602 21.344 3.025 1 91.06 153 GLN B O 1
ATOM 3269 N N . LEU B 1 154 ? -12.93 21.531 0.974 1 94.06 154 LEU B N 1
ATOM 3270 C CA . LEU B 1 154 ? -12.109 22.703 1.251 1 94.06 154 LEU B CA 1
ATOM 3271 C C . LEU B 1 154 ? -12.578 23.891 0.429 1 94.06 154 LEU B C 1
ATOM 3273 O O . LEU B 1 154 ? -11.859 24.891 0.319 1 94.06 154 LEU B O 1
ATOM 3277 N N . ASP B 1 155 ? -13.797 23.828 -0.046 1 91.56 155 ASP B N 1
ATOM 3278 C CA . ASP B 1 155 ? -14.312 24.891 -0.919 1 91.56 155 ASP B CA 1
ATOM 3279 C C . ASP B 1 155 ? -14.477 26.203 -0.16 1 91.56 155 ASP B C 1
ATO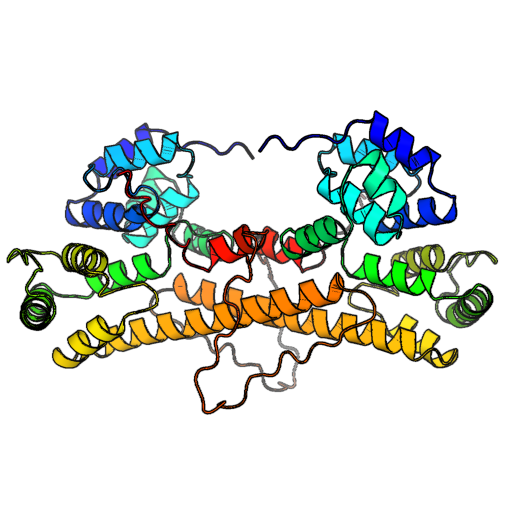M 3281 O O . ASP B 1 155 ? -14.203 27.266 -0.702 1 91.56 155 ASP B O 1
ATOM 3285 N N . LEU B 1 156 ? -14.922 26.062 1.069 1 90.88 156 LEU B N 1
ATOM 3286 C CA . LEU B 1 156 ? -15.133 27.266 1.886 1 90.88 156 LEU B CA 1
ATOM 3287 C C . LEU B 1 156 ? -13.828 28.016 2.094 1 90.88 156 LEU B C 1
ATOM 3289 O O . LEU B 1 156 ? -13.773 29.234 1.895 1 90.88 156 LEU B O 1
ATOM 3293 N N . ILE B 1 157 ? -12.773 27.297 2.455 1 92.19 157 ILE B N 1
ATOM 3294 C CA . ILE B 1 157 ? -11.477 27.906 2.719 1 92.19 157 ILE B CA 1
ATOM 3295 C C . ILE B 1 157 ? -10.914 28.5 1.43 1 92.19 157 ILE B C 1
ATOM 3297 O O . ILE B 1 157 ? -10.32 29.578 1.442 1 92.19 157 ILE B O 1
ATOM 3301 N N . GLU B 1 158 ? -11.125 27.812 0.351 1 93.75 158 GLU B N 1
ATOM 3302 C CA . GLU B 1 158 ? -10.68 28.312 -0.944 1 93.75 158 GLU B CA 1
ATOM 3303 C C . GLU B 1 158 ? -11.344 29.656 -1.271 1 93.75 158 GLU B C 1
ATOM 3305 O O . GLU B 1 158 ? -10.68 30.578 -1.729 1 93.75 158 GLU B O 1
ATOM 3310 N N . ASN B 1 159 ? -12.625 29.703 -1.053 1 91.88 159 ASN B N 1
ATOM 3311 C CA . ASN B 1 159 ? -13.375 30.922 -1.312 1 91.88 159 ASN B CA 1
ATOM 3312 C C . ASN B 1 159 ? -12.875 32.062 -0.443 1 91.88 159 ASN B C 1
ATOM 3314 O O . ASN B 1 159 ? -12.797 33.219 -0.903 1 91.88 159 ASN B O 1
ATOM 3318 N N . CYS B 1 160 ? -12.586 31.75 0.771 1 91.94 160 CYS B N 1
ATOM 3319 C CA . CYS B 1 160 ? -12.055 32.781 1.671 1 91.94 160 CYS B CA 1
ATOM 3320 C C . CYS B 1 160 ? -10.711 33.281 1.171 1 91.94 160 CYS B C 1
ATOM 3322 O O . CYS B 1 160 ? -10.469 34.5 1.18 1 91.94 160 CYS B O 1
ATOM 3324 N N . PHE B 1 161 ? -9.867 32.375 0.745 1 94.5 161 PHE B N 1
ATOM 3325 C CA . PHE B 1 161 ? -8.562 32.781 0.25 1 94.5 161 PHE B CA 1
ATOM 3326 C C . PHE B 1 161 ? -8.688 33.594 -1.045 1 94.5 161 PHE B C 1
ATOM 3328 O O . PHE B 1 161 ? -7.887 34.469 -1.313 1 94.5 161 PHE B O 1
ATOM 3335 N N . ARG B 1 162 ? -9.664 33.25 -1.824 1 93.5 162 ARG B N 1
ATOM 3336 C CA . ARG B 1 162 ? -9.945 34.031 -3.021 1 93.5 162 ARG B CA 1
ATOM 3337 C C . ARG B 1 162 ? -10.32 35.469 -2.662 1 93.5 162 ARG B C 1
ATOM 3339 O O . ARG B 1 162 ? -9.883 36.406 -3.322 1 93.5 162 ARG B O 1
ATOM 3346 N N . ASN B 1 163 ? -11.086 35.562 -1.65 1 91.5 163 ASN B N 1
ATOM 3347 C CA . ASN B 1 163 ? -11.547 36.875 -1.202 1 91.5 163 ASN B CA 1
ATOM 3348 C C . ASN B 1 163 ? -10.391 37.719 -0.669 1 91.5 163 ASN B C 1
ATOM 3350 O O . ASN B 1 163 ? -10.398 38.938 -0.804 1 91.5 163 ASN B O 1
ATOM 3354 N N . ILE B 1 164 ? -9.391 37.125 -0.127 1 92.12 164 ILE B N 1
ATOM 3355 C CA . ILE B 1 164 ? -8.258 37.875 0.419 1 92.12 164 ILE B CA 1
ATOM 3356 C C . ILE B 1 164 ? -7.117 37.875 -0.598 1 92.12 164 ILE B C 1
ATOM 3358 O O . ILE B 1 164 ? -6.016 38.344 -0.293 1 92.12 164 ILE B O 1
ATOM 3362 N N . HIS B 1 165 ? -7.328 37.344 -1.795 1 92.69 165 HIS B N 1
ATOM 3363 C CA . HIS B 1 165 ? -6.43 37.406 -2.941 1 92.69 165 HIS B CA 1
ATOM 3364 C C . HIS B 1 165 ? -5.137 36.625 -2.668 1 92.69 165 HIS B C 1
ATOM 3366 O O . HIS B 1 165 ? -4.047 37.125 -2.988 1 92.69 165 HIS B O 1
ATOM 3372 N N . ARG B 1 166 ? -5.227 35.625 -2.012 1 93.62 166 ARG B N 1
ATOM 3373 C CA . ARG B 1 166 ? -4.082 34.75 -1.801 1 93.62 166 ARG B CA 1
ATOM 3374 C C . ARG B 1 166 ? -4.141 33.531 -2.736 1 93.62 166 ARG B C 1
ATOM 3376 O O . ARG B 1 166 ? -4.477 32.438 -2.311 1 93.62 166 ARG B O 1
ATOM 3383 N N . ILE B 1 167 ? -3.631 33.75 -3.9 1 93.06 167 ILE B N 1
ATOM 3384 C CA . ILE B 1 167 ? -3.682 32.75 -4.957 1 93.06 167 ILE B CA 1
ATOM 3385 C C . ILE B 1 167 ? -2.688 31.625 -4.648 1 93.06 167 ILE B C 1
ATOM 3387 O O . ILE B 1 167 ? -2.904 30.469 -5.031 1 93.06 167 ILE B O 1
ATOM 3391 N N . ASP B 1 168 ? -1.607 32.062 -4.055 1 92.69 168 ASP B N 1
ATOM 3392 C CA . ASP B 1 168 ? -0.591 31.062 -3.703 1 92.69 168 ASP B CA 1
ATOM 3393 C C . ASP B 1 168 ? -1.181 29.953 -2.834 1 92.69 168 ASP B C 1
ATOM 3395 O O . ASP B 1 168 ? -0.936 28.766 -3.076 1 92.69 168 ASP B O 1
ATOM 3399 N N . LEU B 1 169 ? -2.008 30.312 -1.909 1 93.75 169 LEU B N 1
ATOM 3400 C CA . LEU B 1 169 ? -2.6 29.344 -1.003 1 93.75 169 LEU B CA 1
ATOM 3401 C C . LEU B 1 169 ? -3.664 28.516 -1.715 1 93.75 169 LEU B C 1
ATOM 3403 O O . LEU B 1 169 ? -3.84 27.328 -1.417 1 93.75 169 LEU B O 1
ATOM 3407 N N . ILE B 1 170 ? -4.309 29.141 -2.611 1 94.62 170 ILE B N 1
ATOM 3408 C CA . ILE B 1 170 ? -5.301 28.422 -3.4 1 94.62 170 ILE B CA 1
ATOM 3409 C C . ILE B 1 170 ? -4.609 27.328 -4.227 1 94.62 170 ILE B C 1
ATOM 3411 O O . ILE B 1 170 ? -5.117 26.219 -4.348 1 94.62 170 ILE B O 1
ATOM 3415 N N . LYS B 1 171 ? -3.537 27.734 -4.781 1 93.94 171 LYS B N 1
ATOM 3416 C CA . LYS B 1 171 ? -2.779 26.781 -5.578 1 93.94 171 LYS B CA 1
ATOM 3417 C C . LYS B 1 171 ? -2.328 25.594 -4.727 1 93.94 171 LYS B C 1
ATOM 3419 O O . LYS B 1 171 ? -2.322 24.453 -5.191 1 93.94 171 LYS B O 1
ATOM 3424 N N . LYS B 1 172 ? -1.944 25.906 -3.564 1 92.5 172 LYS B N 1
ATOM 3425 C CA . LYS B 1 172 ? -1.535 24.844 -2.654 1 92.5 172 LYS B CA 1
ATOM 3426 C C . LYS B 1 172 ? -2.695 23.891 -2.361 1 92.5 172 LYS B C 1
ATOM 3428 O O . LYS B 1 172 ? -2.514 22.672 -2.33 1 92.5 172 LYS B O 1
ATOM 3433 N N . ILE B 1 173 ? -3.842 24.406 -2.15 1 94.69 173 ILE B N 1
ATOM 3434 C CA . ILE B 1 173 ? -5.031 23.609 -1.879 1 94.69 173 ILE B CA 1
ATOM 3435 C C . ILE B 1 173 ? -5.395 22.781 -3.115 1 94.69 173 ILE B C 1
ATOM 3437 O O . ILE B 1 173 ? -5.75 21.609 -3.008 1 94.69 173 ILE B O 1
ATOM 3441 N N . GLU B 1 174 ? -5.285 23.375 -4.262 1 93.44 174 GLU B N 1
ATOM 3442 C CA . GLU B 1 174 ? -5.578 22.688 -5.512 1 93.44 174 GLU B CA 1
ATOM 3443 C C . GLU B 1 174 ? -4.617 21.516 -5.73 1 93.44 174 GLU B C 1
ATOM 3445 O O . GLU B 1 174 ? -5.023 20.453 -6.199 1 93.44 174 GLU B O 1
ATOM 3450 N N . LYS B 1 175 ? -3.438 21.797 -5.477 1 92.38 175 LYS B N 1
ATOM 3451 C CA . LYS B 1 175 ? -2.449 20.734 -5.582 1 92.38 175 LYS B CA 1
ATOM 3452 C C . LYS B 1 175 ? -2.801 19.562 -4.66 1 92.38 175 LYS B C 1
ATOM 3454 O O . LYS B 1 175 ? -2.727 18.406 -5.066 1 92.38 175 LYS B O 1
ATOM 3459 N N . TYR B 1 176 ? -3.123 19.922 -3.488 1 90.31 176 TYR B N 1
ATOM 3460 C CA . TYR B 1 176 ? -3.555 18.922 -2.529 1 90.31 176 TYR B CA 1
ATOM 3461 C C . TYR B 1 176 ? -4.727 18.109 -3.076 1 90.31 176 TYR B C 1
ATOM 3463 O O . TYR B 1 176 ? -4.734 16.875 -3.002 1 90.31 176 TYR B O 1
ATOM 3471 N N . LYS B 1 177 ? -5.652 18.797 -3.617 1 92.5 177 LYS B N 1
ATOM 3472 C CA . LYS B 1 177 ? -6.836 18.156 -4.168 1 92.5 177 LYS B CA 1
ATOM 3473 C C . LYS B 1 177 ? -6.469 17.234 -5.336 1 92.5 177 LYS B C 1
ATOM 3475 O O . LYS B 1 177 ? -6.977 16.125 -5.438 1 92.5 177 LYS B O 1
ATOM 3480 N N . GLN B 1 178 ? -5.656 17.688 -6.195 1 92.25 178 GLN B N 1
ATOM 3481 C CA . GLN B 1 178 ? -5.246 16.922 -7.363 1 92.25 178 GLN B CA 1
ATOM 3482 C C . GLN B 1 178 ? -4.496 15.656 -6.953 1 92.25 178 GLN B C 1
ATOM 3484 O O . GLN B 1 178 ? -4.707 14.586 -7.531 1 92.25 178 GLN B O 1
ATOM 3489 N N . GLU B 1 179 ? -3.637 15.844 -6.055 1 89.25 179 GLU B N 1
ATOM 3490 C CA . GLU B 1 179 ? -2.883 14.695 -5.566 1 89.25 179 GLU B CA 1
ATOM 3491 C C . GLU B 1 179 ? -3.809 13.656 -4.938 1 89.25 179 GLU B C 1
ATOM 3493 O O . GLU B 1 179 ? -3.613 12.453 -5.117 1 89.25 179 GLU B O 1
ATOM 3498 N N . GLY B 1 180 ? -4.746 14.148 -4.219 1 86.75 180 GLY B N 1
ATOM 3499 C CA . GLY B 1 180 ? -5.738 13.242 -3.658 1 86.75 180 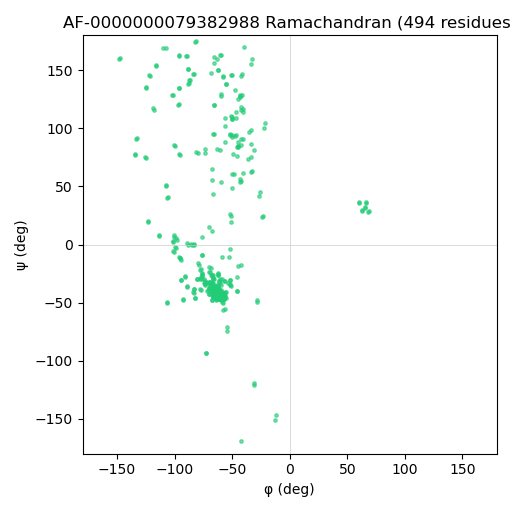GLY B CA 1
ATOM 3500 C C . GLY B 1 180 ? -6.508 12.469 -4.715 1 86.75 180 GLY B C 1
ATOM 3501 O O . GLY B 1 180 ? -6.746 11.273 -4.562 1 86.75 180 GLY B O 1
ATOM 3502 N N . LYS B 1 181 ? -6.859 13.164 -5.738 1 89.31 181 LYS B N 1
ATOM 3503 C CA . LYS B 1 181 ? -7.594 12.531 -6.828 1 89.31 181 LYS B CA 1
ATOM 3504 C C . LYS B 1 181 ? -6.754 11.453 -7.5 1 89.31 181 LYS B C 1
ATOM 3506 O O . LYS B 1 181 ? -7.266 10.383 -7.844 1 89.31 181 LYS B O 1
ATOM 3511 N N . ILE B 1 182 ? -5.504 11.734 -7.723 1 87.81 182 ILE B N 1
ATOM 3512 C CA . ILE B 1 182 ? -4.598 10.773 -8.336 1 87.81 182 ILE B CA 1
ATOM 3513 C C . ILE B 1 182 ? -4.5 9.516 -7.465 1 87.81 182 ILE B C 1
ATOM 3515 O O . ILE B 1 182 ? -4.586 8.398 -7.969 1 87.81 182 ILE B O 1
ATOM 3519 N N . LEU B 1 183 ? -4.316 9.703 -6.211 1 84.38 183 LEU B N 1
ATOM 3520 C CA . LEU B 1 183 ? -4.176 8.586 -5.289 1 84.38 183 LEU B CA 1
ATOM 3521 C C . LEU B 1 183 ? -5.449 7.75 -5.242 1 84.38 183 LEU B C 1
ATOM 3523 O O . LEU B 1 183 ? -5.395 6.52 -5.254 1 84.38 183 LEU B O 1
ATOM 3527 N N . LEU B 1 184 ? -6.582 8.461 -5.227 1 83.44 184 LEU B N 1
ATOM 3528 C CA . LEU B 1 184 ? -7.855 7.75 -5.219 1 83.44 184 LEU B CA 1
ATOM 3529 C C . LEU B 1 184 ? -8.031 6.934 -6.492 1 83.44 184 LEU B C 1
ATOM 3531 O O . LEU B 1 184 ? -8.469 5.781 -6.441 1 83.44 184 LEU B O 1
ATOM 3535 N N . HIS B 1 185 ? -7.742 7.543 -7.578 1 88.19 185 HIS B N 1
ATOM 3536 C CA . HIS B 1 185 ? -7.828 6.832 -8.852 1 88.19 185 HIS B CA 1
ATOM 3537 C C . HIS B 1 185 ? -6.945 5.586 -8.844 1 88.19 185 HIS B C 1
ATOM 3539 O O . HIS B 1 185 ? -7.367 4.52 -9.297 1 88.19 185 HIS B O 1
ATOM 3545 N N . CYS B 1 186 ? -5.707 5.723 -8.398 1 82.5 186 CYS B N 1
ATOM 3546 C CA . CYS B 1 186 ? -4.793 4.59 -8.297 1 82.5 186 CYS B CA 1
ATOM 3547 C C . CYS B 1 186 ? -5.363 3.506 -7.398 1 82.5 186 CYS B C 1
ATOM 3549 O O . CYS B 1 186 ? -5.297 2.32 -7.727 1 82.5 186 CYS B O 1
ATOM 3551 N N . LEU B 1 187 ? -5.879 3.916 -6.336 1 80.19 187 LEU B N 1
ATOM 3552 C CA . LEU B 1 187 ? -6.441 2.957 -5.391 1 80.19 187 LEU B CA 1
ATOM 3553 C C . LEU B 1 187 ? -7.566 2.156 -6.035 1 80.19 187 LEU B C 1
ATOM 3555 O O . LEU B 1 187 ? -7.637 0.935 -5.875 1 80.19 187 LEU B O 1
ATOM 3559 N N . VAL B 1 188 ? -8.391 2.787 -6.734 1 82.5 188 VAL B N 1
ATOM 3560 C CA . VAL B 1 188 ? -9.508 2.129 -7.398 1 82.5 188 VAL B CA 1
ATOM 3561 C C . VAL B 1 188 ? -8.984 1.127 -8.422 1 82.5 188 VAL B C 1
ATOM 3563 O O . VAL B 1 188 ? -9.484 0.005 -8.516 1 82.5 188 VAL B O 1
ATOM 3566 N N . LEU B 1 189 ? -7.973 1.509 -9.172 1 83.75 189 LEU B N 1
ATOM 3567 C CA . LEU B 1 189 ? -7.391 0.628 -10.18 1 83.75 189 LEU B CA 1
ATOM 3568 C C . LEU B 1 189 ? -6.746 -0.591 -9.531 1 83.75 189 LEU B C 1
ATOM 3570 O O . LEU B 1 189 ? -6.906 -1.715 -10.016 1 83.75 189 LEU B O 1
ATOM 3574 N N . ILE B 1 190 ? -6.086 -0.414 -8.5 1 80.19 190 ILE B N 1
ATOM 3575 C CA . ILE B 1 190 ? -5.387 -1.491 -7.809 1 80.19 190 ILE B CA 1
ATOM 3576 C C . ILE B 1 190 ? -6.402 -2.488 -7.254 1 80.19 190 ILE B C 1
ATOM 3578 O O . ILE B 1 190 ? -6.23 -3.701 -7.391 1 80.19 190 ILE B O 1
ATOM 3582 N N . VAL B 1 191 ? -7.477 -1.959 -6.668 1 78.38 191 VAL B N 1
ATOM 3583 C CA . VAL B 1 191 ? -8.516 -2.824 -6.113 1 78.38 191 VAL B CA 1
ATOM 3584 C C . VAL B 1 191 ? -9.172 -3.619 -7.234 1 78.38 191 VAL B C 1
ATOM 3586 O O . VAL B 1 191 ? -9.484 -4.801 -7.07 1 78.38 191 VAL B O 1
ATOM 3589 N N . ARG B 1 192 ? -9.398 -2.955 -8.336 1 81 192 ARG B N 1
ATOM 3590 C CA . ARG B 1 192 ? -10.016 -3.629 -9.469 1 81 192 ARG B CA 1
ATOM 3591 C C . ARG B 1 192 ? -9.141 -4.781 -9.969 1 81 192 ARG B C 1
ATOM 3593 O O . ARG B 1 192 ? -9.648 -5.867 -10.258 1 81 192 ARG B O 1
ATOM 3600 N N . VAL B 1 193 ? -7.859 -4.559 -10.086 1 82.19 193 VAL B N 1
ATOM 3601 C CA . VAL B 1 193 ? -6.922 -5.582 -10.539 1 82.19 193 VAL B CA 1
ATOM 3602 C C . VAL B 1 193 ? -6.902 -6.738 -9.539 1 82.19 193 VAL B C 1
ATOM 3604 O O . VAL B 1 193 ? -6.941 -7.906 -9.93 1 82.19 193 VAL B O 1
ATOM 3607 N N . ARG B 1 194 ? -6.895 -6.477 -8.258 1 75.62 194 ARG B N 1
ATOM 3608 C CA . ARG B 1 194 ? -6.84 -7.508 -7.227 1 75.62 194 ARG B CA 1
ATOM 3609 C C . ARG B 1 194 ? -8.109 -8.352 -7.234 1 75.62 194 ARG B C 1
ATOM 3611 O O . ARG B 1 194 ? -8.047 -9.57 -7.035 1 75.62 194 ARG B O 1
ATOM 3618 N N . CYS B 1 195 ? -9.203 -7.699 -7.484 1 74 195 CYS B N 1
ATOM 3619 C CA . CYS B 1 195 ? -10.469 -8.422 -7.543 1 74 195 CYS B CA 1
ATOM 3620 C C . CYS B 1 195 ? -10.523 -9.328 -8.766 1 74 195 CYS B C 1
ATOM 3622 O O . CYS B 1 195 ? -11.086 -10.422 -8.703 1 74 195 CYS B O 1
ATOM 3624 N N . SER B 1 196 ? -9.945 -8.938 -9.797 1 75.88 196 SER B N 1
ATOM 3625 C CA . SER B 1 196 ? -9.93 -9.727 -11.023 1 75.88 196 SER B CA 1
ATOM 3626 C C . SER B 1 196 ? -9.078 -10.984 -10.859 1 75.88 196 SER B C 1
ATOM 3628 O O . SER B 1 196 ? -9.383 -12.023 -11.438 1 75.88 196 SER B O 1
ATOM 3630 N N . LEU B 1 197 ? -8.016 -10.914 -10.062 1 71.44 197 LEU B N 1
ATOM 3631 C CA . LEU B 1 197 ? -7.105 -12.039 -9.867 1 71.44 197 LEU B CA 1
ATOM 3632 C C . LEU B 1 197 ? -7.754 -13.109 -8.992 1 71.44 197 LEU B C 1
ATOM 3634 O O . LEU B 1 197 ? -7.332 -14.266 -9.008 1 71.44 197 LEU B O 1
ATOM 3638 N N . THR B 1 198 ? -8.602 -12.766 -8.07 1 67.44 198 THR B N 1
ATOM 3639 C CA . THR B 1 198 ? -9.242 -13.727 -7.188 1 67.44 198 THR B CA 1
ATOM 3640 C C . THR B 1 198 ? -10.469 -14.336 -7.855 1 67.44 198 THR B C 1
ATOM 3642 O O . THR B 1 198 ? -10.891 -15.445 -7.504 1 67.44 198 THR B O 1
ATOM 3645 N N . LYS B 1 199 ? -11.266 -13.445 -8.578 1 57.31 199 LYS B N 1
ATOM 3646 C CA . LYS B 1 199 ? -12.492 -13.977 -9.18 1 57.31 199 LYS B CA 1
ATOM 3647 C C . LYS B 1 199 ? -12.18 -14.844 -10.391 1 57.31 199 LYS B C 1
ATOM 3649 O O . LYS B 1 199 ? -11.555 -14.383 -11.352 1 57.31 199 LYS B O 1
ATOM 3654 N N . ASP B 1 200 ? -11.766 -16.078 -10.508 1 46.06 200 ASP B N 1
ATOM 3655 C CA . ASP B 1 200 ? -11.875 -16.984 -11.648 1 46.06 200 ASP B CA 1
ATOM 3656 C C . ASP B 1 200 ? -12.828 -16.438 -12.703 1 46.06 200 ASP B C 1
ATOM 3658 O O . ASP B 1 200 ? -13.594 -15.5 -12.438 1 46.06 200 ASP B O 1
ATOM 3662 N N . LYS B 1 201 ? -13.797 -17.5 -13.656 1 36.62 201 LYS B N 1
ATOM 3663 C CA . LYS B 1 201 ? -14.555 -17.469 -14.906 1 36.62 201 LYS B CA 1
ATOM 3664 C C . LYS B 1 201 ? -15.578 -16.328 -14.898 1 36.62 201 LYS B C 1
ATOM 3666 O O . LYS B 1 201 ? -16 -15.867 -15.961 1 36.62 201 LYS B O 1
ATOM 3671 N N . ALA B 1 202 ? -16.781 -16.375 -14.148 1 29.98 202 ALA B N 1
ATOM 3672 C CA . ALA B 1 202 ? -18 -15.984 -14.844 1 29.98 202 ALA B CA 1
ATOM 3673 C C . ALA B 1 202 ? -18.047 -14.469 -15.062 1 29.98 202 ALA B C 1
ATOM 3675 O O . ALA B 1 202 ? -18.281 -14.008 -16.188 1 29.98 202 ALA B O 1
ATOM 3676 N N . THR B 1 203 ? -18.703 -13.664 -14.109 1 28 203 THR B N 1
ATOM 3677 C CA . THR B 1 203 ? -19.516 -12.492 -14.438 1 28 203 THR B CA 1
ATOM 3678 C C . THR B 1 203 ? -18.625 -11.273 -14.672 1 28 203 THR B C 1
ATOM 3680 O O . THR B 1 203 ? -17.891 -10.852 -13.773 1 28 203 THR B O 1
ATOM 3683 N N . SER B 1 204 ? -18.031 -11.172 -15.844 1 31.23 204 SER B N 1
ATOM 3684 C CA . SER B 1 204 ? -17.578 -9.938 -16.484 1 31.23 204 SER B CA 1
ATOM 3685 C C . SER B 1 204 ? -18.359 -8.734 -15.969 1 31.23 204 SER B C 1
ATOM 3687 O O . SER B 1 204 ? -19.422 -8.414 -16.5 1 31.23 204 SER B O 1
ATOM 3689 N N . GLN B 1 205 ? -18.969 -8.625 -14.852 1 27.27 205 GLN B N 1
ATOM 3690 C CA . GLN B 1 205 ? -19.797 -7.469 -14.562 1 27.27 205 GLN B CA 1
ATOM 3691 C C . GLN B 1 205 ? -19.141 -6.172 -15.016 1 27.27 205 GLN B C 1
ATOM 3693 O O . GLN B 1 205 ? -17.922 -6.027 -14.922 1 27.27 205 GLN B O 1
ATOM 3698 N N . SER B 1 206 ? -19.828 -5.434 -15.977 1 27.45 206 SER B N 1
ATOM 3699 C CA . SER B 1 206 ? -20 -4.07 -16.469 1 27.45 206 SER B CA 1
ATOM 3700 C C . SER B 1 206 ? -19.703 -3.053 -15.367 1 27.45 206 SER B C 1
ATOM 3702 O O . SER B 1 206 ? -20.484 -2.904 -14.422 1 27.45 206 SER B O 1
ATOM 3704 N N . ILE B 1 207 ? -18.844 -3.143 -14.742 1 28.8 207 ILE B N 1
ATOM 3705 C CA . ILE B 1 207 ? -18.766 -1.884 -14.008 1 28.8 207 ILE B CA 1
ATOM 3706 C C . ILE B 1 207 ? -19.094 -0.72 -14.938 1 28.8 207 ILE B C 1
ATOM 3708 O O . ILE B 1 207 ? -18.328 -0.412 -15.852 1 28.8 207 ILE B O 1
ATOM 3712 N N . PHE B 1 208 ? -20.469 -0.75 -15.531 1 25.36 208 PHE B N 1
ATOM 3713 C CA . PHE B 1 208 ? -21.188 0.389 -16.094 1 25.36 208 PHE B CA 1
ATOM 3714 C C . PHE B 1 208 ? -20.797 1.679 -15.383 1 25.36 208 PHE B C 1
ATOM 3716 O O . PHE B 1 208 ? -20.938 1.793 -14.164 1 25.36 208 PHE B O 1
ATOM 3723 N N . VAL B 1 209 ? -19.797 2.184 -15.734 1 26.23 209 VAL B N 1
ATOM 3724 C CA . VAL B 1 209 ? -19.797 3.637 -15.602 1 26.23 209 VAL B CA 1
ATOM 3725 C C . VAL B 1 209 ? -21.188 4.188 -15.914 1 26.23 209 VAL B C 1
ATOM 3727 O O . VAL B 1 209 ? -21.703 4.004 -17.016 1 26.23 209 VAL B O 1
ATOM 3730 N N . ASP B 1 210 ? -22.234 4 -14.953 1 26.08 210 ASP B N 1
ATOM 3731 C CA . ASP B 1 210 ? -23.484 4.738 -15.055 1 26.08 210 ASP B CA 1
ATOM 3732 C C . ASP B 1 210 ? -23.297 6.02 -15.867 1 26.08 210 ASP B C 1
ATOM 3734 O O . ASP B 1 210 ? -22.391 6.809 -15.594 1 26.08 210 ASP B O 1
ATOM 3738 N N . ARG B 1 211 ? -23.688 6.012 -17.156 1 24.28 211 ARG B N 1
ATOM 3739 C CA . ARG B 1 211 ? -24.312 7.168 -17.797 1 24.28 211 ARG B CA 1
ATOM 3740 C C . ARG B 1 211 ? -25.172 7.945 -16.797 1 24.28 211 ARG B C 1
ATOM 3742 O O . ARG B 1 211 ? -25.688 7.371 -15.844 1 24.28 211 ARG B O 1
ATOM 3749 N N . PRO B 1 212 ? -25.422 9.305 -17.031 1 24.14 212 PRO B N 1
ATOM 3750 C CA . PRO B 1 212 ? -26.312 10.172 -16.25 1 24.14 212 PRO B CA 1
ATOM 3751 C C . PRO B 1 212 ? -27.703 9.562 -16.047 1 24.14 212 PRO B C 1
ATOM 3753 O O . PRO B 1 212 ? -28.453 9.367 -17 1 24.14 212 PRO B O 1
ATOM 3756 N N . PRO B 1 213 ? -27.938 8.359 -15.398 1 23.58 213 PRO B N 1
ATOM 3757 C CA . PRO B 1 213 ? -29.375 8.086 -15.281 1 23.58 213 PRO B CA 1
ATOM 3758 C C . PRO B 1 213 ? -30.172 9.305 -14.82 1 23.58 213 PRO B C 1
ATOM 3760 O O . PRO B 1 213 ? -29.609 10.219 -14.211 1 23.58 213 PRO B O 1
ATOM 3763 N N . GLY B 1 214 ? -31.359 9.805 -15.648 1 23.92 214 GLY B N 1
ATOM 3764 C CA . GLY B 1 214 ? -32.469 10.469 -14.984 1 23.92 214 GLY B CA 1
ATOM 3765 C C . GLY B 1 214 ? -32.719 9.969 -13.57 1 23.92 214 GLY B C 1
ATOM 3766 O O . GLY B 1 214 ? -31.859 9.289 -12.992 1 23.92 214 GLY B O 1
ATOM 3767 N N . GLN B 1 215 ? -34.125 9.383 -13.344 1 20.3 215 GLN B N 1
ATOM 3768 C CA . GLN B 1 215 ? -34.875 9.375 -12.086 1 20.3 215 GLN B CA 1
ATOM 3769 C C . GLN B 1 215 ? -34.125 8.531 -11.039 1 20.3 215 GLN B C 1
ATOM 3771 O O . GLN B 1 215 ? -33.375 7.617 -11.375 1 20.3 215 GLN B O 1
ATOM 3776 N N . PRO B 1 216 ? -34.438 8.742 -9.539 1 23.19 216 PRO B N 1
ATOM 3777 C CA . PRO B 1 216 ? -33.938 8.562 -8.18 1 23.19 216 PRO B CA 1
ATOM 3778 C C . PRO B 1 216 ? -33.844 7.094 -7.766 1 23.19 216 PRO B C 1
ATOM 3780 O O . PRO B 1 216 ? -33.594 6.785 -6.602 1 23.19 216 PRO B O 1
ATOM 3783 N N . GLY B 1 217 ? -33.969 6.121 -8.68 1 20.34 217 GLY B N 1
ATOM 3784 C CA . GLY B 1 217 ? -34.406 4.988 -7.891 1 20.34 217 GLY B CA 1
ATOM 3785 C C . GLY B 1 217 ? -33.375 4.484 -6.902 1 20.34 217 GLY B C 1
ATOM 3786 O O . GLY B 1 217 ? -32.188 4.805 -7.023 1 20.34 217 GLY B O 1
ATOM 3787 N N . SER B 1 218 ? -33.781 3.744 -5.734 1 20.41 218 SER B N 1
ATOM 3788 C CA . SER B 1 218 ? -33.312 3.373 -4.41 1 20.41 218 SER B CA 1
ATOM 3789 C C . SER B 1 218 ? -32.125 2.42 -4.504 1 20.41 218 SER B C 1
ATOM 3791 O O . SER B 1 218 ? -32.25 1.316 -5.039 1 20.41 218 SER B O 1
ATOM 3793 N N . CYS B 1 219 ? -31.141 2.707 -5.121 1 22.73 219 CYS B N 1
ATOM 3794 C CA . CYS B 1 219 ? -30.016 1.786 -5.258 1 22.73 219 CYS B CA 1
ATOM 3795 C C . CYS B 1 219 ? -29.656 1.167 -3.916 1 22.73 219 CYS B C 1
ATOM 3797 O O . CYS B 1 219 ? -29.531 1.874 -2.912 1 22.73 219 CYS B O 1
ATOM 3799 N N . PRO B 1 220 ? -29.953 -0.211 -3.686 1 24.39 220 PRO B N 1
ATOM 3800 C CA . PRO B 1 220 ? -29.766 -0.727 -2.328 1 24.39 220 PRO B CA 1
ATOM 3801 C C . PRO B 1 220 ? -28.344 -0.515 -1.812 1 24.39 220 PRO B C 1
ATOM 3803 O O . PRO B 1 220 ? -27.391 -0.58 -2.588 1 24.39 220 PRO B O 1
ATOM 3806 N N . THR B 1 221 ? -28.062 0.455 -0.967 1 22.67 221 THR B N 1
ATOM 3807 C CA . THR B 1 221 ? -27.016 1.119 -0.2 1 22.67 221 THR B CA 1
ATOM 3808 C C . THR B 1 221 ? -26.125 0.095 0.504 1 22.67 221 THR B C 1
ATOM 3810 O O . THR B 1 221 ? -25.094 0.449 1.074 1 22.67 221 THR B O 1
ATOM 3813 N N . SER B 1 222 ? -26.656 -1.148 0.851 1 23.12 222 SER B N 1
ATOM 3814 C CA . SER B 1 222 ? -26.016 -1.767 2.01 1 23.12 222 SER B CA 1
ATOM 3815 C C . SER B 1 222 ? -24.656 -2.35 1.65 1 23.12 222 SER B C 1
ATOM 3817 O O . SER B 1 222 ? -24.156 -3.246 2.334 1 23.12 222 SER B O 1
ATOM 3819 N N . THR B 1 223 ? -24.219 -2.135 0.534 1 25 223 THR B N 1
ATOM 3820 C CA . THR B 1 223 ? -23.062 -2.934 0.166 1 25 223 THR B CA 1
ATOM 3821 C C . THR B 1 223 ? -21.938 -2.744 1.178 1 25 223 THR B C 1
ATOM 3823 O O . THR B 1 223 ? -21.422 -1.636 1.345 1 25 223 THR B O 1
ATOM 3826 N N . ARG B 1 224 ? -21.891 -3.545 2.297 1 23.64 224 ARG B N 1
ATOM 3827 C CA . ARG B 1 224 ? -20.984 -3.73 3.424 1 23.64 224 ARG B CA 1
ATOM 3828 C C . ARG B 1 224 ? -19.547 -3.867 2.951 1 23.64 224 ARG B C 1
ATOM 3830 O O . ARG B 1 224 ? -19.172 -4.871 2.336 1 23.64 224 ARG B O 1
ATOM 3837 N N . PHE B 1 225 ? -19.078 -2.92 2.334 1 26.88 225 PHE B N 1
ATOM 3838 C CA . PHE B 1 225 ? -17.672 -2.855 1.97 1 26.88 225 PHE B CA 1
ATOM 3839 C C . PHE B 1 225 ? -16.781 -3.244 3.15 1 26.88 225 PHE B C 1
ATOM 3841 O O . PHE B 1 225 ? -16.875 -2.641 4.223 1 26.88 225 PHE B O 1
ATOM 3848 N N . SER B 1 226 ? -16.703 -4.543 3.441 1 24.98 226 SER B N 1
ATOM 3849 C CA . SER B 1 226 ? -15.867 -5.027 4.535 1 24.98 226 SER B CA 1
ATOM 3850 C C . SER B 1 226 ? -14.508 -4.328 4.547 1 24.98 226 SER B C 1
ATOM 3852 O O . SER B 1 226 ? -13.984 -3.967 3.494 1 24.98 226 SER B O 1
ATOM 3854 N N . PRO B 1 227 ? -14.086 -3.73 5.738 1 30.33 227 PRO B N 1
ATOM 3855 C CA . PRO B 1 227 ? -12.914 -2.941 6.121 1 30.33 227 PRO B CA 1
ATOM 3856 C C . PRO B 1 227 ? -11.594 -3.609 5.727 1 30.33 227 PRO B C 1
ATOM 3858 O O . PRO B 1 227 ? -10.555 -3.334 6.328 1 30.33 227 PRO B O 1
ATOM 3861 N N . CYS B 1 228 ? -11.617 -4.562 4.766 1 28.25 228 CYS B N 1
ATOM 3862 C CA . CYS B 1 228 ? -10.469 -5.395 4.441 1 28.25 228 CYS B CA 1
ATOM 3863 C C . CYS B 1 228 ? -9.188 -4.57 4.41 1 28.25 228 CYS B C 1
ATOM 3865 O O . CYS B 1 228 ? -9.242 -3.338 4.375 1 28.25 228 CYS B O 1
ATOM 3867 N N . VAL B 1 229 ? -8.039 -5.262 3.863 1 33.22 229 VAL B N 1
ATOM 3868 C CA . VAL B 1 229 ? -6.613 -4.957 3.799 1 33.22 229 VAL B CA 1
ATOM 3869 C C . VAL B 1 229 ? -6.395 -3.646 3.051 1 33.22 229 VAL B C 1
ATOM 3871 O O . VAL B 1 229 ? -5.258 -3.217 2.855 1 33.22 229 VAL B O 1
ATOM 3874 N N . LEU B 1 230 ? -7.355 -3.068 2.408 1 35.75 230 LEU B N 1
ATOM 3875 C CA . LEU B 1 230 ? -7.383 -1.668 1.999 1 3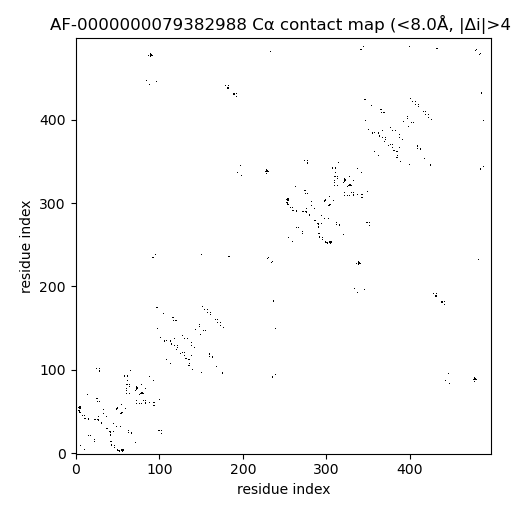5.75 230 LEU B CA 1
ATOM 3876 C C . LEU B 1 230 ? -6.918 -0.762 3.135 1 35.75 230 LEU B C 1
ATOM 3878 O O . LEU B 1 230 ? -6.859 0.459 2.975 1 35.75 230 LEU B O 1
ATOM 3882 N N . TYR B 1 231 ? -6.977 -1.385 4.273 1 35.34 231 TYR B N 1
ATOM 3883 C CA . TYR B 1 231 ? -6.613 -0.618 5.461 1 35.34 231 TYR B CA 1
ATOM 3884 C C . TYR B 1 231 ? -5.199 -0.068 5.34 1 35.34 231 TYR B C 1
ATOM 3886 O O . TYR B 1 231 ? -4.957 1.109 5.617 1 35.34 231 TYR B O 1
ATOM 3894 N N . SER B 1 232 ? -4.309 -1.155 5.102 1 38.38 232 SER B N 1
ATOM 3895 C CA . SER B 1 232 ? -2.955 -0.621 5.223 1 38.38 232 SER B CA 1
ATOM 3896 C C . SER B 1 232 ? -2.65 0.365 4.098 1 38.38 232 SER B C 1
ATOM 3898 O O . SER B 1 232 ? -1.997 1.387 4.324 1 38.38 232 SER B O 1
ATOM 3900 N N . PHE B 1 233 ? -3.037 -0.053 2.881 1 39.81 233 PHE B N 1
ATOM 3901 C CA . PHE B 1 233 ? -2.908 0.945 1.825 1 39.81 233 PHE B CA 1
ATOM 3902 C C . PHE B 1 233 ? -3.832 2.129 2.084 1 39.81 233 PHE B C 1
ATOM 3904 O O . PHE B 1 233 ? -3.453 3.279 1.859 1 39.81 233 PHE B O 1
ATOM 3911 N N . TRP B 1 234 ? -5.121 1.898 2.424 1 39.69 234 TRP B N 1
ATOM 3912 C CA . TRP B 1 234 ? -6.082 2.938 2.781 1 39.69 234 TRP B CA 1
ATOM 3913 C C . TRP B 1 234 ? -5.59 3.742 3.98 1 39.69 234 TRP B C 1
ATOM 3915 O O . TRP B 1 234 ? -5.824 4.953 4.062 1 39.69 234 TRP B O 1
ATOM 3925 N N . GLU B 1 235 ? -5.141 3.018 4.984 1 43.69 235 GLU B N 1
ATOM 3926 C CA . GLU B 1 235 ? -4.574 3.822 6.062 1 43.69 235 GLU B CA 1
ATOM 3927 C C . GLU B 1 235 ? -3.537 4.809 5.527 1 43.69 235 GLU B C 1
ATOM 3929 O O . GLU B 1 235 ? -3.336 5.879 6.109 1 43.69 235 GLU B O 1
ATOM 3934 N N . LEU B 1 236 ? -2.885 4.348 4.562 1 37.41 236 LEU B N 1
ATOM 3935 C CA . LEU B 1 236 ? -1.865 5.258 4.051 1 37.41 236 LEU B CA 1
ATOM 3936 C C . LEU B 1 236 ? -2.504 6.449 3.346 1 37.41 236 LEU B C 1
ATOM 3938 O O . LEU B 1 236 ? -1.922 7.535 3.305 1 37.41 236 LEU B O 1
ATOM 3942 N N . THR B 1 237 ? -3.592 6.141 2.52 1 38.09 237 THR B N 1
ATOM 3943 C CA . THR B 1 237 ? -4.09 7.289 1.773 1 38.09 237 THR B CA 1
ATOM 3944 C C . THR B 1 237 ? -5.418 7.773 2.348 1 38.09 237 THR B C 1
ATOM 3946 O O . THR B 1 237 ? -5.812 8.922 2.127 1 38.09 237 THR B O 1
ATOM 3949 N N . MET B 1 238 ? -6.434 6.895 2.561 1 36.34 238 MET B N 1
ATOM 3950 C CA . MET B 1 238 ? -7.781 7.414 2.779 1 36.34 238 MET B CA 1
ATOM 3951 C C . MET B 1 238 ? -8.023 7.688 4.258 1 36.34 238 MET B C 1
ATOM 3953 O O . MET B 1 238 ? -7.477 7 5.121 1 36.34 238 MET B O 1
ATOM 3957 N N . PRO B 1 239 ? -8.68 8.828 4.555 1 33.28 239 PRO B N 1
ATOM 3958 C CA . PRO B 1 239 ? -9.148 9.234 5.887 1 33.28 239 PRO B CA 1
ATOM 3959 C C . PRO B 1 239 ? -9.953 8.148 6.59 1 33.28 239 PRO B C 1
ATOM 3961 O O . PRO B 1 239 ? -10.703 7.414 5.938 1 33.28 239 PRO B O 1
ATOM 3964 N N . LEU B 1 240 ? -9.477 7.504 7.645 1 31.41 240 LEU B N 1
ATOM 3965 C CA . LEU B 1 240 ? -10.266 6.707 8.578 1 31.41 240 LEU B CA 1
ATOM 3966 C C . LEU B 1 240 ? -11.664 7.293 8.758 1 31.41 240 LEU B C 1
ATOM 3968 O O . LEU B 1 240 ? -11.805 8.484 9.047 1 31.41 240 LEU B O 1
ATOM 3972 N N . LYS B 1 241 ? -12.641 6.812 8.117 1 31.41 241 LYS B N 1
ATOM 3973 C CA . LYS B 1 241 ? -13.984 7.227 8.516 1 31.41 241 LYS B CA 1
ATOM 3974 C C . LYS B 1 241 ? -14.188 7.07 10.016 1 31.41 241 LYS B C 1
ATOM 3976 O O . LYS B 1 241 ? -13.93 5.996 10.57 1 31.41 241 LYS B O 1
ATOM 3981 N N . TYR B 1 242 ? -14.25 8.125 10.75 1 26.77 242 TYR B N 1
ATOM 3982 C CA . TYR B 1 242 ? -14.836 8.242 12.078 1 26.77 242 TYR B CA 1
ATOM 3983 C C . TYR B 1 242 ? -16.188 7.543 12.141 1 26.77 242 TYR B C 1
ATOM 3985 O O . TYR B 1 242 ? -17.109 7.883 11.391 1 26.77 242 TYR B O 1
ATOM 3993 N N . ASP B 1 243 ? -16.188 6.246 12.383 1 29.16 243 ASP B N 1
ATOM 3994 C CA . ASP B 1 243 ? -17.484 5.762 12.859 1 29.16 243 ASP B CA 1
ATOM 3995 C C . ASP B 1 243 ? -18.109 6.746 13.836 1 29.16 243 ASP B C 1
ATOM 3997 O O . ASP B 1 243 ? -17.438 7.285 14.711 1 29.16 243 ASP B O 1
ATOM 4001 N N . GLY B 1 244 ? -19.266 7.352 13.516 1 24.22 244 GLY B N 1
ATOM 4002 C CA . GLY B 1 244 ? -20.172 8.156 14.32 1 24.22 244 GLY B CA 1
ATOM 4003 C C . GLY B 1 244 ? -20.375 7.605 15.719 1 24.22 244 GLY B C 1
ATOM 4004 O O . GLY B 1 244 ? -20.125 6.426 15.969 1 24.22 244 GLY B O 1
ATOM 4005 N N . PHE B 1 245 ? -20.578 8.555 16.734 1 24.36 245 PHE B N 1
ATOM 4006 C CA . PHE B 1 245 ? -21.062 8.484 18.109 1 24.36 245 PHE B CA 1
ATOM 4007 C C . PHE B 1 245 ? -22.344 7.652 18.188 1 24.36 245 PHE B C 1
ATOM 4009 O O . PHE B 1 245 ? -23.359 8.023 17.625 1 24.36 245 PHE B O 1
ATOM 4016 N N . LYS B 1 246 ? -22.281 6.441 18.438 1 27.56 246 LYS B N 1
ATOM 4017 C CA . LYS B 1 246 ? -23.5 5.887 19.031 1 27.56 246 LYS B CA 1
ATOM 4018 C C . LYS B 1 246 ? -23.938 6.703 20.234 1 27.56 246 LYS B C 1
ATOM 4020 O O . LYS B 1 246 ? -23.172 6.879 21.188 1 27.56 246 LYS B O 1
ATOM 4025 N N . GLU B 1 247 ? -24.828 7.645 20.031 1 20.36 247 GLU B N 1
ATOM 4026 C CA . GLU B 1 247 ? -25.625 8.211 21.109 1 20.36 247 GLU B CA 1
ATOM 4027 C C . GLU B 1 247 ? -26.203 7.113 22.016 1 20.36 247 GLU B C 1
ATOM 4029 O O . GLU B 1 247 ? -26.922 6.238 21.547 1 20.36 247 GLU B O 1
ATOM 4034 N N . THR B 1 248 ? -25.547 6.566 23 1 21.36 248 THR B N 1
ATOM 4035 C CA . THR B 1 248 ? -26.281 6.035 24.141 1 21.36 248 THR B CA 1
ATOM 4036 C C . THR B 1 248 ? -27.359 7.004 24.594 1 21.36 248 THR B C 1
ATOM 4038 O O . THR B 1 248 ? -27.062 8.117 25.031 1 21.36 248 THR B O 1
ATOM 4041 N N . SER B 1 249 ? -28.625 6.895 23.984 1 20.38 249 SER B N 1
ATOM 4042 C CA . SER B 1 249 ? -29.766 7.004 24.891 1 20.38 249 SER B CA 1
ATOM 4043 C C . SER B 1 249 ? -29.891 5.777 25.781 1 20.38 249 SER B C 1
ATOM 4045 O O . SER B 1 249 ? -29.641 4.652 25.344 1 20.38 249 SER B O 1
#

Sequence (498 aa):
MTKCQVPAVLIHQIEEELDKEEDEMMVFLCRDLAPDLATAGLKELLVALNERDKLSLLGLSELLYRVKRYDLLRRILKTEKTTVEANLTRNPRLVPDYRVLMVEINENLEKEEVSSLVFLLRDFAPRMKMAKDKSFLRLVIELEKLNLVAPNQLDLIENCFRNIHRIDLIKKIEKYKQEGKILLHCLVLIVRVRCSLTKDKATSQSIFVDRPPGQPGSCPTSTRFSPCVLYSFWELTMPLKYDGFKETSMTKCQVPAVLIHQIEEELDKEEDEMMVFLCRDLAPDLATAGLKELLVALNERDKLSLLGLSELLYRVKRYDLLRRILKTEKTTVEANLTRNPRLVPDYRVLMVEINENLEKEEVSSLVFLLRDFAPRMKMAKDKSFLRLVIELEKLNLVAPNQLDLIENCFRNIHRIDLIKKIEKYKQEGKILLHCLVLIVRVRCSLTKDKATSQSIFVDRPPGQPGSCPTSTRFSPCVLYSFWELTMPLKYDGFKETS